Protein AF-A0A1E4SS84-F1 (afdb_monomer_lite)

Foldseek 3Di:
DDDADEPEADAPQPDDDPRQAFDKYKYKWWFFKWWDALPPQFFIKTKIFLLDFDPQQQDPDDWDDDPHFTRHSRGIAIEGHTCVQVVVQLVVLCVLLVNPVVVPDPPSPPHGDMDGPLLQGQIKIFTWRWRQDPSHIHTYTPHIHGDQPVPPDDPNVVVSLLSCLVRHQLVSVVSSPCRCVRRPPVVSNVVNVVVVPPPPPPPPPPPDDDDDDDDDDDDDDDDDDDDDDDDDDDDDDDDDDDDDDDDDDDDDDDDDDDDDDDDDDDDDDDDDDDDDDDDDDDDDDDDDDPQDEDPPDDDDDDDDDDDDDDDDDDPPVPPPPVQAVQLVCLVCVVVADQSYKYKDKWFQQAKVVLQQLQQWDWDQDPVRDTDDIFGAKMKTKTFPDACDPPDHDDDDSRTIFIAIQHRVRQCVQAVVDPVVLCNVLRNVLSVQLVVQGGDIDIWTKGWDWDQDDPVRDTDTGIHTPPHHSCRRGPPCVVSD

InterPro domains:
  IPR012340 Nucleic acid-binding, OB-fold [G3DSA:2.40.50.140] (9-192)
  IPR012340 Nucleic acid-binding, OB-fold [SSF50249] (25-175)

pLDDT: mean 72.67, std 24.17, range [27.69, 97.62]

Secondary structure (DSSP, 8-state):
-PPPPEEEE--GGG--TTSGGGEEEEEEEEEEEEE---STTPPEEEEEE-S---GGG--SPPPEEETTEEE-GGG-EEEEE-HHHHHHHHHHHHHHTTTTTTT----TT-TT-EEE-GGGT-EEEEEEEEEEETTEEEEEEEEEEE--TTT---HHHHHHHHHHHHHS-HHHHHHTTTHHHHHS-HHHHHHHHHHHHS-------------------------------------------------------------PPPP----------------------------EEE------------------------------HHHHHHHHGGGS-TTEEEEEEEEEEEEESSSGGGGEE-PBPTTSPBPPPEE--EEEEEESS---TTS-----TTTEEEEEE-HHHHHHHTTT--HHHHHHHHHHHHHHHHHTTT-EEEEEEEEEEEE-STT--EEEEEEEES--HHHHSTTGGGT-

Radius of gyration: 33.98 Å; chains: 1; bounding box: 76×74×119 Å

Sequence (480 aa):
MPHKPDLGTLPISKLTHKDIDNYQATIFCIALRLDHYDKGNTPDILHVTDFSRNSRLRNFQKPITISEYNIDDDQTLNVSAFRNKLTPVLVEYDQMSRNRFNQIRYDENARGCKKMLLNNLVILKLNVDFRLYNNQLQGRCNTIAIVDKNNDDCERLREFYARMVQHLPREFFDDLGNLPSKLIPAEFLNQLKRQTEMPVVRDTQHYRAEAINNTIDTQNYRTVQSPASSQRAPINDFSQPVDSGESSQEFYSQATALHKPSQVSTSYSSSNSSNNRDTLAAQVKRETNNTVITDLEFPEDYVPDEVHSPTPRQPVQSDLRTNSIFGKLNRDGKNIGENVVIRTPAYVVGSIPVDWTHICTKSYRSDLKLTDPKYQRLELILSDIPPNRHQEVSLTAENSLVITFAEEDLSSFFHNAPIEKIYISLAKLGTAFWKNRGERFNFEIHKKLIEINEDDATASVWTARNFGVSDLIKGLDEMF

Structure (mmCIF, N/CA/C/O backbone):
data_AF-A0A1E4SS84-F1
#
_entry.id   AF-A0A1E4SS84-F1
#
loop_
_atom_site.group_PDB
_atom_site.id
_atom_site.type_symbol
_atom_site.label_atom_id
_atom_site.label_alt_id
_atom_site.label_comp_id
_atom_site.label_asym_id
_atom_site.label_entity_id
_atom_site.label_seq_id
_atom_site.pdbx_PDB_ins_code
_atom_site.Cartn_x
_atom_site.Cartn_y
_atom_site.Cartn_z
_atom_site.occupancy
_atom_site.B_iso_or_equiv
_atom_site.auth_seq_id
_atom_site.auth_comp_id
_atom_site.auth_asym_id
_atom_site.auth_atom_id
_atom_site.pdbx_PDB_model_num
ATOM 1 N N . MET A 1 1 ? -22.478 8.640 6.287 1.00 45.38 1 MET A N 1
ATOM 2 C CA . MET A 1 1 ? -21.924 7.885 7.433 1.00 45.38 1 MET A CA 1
ATOM 3 C C . MET A 1 1 ? -21.389 8.894 8.436 1.00 45.38 1 MET A C 1
ATOM 5 O O . MET A 1 1 ? -20.771 9.848 7.979 1.00 45.38 1 MET A O 1
ATOM 9 N N . PRO A 1 2 ? -21.660 8.759 9.743 1.00 44.44 2 PRO A N 1
ATOM 10 C CA . PRO A 1 2 ? -21.107 9.669 10.745 1.00 44.44 2 PRO A CA 1
ATOM 11 C C . PRO A 1 2 ? -19.574 9.555 10.776 1.00 44.44 2 PRO A C 1
ATOM 13 O O . PRO A 1 2 ? -19.040 8.445 10.750 1.00 44.44 2 PRO A O 1
ATOM 16 N N . HIS A 1 3 ? -18.876 10.694 10.792 1.00 52.47 3 HIS A N 1
ATOM 17 C CA . HIS A 1 3 ? -17.424 10.746 10.973 1.00 52.47 3 HIS A CA 1
ATOM 18 C C . HIS A 1 3 ? -17.067 10.174 12.349 1.00 52.47 3 HIS A C 1
ATOM 20 O O . HIS A 1 3 ? -17.601 10.621 13.364 1.00 52.47 3 HIS A O 1
ATOM 26 N N . LYS A 1 4 ? -16.179 9.178 12.380 1.00 60.38 4 LYS A N 1
ATOM 27 C CA . LYS A 1 4 ? -15.619 8.668 13.633 1.00 60.38 4 LYS A CA 1
ATOM 28 C C . LYS A 1 4 ? -14.593 9.671 14.173 1.00 60.38 4 LYS A C 1
ATOM 30 O O . LYS A 1 4 ? -13.860 10.249 13.369 1.00 60.38 4 LYS A O 1
ATOM 35 N N . PRO A 1 5 ? -14.529 9.888 15.495 1.00 58.84 5 PRO A N 1
ATOM 36 C CA . PRO A 1 5 ? -13.495 10.724 16.086 1.00 58.84 5 PRO A CA 1
ATOM 37 C C . PRO A 1 5 ? -12.119 10.073 15.882 1.00 58.84 5 PRO A C 1
ATOM 39 O O . PRO A 1 5 ? -11.884 8.954 16.336 1.00 58.84 5 PRO A O 1
ATOM 42 N N . ASP A 1 6 ? -11.221 10.780 15.193 1.00 65.94 6 ASP A N 1
ATOM 43 C CA . ASP A 1 6 ? -9.799 10.442 15.134 1.00 65.94 6 ASP A CA 1
ATOM 44 C C . ASP A 1 6 ? -9.120 11.020 16.380 1.00 65.94 6 ASP A C 1
ATOM 46 O O . ASP A 1 6 ? -9.028 12.235 16.550 1.00 65.94 6 ASP A O 1
ATOM 50 N N . LEU A 1 7 ? -8.675 10.151 17.283 1.00 62.75 7 LEU A N 1
ATOM 51 C CA . LEU A 1 7 ? -7.920 10.561 18.474 1.00 62.75 7 LEU A CA 1
ATOM 52 C C . LEU A 1 7 ? -6.404 10.617 18.210 1.00 62.75 7 LEU A C 1
ATOM 54 O O . LEU A 1 7 ? -5.598 10.786 19.134 1.00 62.75 7 LEU A O 1
ATOM 58 N N . GLY A 1 8 ? -6.001 10.485 16.946 1.00 76.19 8 GLY A N 1
ATOM 59 C CA . GLY A 1 8 ? -4.617 10.452 16.520 1.00 76.19 8 GLY A CA 1
ATOM 60 C C . GLY A 1 8 ? -3.940 9.149 16.932 1.00 76.19 8 GLY A C 1
ATOM 61 O O . GLY A 1 8 ? -4.496 8.053 16.857 1.00 76.19 8 GLY A O 1
ATOM 62 N N . THR A 1 9 ? -2.682 9.247 17.338 1.00 74.94 9 THR A N 1
ATOM 63 C CA . THR A 1 9 ? -1.896 8.077 17.743 1.00 74.94 9 THR A CA 1
ATOM 64 C C . THR A 1 9 ? -2.209 7.679 19.198 1.00 74.94 9 THR A C 1
ATOM 66 O O . THR A 1 9 ? -2.293 8.546 20.046 1.00 74.94 9 THR A O 1
ATOM 69 N N . LEU A 1 10 ? -2.348 6.415 19.592 1.00 76.12 10 LEU A N 1
ATOM 70 C CA . LEU A 1 10 ? -2.431 6.072 21.030 1.00 76.12 10 LEU A CA 1
ATOM 71 C C . LEU A 1 10 ? -1.745 4.738 21.337 1.00 76.12 10 LEU A C 1
ATOM 73 O O . LEU A 1 10 ? -1.812 3.831 20.515 1.00 76.12 10 LEU A O 1
ATOM 77 N N . PRO A 1 11 ? -1.114 4.582 22.517 1.00 77.12 11 PRO A N 1
ATOM 78 C CA . PRO A 1 11 ? -0.681 3.270 22.988 1.00 77.12 11 PRO A CA 1
ATOM 79 C C . PRO A 1 11 ? -1.892 2.380 23.294 1.00 77.12 11 PRO A C 1
ATOM 81 O O . PRO A 1 11 ? -2.942 2.867 23.729 1.00 77.12 11 PRO A O 1
ATOM 84 N N . ILE A 1 12 ? -1.729 1.067 23.125 1.00 80.31 12 ILE A N 1
ATOM 85 C CA . ILE A 1 12 ? -2.835 0.101 23.238 1.00 80.31 12 ILE A CA 1
ATOM 86 C C . ILE A 1 12 ? -3.406 0.057 24.669 1.00 80.31 12 ILE A C 1
ATOM 88 O O . ILE A 1 12 ? -4.611 -0.121 24.865 1.00 80.31 12 ILE A O 1
ATOM 92 N N . SER A 1 13 ? -2.576 0.309 25.683 1.00 82.94 13 SER A N 1
ATOM 93 C CA . SER A 1 13 ? -2.982 0.382 27.094 1.00 82.94 13 SER A CA 1
ATOM 94 C C . SER A 1 13 ? -3.991 1.486 27.425 1.00 82.94 13 SER A C 1
ATOM 96 O O . SER A 1 13 ? -4.688 1.383 28.433 1.00 82.94 13 SER A O 1
ATOM 98 N N . LYS A 1 14 ? -4.103 2.537 26.598 1.00 82.50 14 LYS A N 1
ATOM 99 C CA . LYS A 1 14 ? -5.027 3.662 26.841 1.00 82.50 14 LYS A CA 1
ATOM 100 C C . LYS A 1 14 ? -6.441 3.427 26.295 1.00 82.50 14 LYS A C 1
ATOM 102 O O . LYS A 1 14 ? -7.316 4.265 26.500 1.00 82.50 14 LYS A O 1
ATOM 107 N N . LEU A 1 15 ? -6.692 2.297 25.634 1.00 78.62 15 LEU A N 1
ATOM 108 C CA . LEU A 1 15 ? -8.005 1.957 25.082 1.00 78.62 15 LEU A CA 1
ATOM 109 C C . LEU A 1 15 ? -8.938 1.458 26.199 1.00 78.62 15 LEU A C 1
ATOM 111 O O . LEU A 1 15 ? -8.766 0.347 26.706 1.00 78.62 15 LEU A O 1
ATOM 115 N N . THR A 1 16 ? -9.921 2.280 26.590 1.00 73.31 16 THR A N 1
ATOM 116 C CA . THR A 1 16 ? -10.888 1.979 27.667 1.00 73.31 16 THR A CA 1
ATOM 117 C C . THR A 1 16 ? -12.338 1.926 27.172 1.00 73.31 16 THR A C 1
ATOM 119 O O . THR A 1 16 ? -12.680 2.473 26.133 1.00 73.31 16 THR A O 1
ATOM 122 N N . HIS A 1 17 ? -13.206 1.257 27.941 1.00 60.25 17 HIS A N 1
ATOM 123 C CA . HIS A 1 17 ? -14.565 0.822 27.575 1.00 60.25 17 HIS A CA 1
ATOM 124 C C . HIS A 1 17 ? -15.531 1.914 27.085 1.00 60.25 17 HIS A C 1
ATOM 126 O O . HIS A 1 17 ? -16.533 1.580 26.459 1.00 60.25 17 HIS A O 1
ATOM 132 N N . LYS A 1 18 ? -15.299 3.193 27.406 1.00 62.72 18 LYS A N 1
ATOM 133 C CA . LYS A 1 18 ? -16.307 4.229 27.146 1.00 62.72 18 LYS A CA 1
ATOM 134 C C . LYS A 1 18 ? -16.440 4.601 25.664 1.00 62.72 18 LYS A C 1
ATOM 136 O O . LYS A 1 18 ? -17.510 5.065 25.298 1.00 62.72 18 LYS A O 1
ATOM 141 N N . ASP A 1 19 ? -15.452 4.275 24.821 1.00 61.22 19 ASP A N 1
ATOM 142 C CA . ASP A 1 19 ? -15.402 4.792 23.442 1.00 61.22 19 ASP A CA 1
ATOM 143 C C . ASP A 1 19 ? -15.042 3.753 22.353 1.00 61.22 19 ASP A C 1
ATOM 145 O O . ASP A 1 19 ? -14.865 4.122 21.194 1.00 61.22 19 ASP A O 1
ATOM 149 N N . ILE A 1 20 ? -14.915 2.452 22.672 1.00 70.38 20 ILE A N 1
ATOM 150 C CA . ILE A 1 20 ? -14.289 1.476 21.744 1.00 70.38 20 ILE A CA 1
ATOM 151 C C . ILE A 1 20 ? -15.160 1.128 20.526 1.00 70.38 20 ILE A C 1
ATOM 153 O O . ILE A 1 20 ? -14.611 0.836 19.466 1.00 70.38 20 ILE A O 1
ATOM 157 N N . ASP A 1 21 ? -16.490 1.193 20.616 1.00 66.31 21 ASP A N 1
ATOM 158 C CA . ASP A 1 21 ? -17.360 0.662 19.552 1.00 66.31 21 ASP A CA 1
ATOM 159 C C . ASP A 1 21 ? -17.278 1.418 18.213 1.00 66.31 21 ASP A C 1
ATOM 161 O O . ASP A 1 21 ? -17.775 0.924 17.202 1.00 66.31 21 ASP A O 1
ATOM 165 N N . ASN A 1 22 ? -16.591 2.563 18.152 1.00 64.81 22 ASN A N 1
ATOM 166 C CA . ASN A 1 22 ? -16.288 3.275 16.906 1.00 64.81 22 ASN A CA 1
ATOM 167 C C . ASN A 1 22 ? -14.928 3.982 16.940 1.00 64.81 22 ASN A C 1
ATOM 169 O O . ASN A 1 22 ? -14.779 5.088 16.422 1.00 64.81 22 ASN A O 1
ATOM 173 N N . TYR A 1 23 ? -13.935 3.336 17.540 1.00 84.31 23 TYR A N 1
ATOM 174 C CA . TYR A 1 23 ? -12.648 3.960 17.791 1.00 84.31 23 TYR A CA 1
ATOM 175 C C . TYR A 1 23 ? -11.647 3.746 16.651 1.00 84.31 23 TYR A C 1
ATOM 177 O O . TYR A 1 23 ? -11.394 2.605 16.266 1.00 84.31 23 TYR A O 1
ATOM 185 N N . GLN A 1 24 ? -11.055 4.823 16.135 1.00 89.69 24 GLN A N 1
ATOM 186 C CA . GLN A 1 24 ? -9.975 4.765 15.149 1.00 89.69 24 GLN A CA 1
ATOM 187 C C . GLN A 1 24 ? -8.727 5.427 15.732 1.00 89.69 24 GLN A C 1
ATOM 189 O O . GLN A 1 24 ? -8.800 6.533 16.266 1.00 89.69 24 GLN A O 1
ATOM 194 N N . ALA A 1 25 ? -7.582 4.752 15.643 1.00 91.06 25 ALA A N 1
ATOM 195 C CA . ALA A 1 25 ? -6.309 5.344 16.042 1.00 91.06 25 ALA A CA 1
ATOM 196 C C . ALA A 1 25 ? -5.133 4.801 15.242 1.00 91.06 25 ALA A C 1
ATOM 198 O O . ALA A 1 25 ? -5.170 3.700 14.687 1.00 91.06 25 ALA A O 1
ATOM 199 N N . THR A 1 26 ? -4.062 5.587 15.235 1.00 93.25 26 THR A N 1
ATOM 200 C CA . THR A 1 26 ? -2.764 5.148 14.728 1.00 93.25 26 THR A CA 1
ATOM 201 C C . THR A 1 26 ? -1.962 4.491 15.851 1.00 93.25 26 THR A C 1
ATOM 203 O O . THR A 1 26 ? -1.851 5.037 16.949 1.00 93.25 26 THR A O 1
ATOM 206 N N . ILE A 1 27 ? -1.377 3.328 15.588 1.00 94.94 27 ILE A N 1
ATOM 207 C CA . ILE A 1 27 ? -0.485 2.631 16.516 1.00 94.94 27 ILE A CA 1
ATOM 208 C C . ILE A 1 27 ? 0.855 2.339 15.845 1.00 94.94 27 ILE A C 1
ATOM 210 O O . ILE A 1 27 ? 0.918 2.085 14.641 1.00 94.94 27 ILE A O 1
ATOM 214 N N . PHE A 1 28 ? 1.916 2.364 16.647 1.00 96.19 28 PHE A N 1
ATOM 215 C CA . PHE A 1 28 ? 3.244 1.894 16.268 1.00 96.19 28 PHE A CA 1
ATOM 216 C C . PHE A 1 28 ? 3.502 0.577 16.984 1.00 96.19 28 PHE A C 1
ATOM 218 O O . PHE A 1 28 ? 3.294 0.482 18.195 1.00 96.19 28 PHE A O 1
ATOM 225 N N . CYS A 1 29 ? 3.893 -0.447 16.239 1.00 96.69 29 CYS A N 1
ATOM 226 C CA . CYS A 1 29 ? 3.983 -1.799 16.772 1.00 96.69 29 CYS A CA 1
ATOM 227 C C . CYS A 1 29 ? 5.017 -2.645 16.031 1.00 96.69 29 CYS A C 1
ATOM 229 O O . CYS A 1 29 ? 5.377 -2.349 14.892 1.00 96.69 29 CYS A O 1
ATOM 231 N N . ILE A 1 30 ? 5.431 -3.748 16.652 1.00 95.94 30 ILE A N 1
ATOM 232 C CA . ILE A 1 30 ? 6.135 -4.838 15.971 1.00 95.94 30 ILE A CA 1
ATOM 233 C C . ILE A 1 30 ? 5.119 -5.886 15.526 1.00 95.94 30 ILE A C 1
ATOM 235 O O . ILE A 1 30 ? 4.258 -6.281 16.316 1.00 95.94 30 ILE A O 1
ATOM 239 N N . ALA A 1 31 ? 5.248 -6.383 14.295 1.00 95.19 31 ALA A N 1
ATOM 240 C CA . ALA A 1 31 ? 4.530 -7.577 13.867 1.00 95.19 31 ALA A CA 1
ATOM 241 C C . ALA A 1 31 ? 5.217 -8.850 14.375 1.00 95.19 31 ALA A C 1
ATOM 243 O O . ALA A 1 31 ? 6.379 -9.124 14.077 1.00 95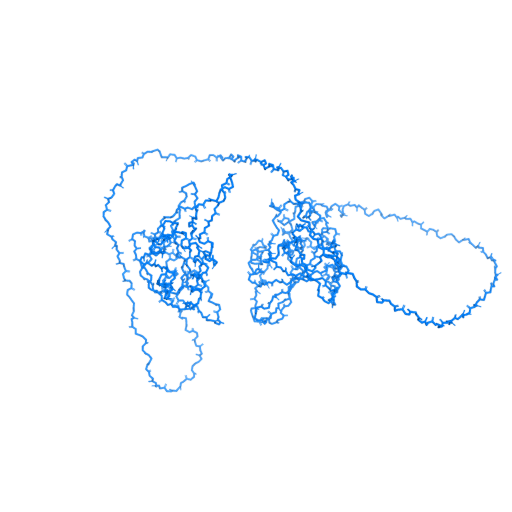.19 31 ALA A O 1
ATOM 244 N N . LEU A 1 32 ? 4.467 -9.653 15.125 1.00 93.56 32 LEU A N 1
ATOM 245 C CA . LEU A 1 32 ? 4.955 -10.863 15.779 1.00 93.56 32 LEU A CA 1
ATOM 246 C C . LEU A 1 32 ? 4.722 -12.097 14.915 1.00 93.56 32 LEU A C 1
ATOM 248 O O . LEU A 1 32 ? 5.637 -12.880 14.647 1.00 93.56 32 LEU A O 1
ATOM 252 N N . ARG A 1 33 ? 3.474 -12.260 14.474 1.00 92.06 33 ARG A N 1
ATOM 253 C CA . ARG A 1 33 ? 2.995 -13.429 13.743 1.00 92.06 33 ARG A CA 1
ATOM 254 C C . ARG A 1 33 ? 1.930 -13.011 12.743 1.00 92.06 33 ARG A C 1
ATOM 256 O O . ARG A 1 33 ? 1.174 -12.077 12.989 1.00 92.06 33 ARG A O 1
ATOM 263 N N . LEU A 1 34 ? 1.851 -13.734 11.641 1.00 91.56 34 LEU A N 1
ATOM 264 C CA . LEU A 1 34 ? 0.811 -13.604 10.638 1.00 91.56 34 LEU A CA 1
ATOM 265 C C . LEU A 1 34 ? 0.129 -14.957 10.459 1.00 91.56 34 LEU A C 1
ATOM 267 O O . LEU A 1 34 ? 0.791 -15.945 10.140 1.00 91.56 34 LEU A O 1
ATOM 271 N N . ASP A 1 35 ? -1.178 -14.993 10.695 1.00 90.81 35 ASP A N 1
ATOM 272 C CA . ASP A 1 35 ? -2.005 -16.177 10.483 1.00 90.81 35 ASP A CA 1
ATOM 273 C C . ASP A 1 35 ? -2.805 -15.996 9.192 1.00 90.81 35 ASP A C 1
ATOM 275 O O . ASP A 1 35 ? -3.679 -15.126 9.109 1.00 90.81 35 ASP A O 1
ATOM 279 N N . HIS A 1 36 ? -2.499 -16.824 8.192 1.00 85.75 36 HIS A N 1
ATOM 280 C CA . HIS A 1 36 ? -3.148 -16.762 6.888 1.00 85.75 36 HIS A CA 1
ATOM 281 C C . HIS A 1 36 ? -4.432 -17.586 6.836 1.00 85.75 36 HIS A C 1
ATOM 283 O O . HIS A 1 36 ? -4.465 -18.746 7.261 1.00 85.75 36 HIS A O 1
ATOM 289 N N . TYR A 1 37 ? -5.470 -17.007 6.229 1.00 83.06 37 TYR A N 1
ATOM 290 C CA . TYR A 1 37 ? -6.734 -17.692 5.969 1.00 83.06 37 TYR A CA 1
ATOM 291 C C . TYR A 1 37 ? -6.912 -17.940 4.464 1.00 83.06 37 TYR A C 1
ATOM 293 O O . TYR A 1 37 ? -6.778 -17.044 3.635 1.00 83.06 37 TYR A O 1
ATOM 301 N N . ASP A 1 38 ? -7.217 -19.191 4.113 1.00 68.94 38 ASP A N 1
ATOM 302 C CA . ASP A 1 38 ? -7.290 -19.689 2.725 1.00 68.94 38 ASP A CA 1
ATOM 303 C C . ASP A 1 38 ? -8.643 -19.374 2.041 1.00 68.94 38 ASP A C 1
ATOM 305 O O . ASP A 1 38 ? -8.826 -19.506 0.835 1.00 68.94 38 ASP A O 1
ATOM 309 N N . LYS A 1 39 ? -9.652 -18.943 2.809 1.00 68.75 39 LYS A N 1
ATOM 310 C CA . LYS A 1 39 ? -11.023 -18.786 2.304 1.00 68.75 39 LYS A CA 1
ATOM 311 C C . LYS A 1 39 ? -11.264 -17.395 1.707 1.00 68.75 39 LYS A C 1
ATOM 313 O O . LYS A 1 39 ? -11.737 -16.503 2.406 1.00 68.75 39 LYS A O 1
ATOM 318 N N . GLY A 1 40 ? -11.028 -17.232 0.405 1.00 66.62 40 GLY A N 1
ATOM 319 C CA . GLY A 1 40 ? -11.487 -16.073 -0.378 1.00 66.62 40 GLY A CA 1
ATOM 320 C C . GLY A 1 40 ? -11.031 -14.715 0.178 1.00 66.62 40 GLY A C 1
ATOM 321 O O . GLY A 1 40 ? -9.884 -14.555 0.573 1.00 66.62 40 GLY A O 1
ATOM 322 N N . ASN A 1 41 ? -11.942 -13.736 0.238 1.00 74.62 41 ASN A N 1
ATOM 323 C CA . ASN A 1 41 ? -11.684 -12.369 0.722 1.00 74.62 41 ASN A CA 1
ATOM 324 C C . ASN A 1 41 ? -11.655 -12.255 2.268 1.00 74.62 41 ASN A C 1
ATOM 326 O O . ASN A 1 41 ? -12.061 -11.237 2.831 1.00 74.62 41 ASN A O 1
ATOM 330 N N . THR A 1 42 ? -11.256 -13.320 2.972 1.00 86.50 42 THR A N 1
ATOM 331 C CA . THR A 1 42 ? -11.116 -13.292 4.435 1.00 86.50 42 THR A CA 1
ATOM 332 C C . THR A 1 42 ? -9.819 -12.558 4.791 1.00 86.50 42 THR A C 1
ATOM 334 O O . THR A 1 42 ? -8.778 -12.882 4.219 1.00 86.50 42 THR A O 1
ATOM 337 N N . PRO A 1 43 ? -9.841 -11.569 5.702 1.00 91.69 43 PRO A N 1
ATOM 338 C CA . PRO A 1 43 ? -8.624 -10.883 6.119 1.00 91.69 43 PRO A CA 1
ATOM 339 C C . PRO A 1 43 ? -7.680 -11.843 6.854 1.00 91.69 43 PRO A C 1
ATOM 341 O O . PRO A 1 43 ? -8.120 -12.687 7.635 1.00 91.69 43 PRO A O 1
ATOM 344 N N . ASP A 1 44 ? -6.379 -11.671 6.635 1.00 92.06 44 ASP A N 1
ATOM 345 C CA . ASP A 1 44 ? -5.354 -12.347 7.424 1.00 92.06 44 ASP A CA 1
ATOM 346 C C . ASP A 1 44 ? -5.294 -11.705 8.826 1.00 92.06 44 ASP A C 1
ATOM 348 O O . ASP A 1 44 ? -5.657 -10.535 9.009 1.00 92.06 44 ASP A O 1
ATOM 352 N N . ILE A 1 45 ? -4.852 -12.460 9.835 1.00 93.88 45 ILE A N 1
ATOM 353 C CA . ILE A 1 45 ? -4.743 -11.950 11.210 1.00 93.88 45 ILE A CA 1
ATOM 354 C C . ILE A 1 45 ? -3.280 -11.667 11.528 1.00 93.88 45 ILE A C 1
ATOM 356 O O . ILE A 1 45 ? -2.457 -12.579 11.637 1.00 93.88 45 ILE A O 1
ATOM 360 N N . LEU A 1 46 ? -2.975 -10.386 11.700 1.00 94.81 46 LEU A N 1
ATOM 361 C CA . LEU A 1 46 ? -1.676 -9.885 12.109 1.00 94.81 46 LEU A CA 1
ATOM 362 C C . LEU A 1 46 ? -1.646 -9.737 13.633 1.00 94.81 46 LEU A C 1
ATOM 364 O O . LEU A 1 46 ? -2.410 -8.961 14.205 1.00 94.81 46 LEU A O 1
ATOM 368 N N . HIS A 1 47 ? -0.755 -10.472 14.289 1.00 94.88 47 HIS A N 1
ATOM 369 C CA . HIS A 1 47 ? -0.509 -10.370 15.727 1.00 94.88 47 HIS A CA 1
ATOM 370 C C . HIS A 1 47 ? 0.576 -9.329 15.948 1.00 94.88 47 HIS A C 1
ATOM 372 O O . HIS A 1 47 ? 1.695 -9.501 15.456 1.00 94.88 47 HIS A O 1
ATOM 378 N N . VAL A 1 48 ? 0.253 -8.253 16.660 1.00 96.31 48 VAL A N 1
ATOM 379 C CA . VAL A 1 48 ? 1.161 -7.119 16.871 1.00 96.31 48 VAL A CA 1
ATOM 380 C C . VAL A 1 48 ? 1.285 -6.756 18.344 1.00 96.31 48 VAL A C 1
ATOM 382 O O . VAL A 1 48 ? 0.385 -7.031 19.136 1.00 96.31 48 VAL A O 1
ATOM 385 N N . THR A 1 49 ? 2.384 -6.099 18.712 1.00 96.12 49 THR A N 1
ATOM 386 C CA . THR A 1 49 ? 2.569 -5.551 20.063 1.00 96.12 49 THR A CA 1
ATOM 387 C C . THR A 1 49 ? 3.246 -4.184 20.039 1.00 96.12 49 THR A C 1
ATOM 389 O O . THR A 1 49 ? 4.129 -3.927 19.219 1.00 96.12 49 THR A O 1
ATOM 392 N N . ASP A 1 50 ? 2.841 -3.312 20.961 1.00 95.38 50 ASP A N 1
ATOM 393 C CA . ASP A 1 50 ? 3.550 -2.081 21.334 1.00 95.38 50 ASP A CA 1
ATOM 394 C C . ASP A 1 50 ? 4.187 -2.186 22.739 1.00 95.38 50 ASP A C 1
ATOM 396 O O . ASP A 1 50 ? 4.573 -1.169 23.333 1.00 95.38 50 ASP A O 1
ATOM 400 N N . PHE A 1 51 ? 4.253 -3.419 23.265 1.00 94.62 51 PHE A N 1
ATOM 401 C CA . PHE A 1 51 ? 4.680 -3.821 24.612 1.00 94.62 51 PHE A CA 1
ATOM 402 C C . PHE A 1 51 ? 3.820 -3.283 25.762 1.00 94.62 51 PHE A C 1
ATOM 404 O O . PHE A 1 51 ? 4.109 -3.546 26.931 1.00 94.62 51 PHE A O 1
ATOM 411 N N . SER A 1 52 ? 2.741 -2.558 25.471 1.00 93.38 52 SER A N 1
ATOM 412 C CA . SER A 1 52 ? 1.811 -2.104 26.498 1.00 93.38 52 SER A CA 1
ATOM 413 C C . SER A 1 52 ? 0.804 -3.204 26.846 1.00 93.38 52 SER A C 1
ATOM 415 O O . SER A 1 52 ? 0.409 -4.002 25.997 1.00 93.38 52 SER A O 1
ATOM 417 N N . ARG A 1 53 ? 0.402 -3.268 28.120 1.00 92.88 53 ARG A N 1
ATOM 418 C CA . ARG A 1 53 ? -0.601 -4.229 28.595 1.00 92.88 53 ARG A CA 1
ATOM 419 C C . ARG A 1 53 ? -2.001 -3.647 28.475 1.00 92.88 53 ARG A C 1
ATOM 421 O O . ARG A 1 53 ? -2.238 -2.501 28.862 1.00 92.88 53 ARG A O 1
ATOM 428 N N . ASN A 1 54 ? -2.945 -4.460 28.021 1.00 92.19 54 ASN A N 1
ATOM 429 C CA . ASN A 1 54 ? -4.366 -4.163 28.067 1.00 92.19 54 ASN A CA 1
ATOM 430 C C . ASN A 1 54 ? -5.143 -5.441 28.417 1.00 92.19 54 ASN A C 1
ATOM 432 O O . ASN A 1 54 ? -5.133 -6.427 27.686 1.00 92.19 54 ASN A O 1
ATOM 436 N N . SER A 1 55 ? -5.871 -5.413 29.536 1.00 90.50 55 SER A N 1
ATOM 437 C CA . SER A 1 55 ? -6.610 -6.573 30.056 1.00 90.50 55 SER A CA 1
ATOM 438 C C . SER A 1 55 ? -7.697 -7.099 29.111 1.00 90.50 55 SER A C 1
ATOM 440 O O . SER A 1 55 ? -8.157 -8.228 29.278 1.00 90.50 55 SER A O 1
ATOM 442 N N . ARG A 1 56 ? -8.100 -6.306 28.110 1.00 88.75 56 ARG A N 1
ATOM 443 C CA . ARG A 1 56 ? -9.065 -6.680 27.068 1.00 88.75 56 ARG A CA 1
ATOM 444 C C . ARG A 1 56 ? -8.429 -7.392 25.878 1.00 88.75 56 ARG A C 1
ATOM 446 O O . ARG A 1 56 ? -9.165 -7.905 25.046 1.00 88.75 56 ARG A O 1
ATOM 453 N N . LEU A 1 57 ? -7.102 -7.448 25.790 1.00 88.44 57 LEU A N 1
ATOM 454 C CA . LEU A 1 57 ? -6.398 -8.208 24.755 1.00 88.44 57 LEU A CA 1
ATOM 455 C C . LEU A 1 57 ? -6.315 -9.701 25.048 1.00 88.44 57 LEU A C 1
ATOM 457 O O . LEU A 1 57 ? -5.941 -10.439 24.147 1.00 88.44 57 LEU A O 1
ATOM 461 N N . ARG A 1 58 ? -6.656 -10.136 26.272 1.00 80.38 58 ARG A N 1
ATOM 462 C CA . ARG A 1 58 ? -6.551 -11.532 26.721 1.00 80.38 58 ARG A CA 1
ATOM 463 C C . ARG A 1 58 ? -7.224 -12.483 25.740 1.00 80.38 58 ARG A C 1
ATOM 465 O O . ARG A 1 58 ? -8.436 -12.716 25.771 1.00 80.38 58 ARG A O 1
ATOM 472 N N . ASN A 1 59 ? -6.398 -13.013 24.856 1.00 69.62 59 ASN A N 1
ATOM 473 C CA . ASN A 1 59 ? -6.738 -13.988 23.850 1.00 69.62 59 ASN A CA 1
ATOM 474 C C . ASN A 1 59 ? -6.288 -15.342 24.392 1.00 69.62 59 ASN A C 1
ATOM 476 O O . ASN A 1 59 ? -5.230 -15.437 24.999 1.00 69.62 59 ASN A O 1
ATOM 480 N N . PHE A 1 60 ? -7.024 -16.420 24.118 1.00 63.03 60 PHE A N 1
ATOM 481 C CA . PHE A 1 60 ? -6.621 -17.788 24.495 1.00 63.03 60 PHE A CA 1
ATOM 482 C C . PHE A 1 60 ? -5.407 -18.311 23.689 1.00 63.03 60 PHE A C 1
ATOM 484 O O . PHE A 1 60 ? -5.306 -19.499 23.383 1.00 63.03 60 PHE A O 1
ATOM 491 N N . GLN A 1 61 ? -4.506 -17.424 23.273 1.00 70.31 61 GLN A N 1
ATOM 492 C CA . GLN A 1 61 ? -3.292 -17.761 22.554 1.00 70.31 61 GLN A CA 1
ATOM 493 C C . GLN A 1 61 ? -2.151 -18.016 23.532 1.00 70.31 61 GLN A C 1
ATOM 495 O O . GLN A 1 61 ? -2.084 -17.439 24.612 1.00 70.31 61 GLN A O 1
ATOM 500 N N . LYS A 1 62 ? -1.235 -18.899 23.133 1.00 78.81 62 LYS A N 1
ATOM 501 C CA . LYS A 1 62 ? 0.004 -19.107 23.879 1.00 78.81 62 LYS A CA 1
ATOM 502 C C . LYS A 1 62 ? 0.859 -17.830 23.809 1.00 78.81 62 LYS A C 1
ATOM 504 O O . LYS A 1 62 ? 0.930 -17.258 22.716 1.00 78.81 62 LYS A O 1
ATOM 509 N N . PRO A 1 63 ? 1.517 -17.432 24.914 1.00 82.88 63 PRO A N 1
ATOM 510 C CA . PRO A 1 63 ? 2.517 -16.371 24.904 1.00 82.88 63 PRO A CA 1
ATOM 511 C C . PRO A 1 63 ? 3.556 -16.587 23.801 1.00 82.88 63 PRO A C 1
ATOM 513 O O . PRO A 1 63 ? 3.890 -17.728 23.465 1.00 82.88 63 PRO A O 1
ATOM 516 N N . ILE A 1 64 ? 4.052 -15.491 23.231 1.00 85.31 64 ILE A N 1
ATOM 517 C CA . ILE A 1 64 ? 5.109 -15.522 22.216 1.00 85.31 64 ILE A CA 1
ATOM 518 C C . ILE A 1 64 ? 6.436 -15.246 22.921 1.00 85.31 64 ILE A C 1
ATOM 520 O O . ILE A 1 64 ? 6.630 -14.165 23.469 1.00 85.31 64 ILE A O 1
ATOM 524 N N . THR A 1 65 ? 7.347 -16.216 22.905 1.00 83.44 65 THR A N 1
ATOM 525 C CA . THR A 1 65 ? 8.668 -16.092 23.538 1.00 83.44 65 THR A CA 1
ATOM 526 C C . THR A 1 65 ? 9.720 -15.623 22.534 1.00 83.44 65 THR A C 1
ATOM 528 O O . THR A 1 65 ? 9.790 -16.137 21.416 1.00 83.44 65 THR A O 1
ATOM 531 N N . ILE A 1 66 ? 10.549 -14.664 22.948 1.00 80.31 66 ILE A N 1
ATOM 532 C CA . ILE A 1 66 ? 11.652 -14.075 22.181 1.00 80.31 66 ILE A CA 1
ATOM 533 C C . ILE A 1 66 ? 12.933 -14.240 22.981 1.00 80.31 66 ILE A C 1
ATOM 535 O O . ILE A 1 66 ? 13.172 -13.485 23.924 1.00 80.31 66 ILE A O 1
ATOM 539 N N . SER A 1 67 ? 13.737 -15.234 22.607 1.00 76.31 67 SER A N 1
ATOM 540 C CA . SER A 1 67 ? 14.868 -15.719 23.404 1.00 76.31 67 SER A CA 1
ATOM 541 C C . SER A 1 67 ? 14.403 -16.127 24.811 1.00 76.31 67 SER A C 1
ATOM 543 O O . SER A 1 67 ? 14.040 -17.282 25.017 1.00 76.31 67 SER A O 1
ATOM 545 N N . GLU A 1 68 ? 14.304 -15.173 25.738 1.00 76.06 68 GLU A N 1
ATOM 546 C CA . GLU A 1 68 ? 13.877 -15.357 27.132 1.00 76.06 68 GLU A CA 1
ATOM 547 C C . GLU A 1 68 ? 12.746 -14.399 27.557 1.00 76.06 68 GLU A C 1
ATOM 549 O O . GLU A 1 68 ? 12.173 -14.548 28.636 1.00 76.06 68 GLU A O 1
ATOM 554 N N . TYR A 1 69 ? 12.387 -13.425 26.714 1.00 82.94 69 TYR A N 1
ATOM 555 C CA . TYR A 1 69 ? 11.293 -12.500 26.992 1.00 82.94 69 TYR A CA 1
ATOM 556 C C . TYR A 1 69 ? 9.960 -13.081 26.514 1.00 82.94 69 TYR A C 1
ATOM 558 O O . TYR A 1 69 ? 9.805 -13.424 25.341 1.00 82.94 69 TYR A O 1
ATOM 566 N N . ASN A 1 70 ? 8.976 -13.161 27.408 1.00 89.88 70 ASN A N 1
ATOM 567 C CA . ASN A 1 70 ? 7.625 -13.598 27.072 1.00 89.88 70 ASN A CA 1
ATOM 568 C C . ASN A 1 70 ? 6.734 -12.386 26.792 1.00 89.88 70 ASN A C 1
ATOM 570 O O . ASN A 1 70 ? 6.515 -11.555 27.670 1.00 89.88 70 ASN A O 1
ATOM 574 N N . ILE A 1 71 ? 6.199 -12.309 25.573 1.00 91.50 71 ILE A N 1
ATOM 575 C CA . ILE A 1 71 ? 5.083 -11.421 25.254 1.00 91.50 71 ILE A CA 1
ATOM 576 C C . ILE A 1 71 ? 3.804 -12.130 25.689 1.00 91.50 71 ILE A C 1
ATOM 578 O O . ILE A 1 71 ? 3.404 -13.137 25.091 1.00 91.50 71 ILE A O 1
ATOM 582 N N . ASP A 1 72 ? 3.182 -11.589 26.731 1.00 91.88 72 ASP A N 1
ATOM 583 C CA . ASP A 1 72 ? 1.937 -12.108 27.283 1.00 91.88 72 ASP A CA 1
ATOM 584 C C . ASP A 1 72 ? 0.751 -11.883 26.325 1.00 91.88 72 ASP A C 1
ATOM 586 O O . ASP A 1 72 ? 0.777 -11.061 25.398 1.00 91.88 72 ASP A O 1
ATOM 590 N N . ASP A 1 73 ? -0.331 -12.627 26.552 1.00 90.38 73 ASP A N 1
ATOM 591 C CA . ASP A 1 73 ? -1.571 -12.508 25.781 1.00 90.38 73 ASP A CA 1
ATOM 592 C C . ASP A 1 73 ? -2.205 -11.114 25.918 1.00 90.38 73 ASP A C 1
ATOM 594 O O . ASP A 1 73 ? -2.746 -10.579 24.952 1.00 90.38 73 ASP A O 1
ATOM 598 N N . ASP A 1 74 ? -2.069 -10.488 27.088 1.00 92.75 74 ASP A N 1
ATOM 599 C CA . ASP A 1 74 ? -2.524 -9.127 27.367 1.00 92.75 74 ASP A CA 1
ATOM 600 C C . ASP A 1 74 ? -1.646 -8.025 26.743 1.00 92.75 74 ASP A C 1
ATOM 602 O O . ASP A 1 74 ? -1.943 -6.845 26.925 1.00 92.75 74 ASP A O 1
ATOM 606 N N . GLN A 1 75 ? -0.603 -8.388 25.990 1.00 93.38 75 GLN A N 1
ATOM 607 C CA . GLN A 1 75 ? 0.250 -7.476 25.215 1.00 93.38 75 GLN A CA 1
ATOM 608 C C . GLN A 1 75 ? 0.120 -7.683 23.699 1.00 93.38 75 GLN A C 1
ATOM 610 O O . GLN A 1 75 ? 0.764 -6.968 22.925 1.00 93.38 75 GLN A O 1
ATOM 615 N N . THR A 1 76 ? -0.685 -8.656 23.258 1.00 94.69 76 THR A N 1
ATOM 616 C CA . THR A 1 76 ? -0.801 -9.034 21.844 1.00 94.69 76 THR A CA 1
ATOM 617 C C . THR A 1 76 ? -2.153 -8.622 21.270 1.00 94.69 76 THR A C 1
ATOM 619 O O . THR A 1 76 ? -3.198 -9.166 21.626 1.00 94.69 76 THR A O 1
ATOM 622 N N . LEU A 1 77 ? -2.133 -7.680 20.327 1.00 94.94 77 LEU A N 1
ATOM 623 C CA . LEU A 1 77 ? -3.313 -7.242 19.588 1.00 94.94 77 LEU A CA 1
ATOM 624 C C . LEU A 1 77 ? -3.466 -8.033 18.288 1.00 94.94 77 LEU A C 1
ATOM 626 O O . LEU A 1 77 ? -2.559 -8.068 17.457 1.00 94.94 77 LEU A O 1
ATOM 630 N N . ASN A 1 78 ? -4.655 -8.604 18.086 1.00 95.06 78 ASN A N 1
ATOM 631 C CA . ASN A 1 78 ? -5.040 -9.211 16.816 1.00 95.06 78 ASN A CA 1
ATOM 632 C C . ASN A 1 78 ? -5.608 -8.128 15.900 1.00 95.06 78 ASN A C 1
ATOM 634 O O . ASN A 1 78 ? -6.648 -7.534 16.201 1.00 95.06 78 ASN A O 1
ATOM 638 N N . VAL A 1 79 ? -4.953 -7.902 14.766 1.00 96.06 79 VAL A N 1
ATOM 639 C CA . VAL A 1 79 ? -5.386 -6.949 13.748 1.00 96.06 79 VAL A CA 1
ATOM 640 C C . VAL A 1 79 ? -5.740 -7.699 12.470 1.00 96.06 79 VAL A C 1
ATOM 642 O O . VAL A 1 79 ? -4.892 -8.319 11.838 1.00 96.06 79 VAL A O 1
ATOM 645 N N . SER A 1 80 ? -7.003 -7.620 12.061 1.00 95.62 80 SER A N 1
ATOM 646 C CA . SER A 1 80 ? -7.460 -8.133 10.769 1.00 95.62 80 SER A CA 1
ATOM 647 C C . SER A 1 80 ? -6.976 -7.217 9.649 1.00 95.62 80 SER A C 1
ATOM 649 O O . SER A 1 80 ? -7.366 -6.047 9.604 1.00 95.62 80 SER A O 1
ATOM 651 N N . ALA A 1 81 ? -6.161 -7.733 8.733 1.00 94.81 81 ALA A N 1
ATOM 652 C CA . ALA A 1 81 ? -5.615 -6.992 7.602 1.00 94.81 81 ALA A CA 1
ATOM 653 C C . ALA A 1 81 ? -5.922 -7.714 6.284 1.00 94.81 81 ALA A C 1
ATOM 655 O O . ALA A 1 81 ? -5.693 -8.912 6.140 1.00 94.81 81 ALA A O 1
ATOM 656 N N . PHE A 1 82 ? -6.447 -6.983 5.299 1.00 91.06 82 PHE A N 1
ATOM 657 C CA . PHE A 1 82 ? -6.660 -7.551 3.969 1.00 91.06 82 PHE A CA 1
ATOM 658 C C . PHE A 1 82 ? -5.325 -7.735 3.249 1.00 91.06 82 PHE A C 1
ATOM 660 O O . PHE A 1 82 ? -4.446 -6.871 3.314 1.00 91.06 82 PHE A O 1
ATOM 667 N N . ARG A 1 83 ? -5.199 -8.849 2.522 1.00 88.69 83 ARG A N 1
ATOM 668 C CA . ARG A 1 83 ? -3.959 -9.250 1.850 1.00 88.69 83 ARG A CA 1
ATOM 669 C C . ARG A 1 83 ? -3.450 -8.199 0.867 1.00 88.69 83 ARG A C 1
ATOM 671 O O . ARG A 1 83 ? -2.267 -7.888 0.872 1.00 88.69 83 ARG A O 1
ATOM 678 N N . ASN A 1 84 ? -4.347 -7.561 0.117 1.00 86.19 84 ASN A N 1
ATOM 679 C CA . ASN A 1 84 ? -3.997 -6.483 -0.812 1.00 86.19 84 ASN A CA 1
ATOM 680 C C . ASN A 1 84 ? -3.332 -5.265 -0.141 1.00 86.19 84 ASN A C 1
ATOM 682 O O . ASN A 1 84 ? -2.598 -4.542 -0.804 1.00 86.19 84 ASN A O 1
ATOM 686 N N . LYS A 1 85 ? -3.564 -5.035 1.159 1.00 89.81 85 LYS A N 1
ATOM 687 C CA . LYS A 1 85 ? -2.888 -3.981 1.933 1.00 89.81 85 LYS A CA 1
ATOM 688 C C . LYS A 1 85 ? -1.585 -4.470 2.558 1.00 89.81 85 LYS A C 1
ATOM 690 O O . LYS A 1 85 ? -0.637 -3.705 2.675 1.00 89.81 85 LYS A O 1
ATOM 695 N N . LEU A 1 86 ? -1.543 -5.735 2.972 1.00 89.88 86 LEU A N 1
ATOM 696 C CA . LEU A 1 86 ? -0.401 -6.319 3.670 1.00 89.88 86 LEU A CA 1
ATOM 697 C C . LEU A 1 86 ? 0.748 -6.684 2.719 1.00 89.88 86 LEU A C 1
ATOM 699 O O . LEU A 1 86 ? 1.907 -6.440 3.041 1.00 89.88 86 LEU A O 1
ATOM 703 N N . THR A 1 87 ? 0.442 -7.251 1.549 1.00 88.31 87 THR A N 1
ATOM 704 C CA . THR A 1 87 ? 1.446 -7.726 0.586 1.00 88.31 87 THR A CA 1
ATOM 705 C C . THR A 1 87 ? 2.427 -6.635 0.146 1.00 88.31 87 THR A C 1
ATOM 707 O O . THR A 1 87 ? 3.625 -6.898 0.241 1.00 88.31 87 THR A O 1
ATOM 710 N N . PRO A 1 88 ? 1.997 -5.418 -0.255 1.00 89.62 88 PRO A N 1
ATOM 711 C CA . PRO A 1 88 ? 2.933 -4.366 -0.658 1.00 89.62 88 PRO A CA 1
ATOM 712 C C . PRO A 1 88 ? 3.940 -4.014 0.442 1.00 89.62 88 PRO A C 1
ATOM 714 O O . PRO A 1 88 ? 5.135 -3.945 0.179 1.00 89.62 88 PRO A O 1
ATOM 717 N N . VAL A 1 89 ? 3.470 -3.898 1.688 1.00 91.31 89 VAL A N 1
ATOM 718 C CA . VAL A 1 89 ? 4.309 -3.554 2.847 1.00 91.31 89 VAL A CA 1
ATOM 719 C C . VAL A 1 89 ? 5.321 -4.655 3.157 1.00 91.31 89 VAL A C 1
ATOM 721 O O . VAL A 1 89 ? 6.475 -4.368 3.457 1.00 91.31 89 VAL A O 1
ATOM 724 N N . LEU A 1 90 ? 4.924 -5.929 3.066 1.00 88.50 90 LEU A N 1
ATOM 725 C CA . LEU A 1 90 ? 5.859 -7.037 3.285 1.00 88.50 90 LEU A CA 1
ATOM 726 C C . LEU A 1 90 ? 6.903 -7.150 2.166 1.00 88.50 90 LEU A C 1
ATOM 728 O O . LEU A 1 90 ? 8.051 -7.478 2.456 1.00 88.50 90 LEU A O 1
ATOM 732 N N . VAL A 1 91 ? 6.529 -6.866 0.913 1.00 86.75 91 VAL A N 1
ATOM 733 C CA . VAL A 1 91 ? 7.462 -6.838 -0.228 1.00 86.75 91 VAL A CA 1
ATOM 734 C C . VAL A 1 91 ? 8.465 -5.693 -0.084 1.00 86.75 91 VAL A C 1
ATOM 736 O O . VAL A 1 91 ? 9.665 -5.905 -0.245 1.00 86.75 91 VAL A O 1
ATOM 739 N N . GLU A 1 92 ? 7.997 -4.496 0.267 1.00 88.12 92 GLU A N 1
ATOM 740 C CA . GLU A 1 92 ? 8.855 -3.341 0.549 1.00 88.12 92 GLU A CA 1
ATOM 741 C C . GLU A 1 92 ? 9.837 -3.647 1.694 1.00 88.12 92 GLU A C 1
ATOM 743 O O . GLU A 1 92 ? 11.041 -3.386 1.599 1.00 88.12 92 GLU A O 1
ATOM 748 N N . TYR A 1 93 ? 9.349 -4.297 2.754 1.00 87.38 93 TYR A N 1
ATOM 749 C CA . TYR A 1 93 ? 10.178 -4.682 3.888 1.00 87.38 93 TYR A CA 1
ATOM 750 C C . TYR A 1 93 ? 11.242 -5.723 3.501 1.00 87.38 93 TYR A C 1
ATOM 752 O O . TYR A 1 93 ? 12.403 -5.610 3.910 1.00 87.38 93 TYR A O 1
ATOM 760 N N . ASP A 1 94 ? 10.881 -6.719 2.685 1.00 85.50 94 ASP A N 1
ATOM 761 C CA . ASP A 1 94 ? 11.808 -7.736 2.176 1.00 85.50 94 ASP A CA 1
ATOM 762 C C . ASP A 1 94 ? 12.980 -7.095 1.417 1.00 85.50 94 ASP A C 1
ATOM 764 O O . ASP A 1 94 ? 14.150 -7.348 1.737 1.00 85.50 94 ASP A O 1
ATOM 768 N N . GLN A 1 95 ? 12.670 -6.153 0.521 1.00 84.38 95 GLN A N 1
ATOM 769 C CA . GLN A 1 95 ? 13.660 -5.385 -0.236 1.00 84.38 95 GLN A CA 1
ATOM 770 C C . GLN A 1 95 ? 14.607 -4.604 0.691 1.00 84.38 95 GLN A C 1
ATOM 772 O O . GLN A 1 95 ? 15.834 -4.696 0.563 1.00 84.38 95 GLN A O 1
ATOM 777 N N . MET A 1 96 ? 14.070 -3.895 1.691 1.00 82.25 96 MET A N 1
ATOM 778 C CA . MET A 1 96 ? 14.868 -3.144 2.672 1.00 82.25 96 MET A CA 1
ATOM 779 C C . MET A 1 96 ? 15.771 -4.055 3.528 1.00 82.25 96 MET A C 1
ATOM 781 O O . MET A 1 96 ? 16.916 -3.698 3.866 1.00 82.25 96 MET A O 1
ATOM 785 N N . SER A 1 97 ? 15.280 -5.254 3.852 1.00 80.69 97 SER A N 1
ATOM 786 C CA . SER A 1 97 ? 15.987 -6.270 4.638 1.00 80.69 97 SER A CA 1
ATOM 787 C C . SER A 1 97 ? 17.049 -7.047 3.841 1.00 80.69 97 SER A C 1
ATOM 789 O O . SER A 1 97 ? 17.720 -7.911 4.408 1.00 80.69 97 SER A O 1
ATOM 791 N N . ARG A 1 98 ? 17.260 -6.708 2.556 1.00 79.50 98 ARG A N 1
ATOM 792 C CA . ARG A 1 98 ? 18.150 -7.412 1.610 1.00 79.50 98 ARG A CA 1
ATOM 793 C C . ARG A 1 98 ? 17.795 -8.892 1.464 1.00 79.50 98 ARG A C 1
ATOM 795 O O . ARG A 1 98 ? 18.680 -9.746 1.518 1.00 79.50 98 ARG A O 1
ATOM 802 N N . ASN A 1 99 ? 16.515 -9.197 1.291 1.00 68.62 99 ASN A N 1
ATOM 803 C CA . ASN A 1 99 ? 16.041 -10.557 1.049 1.00 68.62 99 ASN A CA 1
ATOM 804 C C . ASN A 1 99 ? 16.278 -11.536 2.217 1.00 68.62 99 ASN A C 1
ATOM 806 O O . ASN A 1 99 ? 16.250 -12.756 2.029 1.00 68.62 99 ASN A O 1
ATOM 810 N N . ARG A 1 100 ? 16.493 -11.041 3.450 1.00 66.31 100 ARG A N 1
ATOM 811 C CA . ARG A 1 100 ? 16.447 -11.898 4.658 1.00 66.31 100 ARG A CA 1
ATOM 812 C C . ARG A 1 100 ? 15.070 -12.542 4.827 1.00 66.31 100 ARG A C 1
ATOM 814 O O . ARG A 1 100 ? 14.940 -13.622 5.393 1.00 66.31 100 ARG A O 1
ATOM 821 N N . PHE A 1 101 ? 14.071 -11.899 4.242 1.00 65.69 101 PHE A N 1
ATOM 822 C CA . PHE A 1 101 ? 12.690 -12.314 4.136 1.00 65.69 101 PHE A CA 1
ATOM 823 C C . PHE A 1 101 ? 12.435 -13.301 2.975 1.00 65.69 101 PHE A C 1
ATOM 825 O O . PHE A 1 101 ? 11.278 -13.577 2.694 1.00 65.69 101 PHE A O 1
ATOM 832 N N . ASN A 1 102 ? 13.446 -13.923 2.343 1.00 53.91 102 ASN A N 1
ATOM 833 C CA . ASN A 1 102 ? 13.267 -14.911 1.254 1.00 53.91 102 ASN A CA 1
ATOM 834 C C . ASN A 1 102 ? 12.372 -16.132 1.601 1.00 53.91 102 ASN A C 1
ATOM 836 O O . ASN A 1 102 ? 12.010 -16.907 0.718 1.00 53.91 102 ASN A O 1
ATOM 840 N N . GLN A 1 103 ? 11.972 -16.301 2.867 1.00 51.31 103 GLN A N 1
ATOM 841 C CA . GLN A 1 103 ? 10.962 -17.270 3.331 1.00 51.31 103 GLN A CA 1
ATOM 842 C C . GLN A 1 103 ? 9.537 -16.678 3.428 1.00 51.31 103 GLN A C 1
ATOM 844 O O . GLN A 1 103 ? 8.586 -17.330 3.869 1.00 51.31 103 GLN A O 1
ATOM 849 N N . ILE A 1 104 ? 9.362 -15.423 3.017 1.00 52.66 104 ILE A N 1
ATOM 850 C CA . ILE A 1 104 ? 8.105 -14.671 2.972 1.00 52.66 104 ILE A CA 1
ATOM 851 C C . ILE A 1 104 ? 7.612 -14.533 1.537 1.00 52.66 104 ILE A C 1
ATOM 853 O O . ILE A 1 104 ? 6.950 -13.580 1.158 1.00 52.66 104 ILE A O 1
ATOM 857 N N . ARG A 1 105 ? 7.846 -15.571 0.736 1.00 52.22 105 ARG A N 1
ATOM 858 C CA . ARG A 1 105 ? 6.955 -15.826 -0.387 1.00 52.22 105 ARG A CA 1
ATOM 859 C C . ARG A 1 105 ? 5.647 -16.350 0.189 1.00 52.22 105 ARG A C 1
ATOM 861 O O . ARG A 1 105 ? 5.651 -17.262 1.020 1.00 52.22 105 ARG A O 1
ATOM 868 N N . TYR A 1 106 ? 4.548 -15.702 -0.177 1.00 55.69 106 TYR A N 1
ATOM 869 C CA . TYR A 1 106 ? 3.226 -16.282 -0.016 1.00 55.69 106 TYR A CA 1
ATOM 870 C C . TYR A 1 106 ? 3.227 -17.547 -0.870 1.00 55.69 106 TYR A C 1
ATOM 872 O O . TYR A 1 106 ? 3.174 -17.468 -2.092 1.00 55.69 106 TYR A O 1
ATOM 880 N N . ASP A 1 107 ? 3.394 -18.709 -0.244 1.00 54.19 107 ASP A N 1
ATOM 881 C CA . ASP A 1 107 ? 3.005 -19.939 -0.913 1.00 54.19 107 ASP A CA 1
ATOM 882 C C . ASP A 1 107 ? 1.481 -19.937 -0.898 1.00 54.19 107 ASP A C 1
ATOM 884 O O . ASP A 1 107 ? 0.857 -20.206 0.129 1.00 54.19 107 ASP A O 1
ATOM 888 N N . GLU A 1 108 ? 0.891 -19.543 -2.023 1.00 53.88 108 GLU A N 1
ATOM 889 C CA . GLU A 1 108 ? -0.559 -19.490 -2.217 1.00 53.88 108 GLU A CA 1
ATOM 890 C C . GLU A 1 108 ? -1.222 -20.853 -1.965 1.00 53.88 108 GLU A C 1
ATOM 892 O O . GLU A 1 108 ? -2.424 -20.917 -1.729 1.00 53.88 108 GLU A O 1
ATOM 897 N N . ASN A 1 109 ? -0.438 -21.937 -1.929 1.00 52.94 109 ASN A N 1
ATOM 898 C CA . ASN A 1 109 ? -0.914 -23.287 -1.654 1.00 52.94 109 ASN A CA 1
ATOM 899 C C . ASN A 1 109 ? -0.778 -23.704 -0.176 1.00 52.94 109 ASN A C 1
ATOM 901 O O . ASN A 1 109 ? -1.316 -24.743 0.223 1.00 52.94 109 ASN A O 1
ATOM 905 N N . ALA A 1 110 ? -0.079 -22.928 0.663 1.00 55.16 110 ALA A N 1
ATOM 906 C CA . ALA A 1 110 ? 0.162 -23.266 2.066 1.00 55.16 110 ALA A CA 1
ATOM 907 C C . ALA A 1 110 ? -1.047 -22.902 2.946 1.00 55.16 110 ALA A C 1
ATOM 909 O O . ALA A 1 110 ? -1.114 -21.847 3.585 1.00 55.16 110 ALA A O 1
ATOM 910 N N . ARG A 1 111 ? -2.020 -23.816 3.001 1.00 57.72 111 ARG A N 1
ATOM 911 C CA . ARG A 1 111 ? -3.243 -23.675 3.806 1.00 57.72 111 ARG A CA 1
ATOM 912 C C . ARG A 1 111 ? -2.935 -23.465 5.291 1.00 57.72 111 ARG A C 1
ATOM 914 O O . ARG A 1 111 ? -2.243 -24.273 5.904 1.00 57.72 111 ARG A O 1
ATOM 921 N N . GLY A 1 112 ? -3.513 -22.420 5.892 1.00 61.97 112 GLY A N 1
ATOM 922 C CA . GLY A 1 112 ? -3.430 -22.185 7.341 1.00 61.97 112 GLY A CA 1
ATOM 923 C C . GLY A 1 112 ? -2.011 -21.908 7.848 1.00 61.97 112 GLY A C 1
ATOM 924 O O . GLY A 1 112 ? -1.689 -22.232 8.993 1.00 61.97 112 GLY A O 1
ATOM 925 N N . CYS A 1 113 ? -1.153 -21.349 6.992 1.00 68.94 113 CYS A N 1
ATOM 926 C CA . CYS A 1 113 ? 0.227 -21.055 7.340 1.00 68.94 113 CYS A CA 1
ATOM 927 C C . CYS A 1 113 ? 0.292 -19.988 8.444 1.00 68.94 113 CYS A C 1
ATOM 929 O O . CYS A 1 113 ? -0.225 -18.877 8.297 1.00 68.94 113 CYS A O 1
ATOM 931 N N . LYS A 1 114 ? 0.941 -20.340 9.559 1.00 81.50 114 LYS A N 1
ATOM 932 C CA . LYS A 1 114 ? 1.342 -19.399 10.607 1.00 81.50 114 LYS A CA 1
ATOM 933 C C . LYS A 1 114 ? 2.781 -19.005 10.350 1.00 81.50 114 LYS A C 1
ATOM 935 O O . LYS A 1 114 ? 3.668 -19.857 10.361 1.00 81.50 114 LYS A O 1
ATOM 940 N N . LYS A 1 115 ? 3.019 -17.718 10.152 1.00 81.38 115 LYS A N 1
ATOM 941 C CA . LYS A 1 115 ? 4.347 -17.184 9.880 1.00 81.38 115 LYS A CA 1
ATOM 942 C C . LYS A 1 115 ? 4.817 -16.314 11.031 1.00 81.38 115 LYS A C 1
ATOM 944 O O . LYS A 1 115 ? 4.145 -15.357 11.400 1.00 81.38 115 LYS A O 1
ATOM 949 N N . MET A 1 116 ? 5.997 -16.617 11.561 1.00 84.12 116 MET A N 1
ATOM 950 C CA . MET A 1 116 ? 6.664 -15.765 12.543 1.00 84.12 116 MET A CA 1
ATOM 951 C C . MET A 1 116 ? 7.354 -14.605 11.823 1.00 84.12 116 MET A C 1
ATOM 953 O O . MET A 1 116 ? 8.257 -14.814 11.016 1.00 84.12 116 MET A O 1
ATOM 957 N N . LEU A 1 117 ? 6.906 -13.382 12.103 1.00 84.44 117 LEU A N 1
ATOM 958 C CA . LEU A 1 117 ? 7.471 -12.148 11.545 1.00 84.44 117 LEU A CA 1
ATOM 959 C C . LEU A 1 117 ? 8.527 -11.536 12.463 1.00 84.44 117 LEU A C 1
ATOM 961 O O . LEU A 1 117 ? 9.434 -10.847 11.999 1.00 84.44 117 LEU A O 1
ATOM 965 N N . LEU A 1 118 ? 8.439 -11.853 13.751 1.00 83.19 118 LEU A N 1
ATOM 966 C CA . LEU A 1 118 ? 9.294 -11.310 14.788 1.00 83.19 118 LEU A CA 1
ATOM 967 C C . LEU A 1 118 ? 10.796 -11.453 14.497 1.00 83.19 118 LEU A C 1
ATOM 969 O O . LEU A 1 118 ? 11.543 -10.501 14.706 1.00 83.19 118 LEU A O 1
ATOM 973 N N . ASN A 1 119 ? 11.230 -12.602 13.967 1.00 81.44 119 ASN A N 1
ATOM 974 C CA . ASN A 1 119 ? 12.642 -12.895 13.672 1.00 81.44 119 ASN A CA 1
ATOM 975 C C . ASN A 1 119 ? 13.262 -11.950 12.631 1.00 81.44 119 ASN A C 1
ATOM 977 O O . ASN A 1 119 ? 14.448 -12.050 12.339 1.00 81.44 119 ASN A O 1
ATOM 981 N N . ASN A 1 120 ? 12.466 -11.056 12.047 1.00 84.62 120 ASN A N 1
ATOM 982 C CA . ASN A 1 120 ? 12.912 -10.091 11.062 1.00 84.62 120 ASN A CA 1
ATOM 983 C C . ASN A 1 120 ? 12.630 -8.628 11.465 1.00 84.62 120 ASN A C 1
ATOM 985 O O . ASN A 1 120 ? 12.774 -7.747 10.620 1.00 84.62 120 ASN A O 1
ATOM 989 N N . LEU A 1 121 ? 12.236 -8.360 12.719 1.00 91.19 121 LEU A N 1
ATOM 990 C CA . LEU A 1 121 ? 12.010 -7.017 13.289 1.00 91.19 121 LEU A CA 1
ATOM 991 C C . LEU A 1 121 ? 11.069 -6.112 12.475 1.00 91.19 121 LEU A C 1
ATOM 993 O O . LEU A 1 121 ? 11.385 -4.973 12.164 1.00 91.19 121 LEU A O 1
ATOM 997 N N . VAL A 1 122 ? 9.878 -6.587 12.131 1.00 93.12 122 VAL A N 1
ATOM 998 C CA . VAL A 1 122 ? 8.948 -5.800 11.306 1.00 93.12 122 VAL A CA 1
ATOM 999 C C . VAL A 1 122 ? 8.268 -4.705 12.130 1.00 93.12 122 VAL A C 1
ATOM 1001 O O . VAL A 1 122 ? 7.319 -4.986 12.861 1.00 93.12 122 VAL A O 1
ATOM 1004 N N . ILE A 1 123 ? 8.735 -3.461 12.004 1.00 95.38 123 ILE A N 1
ATOM 1005 C CA . ILE A 1 123 ? 8.157 -2.297 12.691 1.00 95.38 123 ILE A CA 1
ATOM 1006 C C . ILE A 1 123 ? 7.148 -1.596 11.777 1.00 95.38 123 ILE A C 1
ATOM 1008 O O . ILE A 1 123 ? 7.487 -1.164 10.675 1.00 95.38 123 ILE A O 1
ATOM 1012 N N . LEU A 1 124 ? 5.906 -1.477 12.244 1.00 96.44 124 LEU A N 1
ATOM 1013 C CA . LEU A 1 124 ? 4.768 -1.009 11.458 1.00 96.44 124 LEU A CA 1
ATOM 1014 C C . LEU A 1 124 ? 4.063 0.185 12.102 1.00 96.44 124 LEU A C 1
ATOM 1016 O O . LEU A 1 124 ? 3.924 0.267 13.325 1.00 96.44 124 LEU A O 1
ATOM 1020 N N . LYS A 1 125 ? 3.547 1.059 11.238 1.00 96.56 125 LYS A N 1
ATOM 1021 C CA . LYS A 1 125 ? 2.565 2.100 11.539 1.00 96.56 125 LYS A CA 1
ATOM 1022 C C . LYS A 1 125 ? 1.211 1.631 11.020 1.00 96.56 125 LYS A C 1
ATOM 1024 O O . LYS A 1 125 ? 1.029 1.464 9.813 1.00 96.56 125 LYS A O 1
ATOM 1029 N N . LEU A 1 126 ? 0.265 1.398 11.923 1.00 96.81 126 LEU A N 1
ATOM 1030 C CA . LEU A 1 126 ? -1.068 0.904 11.582 1.00 96.81 126 LEU A CA 1
ATOM 1031 C C . LEU A 1 126 ? -2.121 1.944 11.931 1.00 96.81 126 LEU A C 1
ATOM 1033 O O . LEU A 1 126 ? -2.155 2.417 13.061 1.00 96.81 126 LEU A O 1
ATOM 1037 N N . ASN A 1 127 ? -3.030 2.238 11.006 1.00 95.19 127 ASN A N 1
ATOM 1038 C CA . ASN A 1 127 ? -4.292 2.886 11.345 1.00 95.19 127 ASN A CA 1
ATOM 1039 C C . ASN A 1 127 ? -5.352 1.798 11.553 1.00 95.19 127 ASN A C 1
ATOM 1041 O O . ASN A 1 127 ? -5.626 1.013 10.639 1.00 95.19 127 ASN A O 1
ATOM 1045 N N . VAL A 1 128 ? -5.904 1.720 12.761 1.00 94.94 128 VAL A N 1
ATOM 1046 C CA . VAL A 1 128 ? -6.730 0.600 13.213 1.00 94.94 128 VAL A CA 1
ATOM 1047 C C . VAL A 1 128 ? -8.088 1.098 13.688 1.00 94.94 128 VAL A C 1
ATOM 1049 O O . VAL A 1 128 ? -8.175 1.967 14.551 1.00 94.94 128 VAL A O 1
ATOM 1052 N N . ASP A 1 129 ? -9.139 0.484 13.149 1.00 93.31 129 ASP A N 1
ATOM 1053 C CA . ASP A 1 129 ? -10.492 0.515 13.693 1.00 93.31 129 ASP A CA 1
ATOM 1054 C C . ASP A 1 129 ? -10.594 -0.535 14.804 1.00 93.31 129 ASP A C 1
ATOM 1056 O O . ASP A 1 129 ? -10.595 -1.740 14.534 1.00 93.31 129 ASP A O 1
ATOM 1060 N N . PHE A 1 130 ? -10.684 -0.097 16.051 1.00 92.38 130 PHE A N 1
ATOM 1061 C CA . PHE A 1 130 ? -10.833 -0.982 17.198 1.00 92.38 130 PHE A CA 1
ATOM 1062 C C . PHE A 1 130 ? -12.295 -1.361 17.406 1.00 92.38 130 PHE A C 1
ATOM 1064 O O . PHE A 1 130 ? -13.203 -0.568 17.156 1.00 92.38 130 PHE A O 1
ATOM 1071 N N . ARG A 1 131 ? -12.524 -2.599 17.847 1.00 90.75 131 ARG A N 1
ATOM 1072 C CA . ARG A 1 131 ? -13.845 -3.119 18.211 1.00 90.75 131 ARG A CA 1
ATOM 1073 C C . ARG A 1 131 ? -13.723 -4.077 19.385 1.00 90.75 131 ARG A C 1
ATOM 1075 O O . ARG A 1 131 ? -12.731 -4.800 19.497 1.00 90.75 131 ARG A O 1
ATOM 1082 N N . LEU A 1 132 ? -14.754 -4.120 20.223 1.00 89.69 132 LEU A N 1
ATOM 1083 C CA . LEU A 1 132 ? -14.922 -5.192 21.196 1.00 89.69 132 LEU A CA 1
ATOM 1084 C C . LEU A 1 132 ? -15.738 -6.318 20.561 1.00 89.69 132 LEU A C 1
ATOM 1086 O O . LEU A 1 132 ? -16.875 -6.122 20.144 1.00 89.69 132 LEU A O 1
ATOM 1090 N N . TYR A 1 133 ? -15.164 -7.514 20.506 1.00 85.62 133 TYR A N 1
ATOM 1091 C CA . TYR A 1 133 ? -15.869 -8.728 20.112 1.00 85.62 133 TYR A CA 1
ATOM 1092 C C . TYR A 1 133 ? -15.760 -9.744 21.240 1.00 85.62 133 TYR A C 1
ATOM 1094 O O . TYR A 1 133 ? -14.655 -10.079 21.656 1.00 85.62 133 TYR A O 1
ATOM 1102 N N . ASN A 1 134 ? -16.892 -10.206 21.777 1.00 87.00 134 ASN A N 1
ATOM 1103 C CA . ASN A 1 134 ? -16.927 -11.091 22.949 1.00 87.00 134 ASN A CA 1
ATOM 1104 C C . ASN A 1 134 ? -16.041 -10.588 24.099 1.00 87.00 134 ASN A C 1
ATOM 1106 O O . ASN A 1 134 ? -15.279 -11.347 24.694 1.00 87.00 134 ASN A O 1
ATOM 1110 N N . ASN A 1 135 ? -16.132 -9.287 24.396 1.00 86.50 135 ASN A N 1
ATOM 1111 C CA . ASN A 1 135 ? -15.369 -8.626 25.456 1.00 86.50 135 ASN A CA 1
ATOM 1112 C C . ASN A 1 135 ? -13.841 -8.560 25.224 1.00 86.50 135 ASN A C 1
ATOM 1114 O O . ASN A 1 135 ? -13.116 -8.115 26.118 1.00 86.50 135 ASN A O 1
ATOM 1118 N N . GLN A 1 136 ? -13.370 -8.963 24.038 1.00 89.06 136 GLN A N 1
ATOM 1119 C CA . GLN A 1 136 ? -11.977 -8.887 23.607 1.00 89.06 136 GLN A CA 1
ATOM 1120 C C . GLN A 1 136 ? -11.768 -7.732 22.634 1.00 89.06 136 GLN A C 1
ATOM 1122 O O . GLN A 1 136 ? -12.552 -7.527 21.706 1.00 89.06 136 GLN A O 1
ATOM 1127 N N . LEU A 1 137 ? -10.683 -6.995 22.837 1.00 91.19 137 LEU A N 1
ATOM 1128 C CA . LEU A 1 137 ? -10.263 -5.915 21.963 1.00 91.19 137 LEU A CA 1
ATOM 1129 C C . LEU A 1 137 ? -9.591 -6.493 20.715 1.00 91.19 137 LEU A C 1
ATOM 1131 O O . LEU A 1 137 ? -8.576 -7.183 20.798 1.00 91.19 137 LEU A O 1
ATOM 1135 N N . GLN A 1 138 ? -10.160 -6.184 19.555 1.00 92.25 138 GLN A N 1
ATOM 1136 C CA . GLN A 1 138 ? -9.631 -6.563 18.250 1.00 92.25 138 GLN A CA 1
ATOM 1137 C C . GLN A 1 138 ? -9.514 -5.327 17.361 1.00 92.25 138 GLN A C 1
ATOM 1139 O O . GLN A 1 138 ? -10.227 -4.339 17.544 1.00 92.25 138 GLN A O 1
ATOM 1144 N N . GLY A 1 139 ? -8.608 -5.387 16.390 1.00 93.81 139 GLY A N 1
ATOM 1145 C CA . GLY A 1 139 ? -8.401 -4.327 15.412 1.00 93.81 139 GLY A CA 1
ATOM 1146 C C . GLY A 1 139 ? -8.788 -4.756 14.002 1.00 93.81 139 GLY A C 1
ATOM 1147 O O . GLY A 1 139 ? -8.565 -5.898 13.603 1.00 93.81 139 GLY A O 1
ATOM 1148 N N . ARG A 1 140 ? -9.302 -3.824 13.204 1.00 95.00 140 ARG A N 1
ATOM 1149 C CA . ARG A 1 140 ? -9.346 -3.922 11.743 1.00 95.00 140 ARG A CA 1
ATOM 1150 C C . ARG A 1 140 ? -8.400 -2.883 11.159 1.00 95.00 140 ARG A C 1
ATOM 1152 O O . ARG A 1 140 ? -8.545 -1.695 11.416 1.00 95.00 140 ARG A O 1
ATOM 1159 N N . CYS A 1 141 ? -7.442 -3.327 10.358 1.00 96.12 141 CYS A N 1
ATOM 1160 C CA . CYS A 1 141 ? -6.483 -2.444 9.713 1.00 96.12 141 CYS A CA 1
ATOM 1161 C C . CYS A 1 141 ? -7.141 -1.666 8.561 1.00 96.12 141 CYS A C 1
ATOM 1163 O O . CYS A 1 141 ? -7.647 -2.241 7.587 1.00 96.12 141 CYS A O 1
ATOM 1165 N N . ASN A 1 142 ? -7.090 -0.340 8.665 1.00 93.38 142 ASN A N 1
ATOM 1166 C CA . ASN A 1 142 ? -7.465 0.587 7.606 1.00 93.38 142 ASN A CA 1
ATOM 1167 C C . ASN A 1 142 ? -6.270 0.878 6.702 1.00 93.38 142 ASN A C 1
ATOM 1169 O O . ASN A 1 142 ? -6.386 0.739 5.484 1.00 93.38 142 ASN A O 1
ATOM 1173 N N . THR A 1 143 ? -5.124 1.221 7.287 1.00 94.94 143 THR A N 1
ATOM 1174 C CA . THR A 1 143 ? -3.861 1.427 6.572 1.00 94.94 143 THR A CA 1
ATOM 1175 C C . THR A 1 143 ? -2.710 0.789 7.340 1.00 94.94 143 THR A C 1
ATOM 1177 O O . THR A 1 143 ? -2.769 0.623 8.562 1.00 94.94 143 THR A O 1
ATOM 1180 N N . ILE A 1 144 ? -1.682 0.398 6.598 1.00 96.50 144 ILE A N 1
ATOM 1181 C CA . ILE A 1 144 ? -0.472 -0.251 7.091 1.00 96.50 144 ILE A CA 1
ATOM 1182 C C . ILE A 1 144 ? 0.704 0.326 6.312 1.00 96.50 144 ILE A C 1
ATOM 1184 O O . ILE A 1 144 ? 0.619 0.472 5.095 1.00 96.50 144 ILE A O 1
ATOM 1188 N N . ALA A 1 145 ? 1.769 0.679 7.020 1.00 95.38 145 ALA A N 1
ATOM 1189 C CA . ALA A 1 145 ? 3.016 1.165 6.446 1.00 95.38 145 ALA A CA 1
ATOM 1190 C C . ALA A 1 145 ? 4.199 0.704 7.305 1.00 95.38 145 ALA A C 1
ATOM 1192 O O . ALA A 1 145 ? 4.035 0.424 8.499 1.00 95.38 145 ALA A O 1
ATOM 1193 N N . ILE A 1 146 ? 5.386 0.637 6.705 1.00 94.00 146 ILE A N 1
ATOM 1194 C CA . ILE A 1 146 ? 6.643 0.503 7.448 1.00 94.00 146 ILE A CA 1
ATOM 1195 C C . ILE A 1 146 ? 6.903 1.833 8.155 1.00 94.00 146 ILE A C 1
ATOM 1197 O O . ILE A 1 146 ? 6.647 2.892 7.588 1.00 94.00 146 ILE A O 1
ATOM 1201 N N . VAL A 1 147 ? 7.385 1.788 9.396 1.00 94.25 147 VAL A N 1
ATOM 1202 C CA . VAL A 1 147 ? 7.824 3.015 10.072 1.00 94.25 147 VAL A CA 1
ATOM 1203 C C . VAL A 1 147 ? 9.086 3.544 9.402 1.00 94.25 147 VAL A C 1
ATOM 1205 O O . VAL A 1 147 ? 10.097 2.841 9.342 1.00 94.25 147 VAL A O 1
ATOM 1208 N N . ASP A 1 148 ? 9.053 4.801 8.972 1.00 86.19 148 ASP A N 1
ATOM 1209 C CA . ASP A 1 148 ? 10.235 5.494 8.475 1.00 86.19 148 ASP A CA 1
ATOM 1210 C C . ASP A 1 148 ? 10.814 6.375 9.581 1.00 86.19 148 ASP A C 1
ATOM 1212 O O . ASP A 1 148 ? 10.285 7.437 9.905 1.00 86.19 148 ASP A O 1
ATOM 1216 N N . LYS A 1 149 ? 11.947 5.962 10.155 1.00 82.00 149 LYS A N 1
ATOM 1217 C CA . LYS A 1 149 ? 12.607 6.712 11.234 1.00 82.00 149 LYS A CA 1
ATOM 1218 C C . LYS A 1 149 ? 13.020 8.143 10.857 1.00 82.00 149 LYS A C 1
ATOM 1220 O O . LYS A 1 149 ? 13.328 8.908 11.764 1.00 82.00 149 LYS A O 1
ATOM 1225 N N . ASN A 1 150 ? 13.090 8.484 9.566 1.00 80.06 150 ASN A N 1
ATOM 1226 C CA . ASN A 1 150 ? 13.438 9.832 9.114 1.00 80.06 150 ASN A CA 1
ATOM 1227 C C . ASN A 1 150 ? 12.201 10.727 8.953 1.00 80.06 150 ASN A C 1
ATOM 1229 O O . ASN A 1 150 ? 12.322 11.943 9.069 1.00 80.06 150 ASN A O 1
ATOM 1233 N N . ASN A 1 151 ? 11.032 10.133 8.692 1.00 77.50 151 ASN A N 1
ATOM 1234 C CA . ASN A 1 151 ? 9.800 10.858 8.372 1.00 77.50 151 ASN A CA 1
ATOM 1235 C C . ASN A 1 151 ? 8.741 10.792 9.488 1.00 77.50 151 ASN A C 1
ATOM 1237 O O . ASN A 1 151 ? 7.901 11.683 9.585 1.00 77.50 151 ASN A O 1
ATOM 1241 N N . ASP A 1 152 ? 8.777 9.776 10.351 1.00 76.06 152 ASP A N 1
ATOM 1242 C CA . ASP A 1 152 ? 7.779 9.535 11.400 1.00 76.06 152 ASP A CA 1
ATOM 1243 C C . ASP A 1 152 ? 8.229 10.011 12.801 1.00 76.06 152 ASP A C 1
ATOM 1245 O O . ASP A 1 152 ? 7.920 9.368 13.806 1.00 76.06 152 ASP A O 1
ATOM 1249 N N . ASP A 1 153 ? 8.945 11.135 12.919 1.00 75.75 153 ASP A N 1
ATOM 1250 C CA . ASP A 1 153 ? 9.374 11.632 14.237 1.00 75.75 153 ASP A CA 1
ATOM 1251 C C . ASP A 1 153 ? 8.201 12.234 15.026 1.00 75.75 153 ASP A C 1
ATOM 1253 O O . ASP A 1 153 ? 7.776 13.373 14.828 1.00 75.75 153 ASP A O 1
ATOM 1257 N N . CYS A 1 154 ? 7.655 11.438 15.942 1.00 86.19 154 CYS A N 1
ATOM 1258 C CA . CYS A 1 154 ? 6.689 11.896 16.926 1.00 86.19 154 CYS A CA 1
ATOM 1259 C C . CYS A 1 154 ? 6.979 11.279 18.295 1.00 86.19 154 CYS A C 1
ATOM 1261 O O . CYS A 1 154 ? 7.502 10.166 18.406 1.00 86.19 154 CYS A O 1
ATOM 1263 N N . GLU A 1 155 ? 6.580 11.984 19.355 1.00 89.06 155 GLU A N 1
ATOM 1264 C CA . GLU A 1 155 ? 6.791 11.577 20.752 1.00 89.06 155 GLU A CA 1
ATOM 1265 C C . GLU A 1 155 ? 6.356 10.127 21.014 1.00 89.06 155 GLU A C 1
ATOM 1267 O O . GLU A 1 155 ? 7.066 9.351 21.646 1.00 89.06 155 GLU A O 1
ATOM 1272 N N . ARG A 1 156 ? 5.233 9.709 20.428 1.00 88.06 156 ARG A N 1
ATOM 1273 C CA . ARG A 1 156 ? 4.681 8.361 20.610 1.00 88.06 156 ARG A CA 1
ATOM 1274 C C . ARG A 1 156 ? 5.490 7.269 19.917 1.00 88.06 156 ARG A C 1
ATOM 1276 O O . ARG A 1 156 ? 5.545 6.152 20.427 1.00 88.06 156 ARG A O 1
ATOM 1283 N N . LEU A 1 157 ? 6.125 7.566 18.782 1.00 93.50 157 LEU A N 1
ATOM 1284 C CA . LEU A 1 157 ? 7.047 6.619 18.160 1.00 93.50 157 LEU A CA 1
ATOM 1285 C C . LEU A 1 157 ? 8.311 6.467 19.018 1.00 93.50 157 LEU A C 1
ATOM 1287 O O . LEU A 1 157 ? 8.789 5.353 19.221 1.00 93.50 157 LEU A O 1
ATOM 1291 N N . ARG A 1 158 ? 8.813 7.569 19.584 1.00 93.50 158 ARG A N 1
ATOM 1292 C CA . ARG A 1 158 ? 9.954 7.559 20.513 1.00 93.50 158 ARG A CA 1
ATOM 1293 C C . ARG A 1 158 ? 9.651 6.762 21.782 1.00 93.50 158 ARG A C 1
ATOM 1295 O O . ARG A 1 158 ? 10.471 5.946 22.195 1.00 93.50 158 ARG A O 1
ATOM 1302 N N . GLU A 1 159 ? 8.460 6.932 22.359 1.00 93.06 159 GLU A N 1
ATOM 1303 C CA . GLU A 1 159 ? 7.977 6.101 23.471 1.00 93.06 159 GLU A CA 1
ATOM 1304 C C . GLU A 1 159 ? 7.927 4.617 23.094 1.00 93.06 159 GLU A C 1
ATOM 1306 O O . GLU A 1 159 ? 8.343 3.763 23.877 1.00 93.06 159 GLU A O 1
ATOM 1311 N N . PHE A 1 160 ? 7.425 4.297 21.897 1.00 95.25 160 PHE A N 1
ATOM 1312 C CA . PHE A 1 160 ? 7.396 2.927 21.397 1.00 95.25 160 PHE A CA 1
ATOM 1313 C C . PHE A 1 160 ? 8.811 2.342 21.260 1.00 95.25 160 PHE A C 1
ATOM 1315 O O . PHE A 1 160 ? 9.045 1.236 21.745 1.00 95.25 160 PHE A O 1
ATOM 1322 N N . TYR A 1 161 ? 9.771 3.083 20.692 1.00 95.88 161 TYR A N 1
ATOM 1323 C CA . TYR A 1 161 ? 11.165 2.635 20.613 1.00 95.88 161 TYR A CA 1
ATOM 1324 C C . TYR A 1 161 ? 11.780 2.401 21.992 1.00 95.88 161 TYR A C 1
ATOM 1326 O O . TYR A 1 161 ? 12.427 1.374 22.195 1.00 95.88 161 TYR A O 1
ATOM 1334 N N . ALA A 1 162 ? 11.538 3.299 22.951 1.00 94.38 162 ALA A N 1
ATOM 1335 C CA . ALA A 1 162 ? 12.001 3.130 24.325 1.00 94.38 162 ALA A CA 1
ATOM 1336 C C . ALA A 1 162 ? 11.428 1.855 24.964 1.00 94.38 162 ALA A C 1
ATOM 1338 O O . ALA A 1 162 ? 12.183 1.056 25.517 1.00 94.38 162 ALA A O 1
ATOM 1339 N N . ARG A 1 163 ? 10.112 1.614 24.835 1.00 94.19 163 ARG A N 1
ATOM 1340 C CA . ARG A 1 163 ? 9.472 0.392 25.352 1.00 94.19 163 ARG A CA 1
ATOM 1341 C C . ARG A 1 163 ? 10.022 -0.862 24.686 1.00 94.19 163 ARG A C 1
ATOM 1343 O O . ARG A 1 163 ? 10.333 -1.822 25.380 1.00 94.19 163 ARG A O 1
ATOM 1350 N N . MET A 1 164 ? 10.154 -0.858 23.365 1.00 94.56 164 MET A N 1
ATOM 1351 C CA . MET A 1 164 ? 10.681 -1.993 22.613 1.00 94.56 164 MET A CA 1
ATOM 1352 C C . MET A 1 164 ? 12.090 -2.364 23.072 1.00 94.56 164 MET A C 1
ATOM 1354 O O . MET A 1 164 ? 12.360 -3.526 23.353 1.00 94.56 164 MET A O 1
ATOM 1358 N N . VAL A 1 165 ? 12.971 -1.371 23.178 1.00 93.62 165 VAL A N 1
ATOM 1359 C CA . VAL A 1 165 ? 14.354 -1.568 23.615 1.00 93.62 165 VAL A CA 1
ATOM 1360 C C . VAL A 1 165 ? 1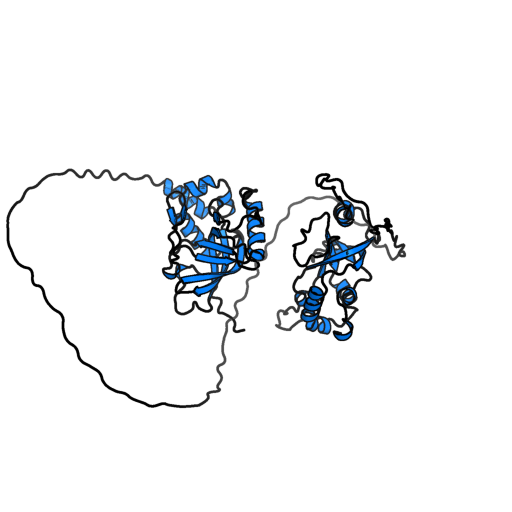4.439 -2.008 25.082 1.00 93.62 165 VAL A C 1
ATOM 1362 O O . VAL A 1 165 ? 15.320 -2.780 25.436 1.00 93.62 165 VAL A O 1
ATOM 1365 N N . GLN A 1 166 ? 13.515 -1.560 25.932 1.00 92.06 166 GLN A N 1
ATOM 1366 C CA . GLN A 1 166 ? 13.451 -1.979 27.332 1.00 92.06 166 GLN A CA 1
ATOM 1367 C C . GLN A 1 166 ? 13.030 -3.447 27.508 1.00 92.06 166 GLN A C 1
ATOM 1369 O O . GLN A 1 166 ? 13.461 -4.084 28.467 1.00 92.06 166 GLN A O 1
ATOM 1374 N N . HIS A 1 167 ? 12.153 -3.963 26.642 1.00 90.88 167 HIS A N 1
ATOM 1375 C CA . HIS A 1 167 ? 11.573 -5.301 26.803 1.00 90.88 167 HIS A CA 1
ATOM 1376 C C . HIS A 1 167 ? 12.299 -6.372 25.986 1.00 90.88 167 HIS A C 1
ATOM 1378 O O . HIS A 1 167 ? 12.350 -7.524 26.410 1.00 90.88 167 HIS A O 1
ATOM 1384 N N . LEU A 1 168 ? 12.848 -6.028 24.819 1.00 91.31 168 LEU A N 1
ATOM 1385 C CA . LEU A 1 168 ? 13.542 -7.001 23.981 1.00 91.31 168 LEU A CA 1
ATOM 1386 C C . LEU A 1 168 ? 15.002 -7.184 24.423 1.00 91.31 168 LEU A C 1
ATOM 1388 O O . LEU A 1 168 ? 15.694 -6.191 24.657 1.00 91.31 168 LEU A O 1
ATOM 1392 N N . PRO A 1 169 ? 15.493 -8.435 24.491 1.00 90.56 169 PRO A N 1
ATOM 1393 C CA . PRO A 1 169 ? 16.872 -8.714 24.870 1.00 90.56 169 PRO A CA 1
ATOM 1394 C C . PRO A 1 169 ? 17.852 -8.175 23.823 1.00 90.56 169 PRO A C 1
ATOM 1396 O O . PRO A 1 169 ? 17.526 -8.049 22.641 1.00 90.56 169 PRO A O 1
ATOM 1399 N N . ARG A 1 170 ? 19.082 -7.870 24.239 1.00 89.69 170 ARG A N 1
ATOM 1400 C CA . ARG A 1 170 ? 20.105 -7.322 23.338 1.00 89.69 170 ARG A CA 1
ATOM 1401 C C . ARG A 1 170 ? 20.470 -8.307 22.232 1.00 89.69 170 ARG A C 1
ATOM 1403 O O . ARG A 1 170 ? 20.617 -7.907 21.080 1.00 89.69 170 ARG A O 1
ATOM 1410 N N . GLU A 1 171 ? 20.556 -9.580 22.588 1.00 90.06 171 GLU A N 1
ATOM 1411 C CA . GLU A 1 171 ? 20.891 -10.698 21.710 1.00 90.06 171 GLU A CA 1
ATOM 1412 C C . GLU A 1 171 ? 19.947 -10.741 20.502 1.00 90.06 171 GLU A C 1
ATOM 1414 O O . GLU A 1 171 ? 20.390 -10.949 19.376 1.00 90.06 171 GLU A O 1
ATOM 1419 N N . PHE A 1 172 ? 18.665 -10.416 20.709 1.00 90.56 172 PHE A N 1
ATOM 1420 C CA . PHE A 1 172 ? 17.688 -10.318 19.626 1.00 90.56 172 PHE A CA 1
ATOM 1421 C C . PHE A 1 172 ? 18.076 -9.260 18.582 1.00 90.56 172 PHE A C 1
ATOM 1423 O O . PHE A 1 172 ? 17.922 -9.492 17.385 1.00 90.56 172 PHE A O 1
ATOM 1430 N N . PHE A 1 173 ? 18.589 -8.100 19.001 1.00 92.12 173 PHE A N 1
ATOM 1431 C CA . PHE A 1 173 ? 19.040 -7.066 18.066 1.00 92.12 173 PHE A CA 1
ATOM 1432 C C . PHE A 1 173 ? 20.362 -7.439 17.393 1.00 92.12 173 PHE A C 1
ATOM 1434 O O . PHE A 1 173 ? 20.534 -7.164 16.203 1.00 92.12 173 PHE A O 1
ATOM 1441 N N . ASP A 1 174 ? 21.270 -8.076 18.129 1.00 89.94 174 ASP A N 1
ATOM 1442 C CA . ASP A 1 174 ? 22.575 -8.489 17.615 1.00 89.94 174 ASP A CA 1
ATOM 1443 C C . ASP A 1 174 ? 22.422 -9.563 16.508 1.00 89.94 174 ASP A C 1
ATOM 1445 O O . ASP A 1 174 ? 23.041 -9.444 15.444 1.00 89.94 174 ASP A O 1
ATOM 1449 N N . ASP A 1 175 ? 21.498 -10.521 16.665 1.00 88.88 175 ASP A N 1
ATOM 1450 C CA . ASP A 1 175 ? 21.180 -11.556 15.660 1.00 88.88 175 ASP A CA 1
ATOM 1451 C C . ASP A 1 175 ? 20.650 -10.971 14.330 1.00 88.88 175 ASP A C 1
ATOM 1453 O O . ASP A 1 175 ? 20.809 -11.533 13.236 1.00 88.88 175 ASP A O 1
ATOM 1457 N N . LEU A 1 176 ? 20.058 -9.776 14.384 1.00 87.69 176 LEU A N 1
ATOM 1458 C CA . LEU A 1 176 ? 19.521 -9.069 13.220 1.00 87.69 176 LEU A CA 1
ATOM 1459 C C . LEU A 1 176 ? 20.591 -8.278 12.445 1.00 87.69 176 LEU A C 1
ATOM 1461 O O . LEU A 1 176 ? 20.304 -7.716 11.379 1.00 87.69 176 LEU A O 1
ATOM 1465 N N . GLY A 1 177 ? 21.840 -8.265 12.918 1.00 89.19 177 GLY A N 1
ATOM 1466 C CA . GLY A 1 177 ? 22.962 -7.580 12.282 1.00 89.19 177 GLY A CA 1
ATOM 1467 C C . GLY A 1 177 ? 22.706 -6.081 12.102 1.00 89.19 177 GLY A C 1
ATOM 1468 O O . GLY A 1 177 ? 22.429 -5.358 13.050 1.00 89.19 177 GLY A O 1
ATOM 1469 N N . ASN A 1 178 ? 22.783 -5.586 10.863 1.00 89.69 178 ASN A N 1
ATOM 1470 C CA . ASN A 1 178 ? 22.637 -4.152 10.567 1.00 89.69 178 ASN A CA 1
ATOM 1471 C C . ASN A 1 178 ? 21.181 -3.700 10.346 1.00 89.69 178 ASN A C 1
ATOM 1473 O O . ASN A 1 178 ? 20.956 -2.558 9.953 1.00 89.69 178 ASN A O 1
ATOM 1477 N N . LEU A 1 179 ? 20.185 -4.575 10.505 1.00 89.44 179 LEU A N 1
ATOM 1478 C CA . LEU A 1 179 ? 18.785 -4.201 10.283 1.00 89.44 179 LEU A CA 1
ATOM 1479 C C . LEU A 1 179 ? 18.248 -3.220 11.346 1.00 89.44 179 LEU A C 1
ATOM 1481 O O . LEU A 1 179 ? 17.674 -2.204 10.946 1.00 89.44 179 LEU A O 1
ATOM 1485 N N . PRO A 1 180 ? 18.482 -3.421 12.661 1.00 92.81 180 PRO A N 1
ATOM 1486 C CA . PRO A 1 180 ? 18.000 -2.498 13.687 1.00 92.81 180 PRO A CA 1
ATOM 1487 C C . PRO A 1 180 ? 18.490 -1.065 13.476 1.00 92.81 180 PRO A C 1
ATOM 1489 O O . PRO A 1 180 ? 17.714 -0.129 13.618 1.00 92.81 180 PRO A O 1
ATOM 1492 N N . SER A 1 181 ? 19.745 -0.866 13.055 1.00 91.44 181 SER A N 1
ATOM 1493 C CA . SER A 1 181 ? 20.305 0.475 12.828 1.00 91.44 181 SER A CA 1
ATOM 1494 C C . SER A 1 181 ? 19.677 1.214 11.643 1.00 91.44 181 SER A C 1
ATOM 1496 O O . SER A 1 181 ? 19.735 2.445 11.586 1.00 91.44 181 SER A O 1
ATOM 1498 N N . LYS A 1 182 ? 19.032 0.504 10.710 1.00 89.56 182 LYS A N 1
ATOM 1499 C CA . LYS A 1 182 ? 18.242 1.117 9.632 1.00 89.56 182 LYS A CA 1
ATOM 1500 C C . LYS A 1 182 ? 16.867 1.577 10.104 1.00 89.56 182 LYS A C 1
ATOM 1502 O O . LYS A 1 182 ? 16.395 2.589 9.607 1.00 89.56 182 LYS A O 1
ATOM 1507 N N . LEU A 1 183 ? 16.271 0.867 11.056 1.00 91.25 183 LEU A N 1
ATOM 1508 C CA . LEU A 1 183 ? 14.883 1.060 11.484 1.00 91.25 183 LEU A CA 1
ATOM 1509 C C . LEU A 1 183 ? 14.739 1.904 12.746 1.00 91.25 183 LEU A C 1
ATOM 1511 O O . LEU A 1 183 ? 13.757 2.610 12.906 1.00 91.25 183 LEU A O 1
ATOM 1515 N N . ILE A 1 184 ? 15.716 1.838 13.644 1.00 93.62 184 ILE A N 1
ATOM 1516 C CA . ILE A 1 184 ? 15.639 2.425 14.978 1.00 93.62 184 ILE A CA 1
ATOM 1517 C C . ILE A 1 184 ? 16.672 3.555 15.066 1.00 93.62 184 ILE A C 1
ATOM 1519 O O . ILE A 1 184 ? 17.828 3.364 14.662 1.00 93.62 184 ILE A O 1
ATOM 1523 N N . PRO A 1 185 ? 16.301 4.739 15.585 1.00 94.19 185 PRO A N 1
ATOM 1524 C CA . PRO A 1 185 ? 17.258 5.808 15.834 1.00 94.19 185 PRO A CA 1
ATOM 1525 C C . PRO A 1 185 ? 18.395 5.349 16.759 1.00 94.19 185 PRO A C 1
ATOM 1527 O O . PRO A 1 185 ? 18.182 4.642 17.747 1.00 94.19 185 PRO A O 1
ATOM 1530 N N . ALA A 1 186 ? 19.624 5.769 16.445 1.00 92.38 186 ALA A N 1
ATOM 1531 C CA . ALA A 1 186 ? 20.833 5.297 17.128 1.00 92.38 186 ALA A CA 1
ATOM 1532 C C . ALA A 1 186 ? 20.823 5.580 18.640 1.00 92.38 186 ALA A C 1
ATOM 1534 O O . ALA A 1 186 ? 21.395 4.820 19.417 1.00 92.38 186 ALA A O 1
ATOM 1535 N N . GLU A 1 187 ? 20.148 6.648 19.064 1.00 93.50 187 GLU A N 1
ATOM 1536 C CA . GLU A 1 187 ? 19.951 7.006 20.470 1.00 93.50 187 GLU A CA 1
ATOM 1537 C C . GLU A 1 187 ? 19.312 5.886 21.305 1.00 93.50 187 GLU A C 1
ATOM 1539 O O . GLU A 1 187 ? 19.762 5.662 22.426 1.00 93.50 187 GLU A O 1
ATOM 1544 N N . PHE A 1 188 ? 18.349 5.133 20.761 1.00 94.25 188 PHE A N 1
ATOM 1545 C CA . PHE A 1 188 ? 17.712 4.018 21.470 1.00 94.25 188 PHE A CA 1
ATOM 1546 C C . PHE A 1 188 ? 18.602 2.774 21.460 1.00 94.25 188 PHE A C 1
ATOM 1548 O O . PHE A 1 188 ? 18.782 2.126 22.486 1.00 94.25 188 PHE A O 1
ATOM 1555 N N . LEU A 1 189 ? 19.254 2.478 20.331 1.00 92.75 189 LEU A N 1
ATOM 1556 C CA . LEU A 1 189 ? 20.182 1.343 20.237 1.00 92.75 189 LEU A CA 1
ATOM 1557 C C . LEU A 1 189 ? 21.417 1.511 21.135 1.00 92.75 189 LEU A C 1
ATOM 1559 O O . LEU A 1 189 ? 21.970 0.537 21.636 1.00 92.75 189 LEU A O 1
ATOM 1563 N N . ASN A 1 190 ? 21.853 2.746 21.379 1.00 90.62 190 ASN A N 1
ATOM 1564 C CA . ASN A 1 190 ? 22.962 3.022 22.289 1.00 90.62 190 ASN A CA 1
ATOM 1565 C C . ASN A 1 190 ? 22.580 2.837 23.768 1.00 90.62 190 ASN A C 1
ATOM 1567 O O . ASN A 1 190 ? 23.463 2.571 24.583 1.00 90.62 190 ASN A O 1
ATOM 1571 N N . GLN A 1 191 ? 21.293 2.936 24.127 1.00 89.00 191 GLN A N 1
ATOM 1572 C CA . GLN A 1 191 ? 20.832 2.648 25.492 1.00 89.00 191 GLN A CA 1
ATOM 1573 C C . GLN A 1 191 ? 21.030 1.167 25.846 1.00 89.00 191 GLN A C 1
ATOM 1575 O O . GLN A 1 191 ? 21.480 0.880 26.954 1.00 89.00 191 GLN A O 1
ATOM 1580 N N . LEU A 1 192 ? 20.825 0.249 24.889 1.00 86.12 192 LEU A N 1
ATOM 1581 C CA . LEU A 1 192 ? 21.119 -1.186 25.057 1.00 86.12 192 LEU A CA 1
ATOM 1582 C C . LEU A 1 192 ? 22.578 -1.439 25.423 1.00 86.12 192 LEU A C 1
ATOM 1584 O O . LEU A 1 192 ? 22.869 -2.228 26.316 1.00 86.12 192 LEU A O 1
ATOM 1588 N N . LYS A 1 193 ? 23.504 -0.737 24.759 1.00 80.75 193 LYS A N 1
ATOM 1589 C CA . LYS A 1 193 ? 24.943 -0.882 25.022 1.00 80.75 193 LYS A CA 1
ATOM 1590 C C . LYS A 1 193 ? 25.296 -0.450 26.444 1.00 80.75 193 LYS A C 1
ATOM 1592 O O . LYS A 1 193 ? 26.027 -1.151 27.134 1.00 80.75 193 LYS A O 1
ATOM 1597 N N . ARG A 1 194 ? 24.715 0.664 26.903 1.00 78.81 194 ARG A N 1
ATOM 1598 C CA . ARG A 1 194 ? 24.952 1.206 28.251 1.00 78.81 194 ARG A CA 1
ATOM 1599 C C . ARG A 1 194 ? 24.380 0.327 29.361 1.00 78.81 194 ARG A C 1
ATOM 1601 O O . ARG A 1 194 ? 24.976 0.264 30.430 1.00 78.81 194 ARG A O 1
ATOM 1608 N N . GLN A 1 195 ? 23.267 -0.368 29.121 1.00 69.62 195 GLN A N 1
ATOM 1609 C CA . GLN A 1 195 ? 22.700 -1.304 30.099 1.00 69.62 195 GLN A CA 1
ATOM 1610 C C . GLN A 1 195 ? 23.633 -2.490 30.387 1.00 69.62 195 GLN A C 1
ATOM 1612 O O . GLN A 1 195 ? 23.636 -2.998 31.502 1.00 69.62 195 GLN A O 1
ATOM 1617 N N . THR A 1 196 ? 24.464 -2.898 29.421 1.00 60.22 196 THR A N 1
ATOM 1618 C CA . THR A 1 196 ? 25.454 -3.973 29.611 1.00 60.22 196 THR A CA 1
ATOM 1619 C C . THR A 1 196 ? 26.743 -3.493 30.296 1.00 60.22 196 THR A C 1
ATOM 1621 O O . THR A 1 196 ? 27.488 -4.302 30.840 1.00 60.22 196 THR A O 1
ATOM 1624 N N . GLU A 1 197 ? 27.023 -2.188 30.268 1.00 57.22 197 GLU A N 1
ATOM 1625 C CA . GLU A 1 197 ? 28.269 -1.598 30.780 1.00 57.22 197 GLU A CA 1
ATOM 1626 C C . GLU A 1 197 ? 28.188 -1.145 32.243 1.00 57.22 197 GLU A C 1
ATOM 1628 O O . GLU A 1 197 ? 29.208 -0.754 32.812 1.00 57.22 197 GLU A O 1
ATOM 1633 N N . MET A 1 198 ? 27.020 -1.225 32.891 1.00 46.91 198 MET A N 1
ATOM 1634 C CA . MET A 1 198 ? 26.988 -1.108 34.346 1.00 46.91 198 MET A CA 1
ATOM 1635 C C . MET A 1 198 ? 27.586 -2.382 34.951 1.00 46.91 198 MET A C 1
ATOM 1637 O O . MET A 1 198 ? 27.006 -3.458 34.783 1.00 46.91 198 MET A O 1
ATOM 1641 N N . PRO A 1 199 ? 28.732 -2.299 35.657 1.00 43.53 199 PRO A N 1
ATOM 1642 C CA . PRO A 1 199 ? 29.255 -3.450 36.360 1.00 43.53 199 PRO A CA 1
ATOM 1643 C C . PRO A 1 199 ? 28.178 -3.894 37.340 1.00 43.53 199 PRO A C 1
ATOM 1645 O O . PRO A 1 199 ? 27.669 -3.088 38.122 1.00 43.53 199 PRO A O 1
ATOM 1648 N N . VAL A 1 200 ? 27.833 -5.179 37.293 1.00 47.75 200 VAL A N 1
ATOM 1649 C CA . VAL A 1 200 ? 27.143 -5.837 38.395 1.00 47.75 200 VAL A CA 1
ATOM 1650 C C . VAL A 1 200 ? 28.051 -5.639 39.603 1.00 47.75 200 VAL A C 1
ATOM 1652 O O . VAL A 1 200 ? 29.012 -6.386 39.798 1.00 47.75 200 VAL A O 1
ATOM 1655 N N . VAL A 1 201 ? 27.792 -4.590 40.386 1.00 43.16 201 VAL A N 1
ATOM 1656 C CA . VAL A 1 201 ? 28.281 -4.484 41.751 1.00 43.16 201 VAL A CA 1
ATOM 1657 C C . VAL A 1 201 ? 27.626 -5.665 42.440 1.00 43.16 201 VAL A C 1
ATOM 1659 O O . VAL A 1 201 ? 26.466 -5.627 42.840 1.00 43.16 201 VAL A O 1
ATOM 1662 N N . ARG A 1 202 ? 28.347 -6.787 42.452 1.00 42.41 202 ARG A N 1
ATOM 1663 C CA . ARG A 1 202 ? 28.059 -7.894 43.341 1.00 42.41 202 ARG A CA 1
ATOM 1664 C C . ARG A 1 202 ? 28.270 -7.322 44.729 1.00 42.41 202 ARG A C 1
ATOM 1666 O O . ARG A 1 202 ? 29.391 -7.343 45.238 1.00 42.41 202 ARG A O 1
ATOM 1673 N N . ASP A 1 203 ? 27.204 -6.780 45.307 1.00 38.56 203 ASP A N 1
ATOM 1674 C CA . ASP A 1 203 ? 27.122 -6.567 46.738 1.00 38.56 203 ASP A CA 1
ATOM 1675 C C . ASP A 1 203 ? 27.317 -7.934 47.377 1.00 38.56 203 ASP A C 1
ATOM 1677 O O . ASP A 1 203 ? 26.417 -8.762 47.511 1.00 38.56 203 ASP A O 1
ATOM 1681 N N . THR A 1 204 ? 28.573 -8.191 47.713 1.00 42.16 204 THR A N 1
ATOM 1682 C CA . THR A 1 204 ? 28.999 -9.330 48.500 1.00 42.16 204 THR A CA 1
ATOM 1683 C C . THR A 1 204 ? 28.683 -8.954 49.940 1.00 42.16 204 THR A C 1
ATOM 1685 O O . THR A 1 204 ? 29.576 -8.717 50.749 1.00 42.16 204 THR A O 1
ATOM 1688 N N . GLN A 1 205 ? 27.395 -8.816 50.264 1.00 38.88 205 GLN A N 1
ATOM 1689 C CA . GLN A 1 205 ? 26.978 -8.770 51.654 1.00 38.88 205 GLN A CA 1
ATOM 1690 C C . GLN A 1 205 ? 27.033 -10.194 52.193 1.00 38.88 205 GLN A C 1
ATOM 1692 O O . GLN A 1 205 ? 26.134 -11.014 52.015 1.00 38.88 205 GLN A O 1
ATOM 1697 N N . HIS A 1 206 ? 28.162 -10.473 52.840 1.00 36.62 206 HIS A N 1
ATOM 1698 C CA . HIS A 1 206 ? 28.306 -11.500 53.853 1.00 36.62 206 HIS A CA 1
ATOM 1699 C C . HIS A 1 206 ? 27.124 -11.447 54.835 1.00 36.62 206 HIS A C 1
ATOM 1701 O O . HIS A 1 206 ? 27.150 -10.695 55.807 1.00 36.62 206 HIS A O 1
ATOM 1707 N N . TYR A 1 207 ? 26.121 -12.303 54.644 1.00 34.78 207 TYR A N 1
ATOM 1708 C CA . TYR A 1 207 ? 25.282 -12.746 55.754 1.00 34.78 207 TYR A CA 1
ATOM 1709 C C . TYR A 1 207 ? 26.067 -13.789 56.545 1.00 34.78 207 TYR A C 1
ATOM 1711 O O . TYR A 1 207 ? 26.047 -14.989 56.272 1.00 34.78 207 TYR A O 1
ATOM 1719 N N . ARG A 1 208 ? 26.824 -13.285 57.517 1.00 33.81 208 ARG A N 1
ATOM 1720 C CA . ARG A 1 208 ? 27.379 -14.062 58.618 1.00 33.81 208 ARG A CA 1
ATOM 1721 C C . ARG A 1 208 ? 26.216 -14.412 59.545 1.00 33.81 208 ARG A C 1
ATOM 1723 O O . ARG A 1 208 ? 25.652 -13.540 60.197 1.00 33.81 208 ARG A O 1
ATOM 1730 N N . ALA A 1 209 ? 25.838 -15.685 59.552 1.00 36.59 209 ALA A N 1
ATOM 1731 C CA . ALA A 1 209 ? 24.935 -16.241 60.544 1.00 36.59 209 ALA A CA 1
ATOM 1732 C C . ALA A 1 209 ? 25.628 -16.209 61.913 1.00 36.59 209 ALA A C 1
ATOM 1734 O O . ALA A 1 209 ? 26.570 -16.964 62.147 1.00 36.59 209 ALA A O 1
ATOM 1735 N N . GLU A 1 210 ? 25.163 -15.347 62.813 1.00 35.19 210 GLU A N 1
ATOM 1736 C CA . GLU A 1 210 ? 25.385 -15.517 64.245 1.00 35.19 210 GLU A CA 1
ATOM 1737 C C . GLU A 1 210 ? 24.043 -15.816 64.904 1.00 35.19 210 GLU A C 1
ATOM 1739 O O . GLU A 1 210 ? 23.102 -15.023 64.895 1.00 35.19 210 GLU A O 1
ATOM 1744 N N . ALA A 1 211 ? 23.968 -17.045 65.407 1.00 37.19 211 ALA A N 1
ATOM 1745 C CA . ALA A 1 211 ? 22.899 -17.552 66.231 1.00 37.19 211 ALA A CA 1
ATOM 1746 C C . ALA A 1 211 ? 22.855 -16.778 67.550 1.00 37.19 211 ALA A C 1
ATOM 1748 O O . ALA A 1 211 ? 23.846 -16.736 68.278 1.00 37.19 211 ALA A O 1
ATOM 1749 N N . ILE A 1 212 ? 21.685 -16.250 67.896 1.00 39.41 212 ILE A N 1
ATOM 1750 C CA . ILE A 1 212 ? 21.342 -15.957 69.284 1.00 39.41 212 ILE A CA 1
ATOM 1751 C C . ILE A 1 212 ? 19.998 -16.621 69.563 1.00 39.41 212 ILE A C 1
ATOM 1753 O O . ILE A 1 212 ? 18.949 -16.213 69.069 1.00 39.41 212 ILE A O 1
ATOM 1757 N N . ASN A 1 213 ? 20.089 -17.696 70.343 1.00 36.19 213 ASN A N 1
ATOM 1758 C CA . ASN A 1 213 ? 18.997 -18.288 71.095 1.00 36.19 213 ASN A CA 1
ATOM 1759 C C . ASN A 1 213 ? 18.271 -17.202 71.894 1.00 36.19 213 ASN A C 1
ATOM 1761 O O . ASN A 1 213 ? 18.934 -16.434 72.583 1.00 36.19 213 ASN A O 1
ATOM 1765 N N . ASN A 1 214 ? 16.939 -17.217 71.894 1.00 35.88 214 ASN A N 1
ATOM 1766 C CA . ASN A 1 214 ? 16.191 -17.160 73.146 1.00 35.88 214 ASN A CA 1
ATOM 1767 C C . ASN A 1 214 ? 14.780 -17.733 72.972 1.00 35.88 214 ASN A C 1
ATOM 1769 O O . ASN A 1 214 ? 13.963 -17.278 72.177 1.00 35.88 214 ASN A O 1
ATOM 1773 N N . THR A 1 215 ? 14.590 -18.793 73.741 1.00 33.44 215 THR A N 1
ATOM 1774 C CA . THR A 1 215 ? 13.401 -19.569 74.075 1.00 33.44 215 THR A CA 1
ATOM 1775 C C . THR A 1 215 ? 12.410 -18.742 74.917 1.00 33.44 215 THR A C 1
ATOM 1777 O O . THR A 1 215 ? 12.820 -17.725 75.471 1.00 33.44 215 THR A O 1
ATOM 1780 N N . ILE A 1 216 ? 11.193 -19.291 75.125 1.00 38.12 216 ILE A N 1
ATOM 1781 C CA . ILE A 1 216 ? 10.140 -18.937 76.123 1.00 38.12 216 ILE A CA 1
ATOM 1782 C C . ILE A 1 216 ? 9.060 -17.984 75.552 1.00 38.12 216 ILE A C 1
ATOM 1784 O O . ILE A 1 216 ? 9.397 -16.945 75.008 1.00 38.12 216 ILE A O 1
ATOM 1788 N N . ASP A 1 217 ? 7.741 -18.206 75.621 1.00 30.53 217 ASP A N 1
ATOM 1789 C CA . ASP A 1 217 ? 6.900 -19.300 76.119 1.00 30.53 217 ASP A CA 1
ATOM 1790 C C . ASP A 1 217 ? 5.506 -19.225 75.453 1.00 30.53 217 ASP A C 1
ATOM 1792 O O . ASP A 1 217 ? 4.972 -18.156 75.169 1.00 30.53 217 ASP A O 1
ATOM 1796 N N . THR A 1 218 ? 4.937 -20.406 75.244 1.00 33.22 218 THR A N 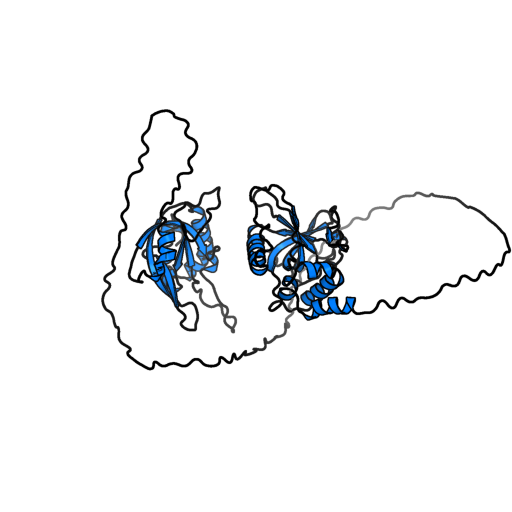1
ATOM 1797 C CA . THR A 1 218 ? 3.535 -20.842 75.345 1.00 33.22 218 THR A CA 1
ATOM 1798 C C . THR A 1 218 ? 2.427 -19.816 75.703 1.00 33.22 218 THR A C 1
ATOM 1800 O O . THR A 1 218 ? 2.433 -19.259 76.792 1.00 33.22 218 THR A O 1
ATOM 1803 N N . GLN A 1 219 ? 1.365 -19.712 74.876 1.00 33.88 219 GLN A N 1
ATOM 1804 C CA . GLN A 1 219 ? -0.015 -20.176 75.182 1.00 33.88 219 GLN A CA 1
ATOM 1805 C C . GLN A 1 219 ? -1.139 -19.519 74.330 1.00 33.88 219 GLN A C 1
ATOM 1807 O O . GLN A 1 219 ? -1.382 -18.322 74.392 1.00 33.88 219 GLN A O 1
ATOM 1812 N N . ASN A 1 220 ? -1.935 -20.403 73.708 1.00 32.69 220 ASN A N 1
ATOM 1813 C CA . ASN A 1 220 ? -3.403 -20.494 73.805 1.00 32.69 220 ASN A CA 1
ATOM 1814 C C . ASN A 1 220 ? -4.410 -19.736 72.889 1.00 32.69 220 ASN A C 1
ATOM 1816 O O . ASN A 1 220 ? -4.486 -18.518 72.829 1.00 32.69 220 ASN A O 1
ATOM 1820 N N . TYR A 1 221 ? -5.345 -20.582 72.412 1.00 34.91 221 TYR A N 1
ATOM 1821 C CA . TYR A 1 221 ? -6.794 -20.432 72.164 1.00 34.91 221 TYR A CA 1
ATOM 1822 C C . TYR A 1 221 ? -7.369 -20.107 70.761 1.00 34.91 221 TYR A C 1
ATOM 1824 O O . TYR A 1 221 ? -7.431 -18.973 70.313 1.00 34.91 221 TYR A O 1
ATOM 1832 N N . ARG A 1 222 ? -7.989 -21.175 70.217 1.00 34.03 222 ARG A N 1
ATOM 1833 C CA . ARG A 1 222 ? -9.397 -21.325 69.766 1.00 34.03 222 ARG A CA 1
ATOM 1834 C C . ARG A 1 222 ? -9.896 -20.631 68.490 1.00 34.03 222 ARG A C 1
ATOM 1836 O O . ARG A 1 222 ? -10.306 -19.480 68.475 1.00 34.03 222 ARG A O 1
ATOM 1843 N N . THR A 1 223 ? -10.086 -21.494 67.494 1.00 37.81 223 THR A N 1
ATOM 1844 C CA . THR A 1 223 ? -11.332 -21.778 66.757 1.00 37.81 223 THR A CA 1
ATOM 1845 C C . THR A 1 223 ? -12.613 -21.103 67.270 1.00 37.81 223 THR A C 1
ATOM 1847 O O . THR A 1 223 ? -13.067 -21.412 68.372 1.00 37.81 223 THR A O 1
ATOM 1850 N N . VAL A 1 224 ? -13.282 -20.341 66.396 1.00 37.16 224 VAL A N 1
ATOM 1851 C CA . VAL A 1 224 ? -14.747 -20.171 66.387 1.00 37.16 224 VAL A CA 1
ATOM 1852 C C . VAL A 1 224 ? -15.239 -20.170 64.935 1.00 37.16 224 VAL A C 1
ATOM 1854 O O . VAL A 1 224 ? -14.797 -19.375 64.111 1.00 37.16 224 VAL A O 1
ATOM 1857 N N . GLN A 1 225 ? -16.136 -21.110 64.638 1.00 33.72 225 GLN A N 1
ATOM 1858 C CA . GLN A 1 225 ? -16.968 -21.181 63.436 1.00 33.72 225 GLN A CA 1
ATOM 1859 C C . GLN A 1 225 ? -18.266 -20.372 63.615 1.00 33.72 225 GLN A C 1
ATOM 1861 O O . GLN A 1 225 ? -18.730 -20.218 64.745 1.00 33.72 225 GLN A O 1
ATOM 1866 N N . SER A 1 226 ? -18.918 -20.097 62.471 1.00 35.28 226 SER A N 1
ATOM 1867 C CA . SER A 1 226 ? -20.382 -19.953 62.254 1.00 35.28 226 SER A CA 1
ATOM 1868 C C . SER A 1 226 ? -20.950 -18.519 62.216 1.00 35.28 226 SER A C 1
ATOM 1870 O O . SER A 1 226 ? -20.379 -17.629 62.837 1.00 35.28 226 SER A O 1
ATOM 1872 N N . PRO A 1 227 ? -22.163 -18.296 61.653 1.00 50.75 227 PRO A N 1
ATOM 1873 C CA . PRO A 1 227 ? -22.767 -18.893 60.449 1.00 50.75 227 PRO A CA 1
ATOM 1874 C C . PRO A 1 227 ? -23.554 -17.881 59.571 1.00 50.75 227 PRO A C 1
ATOM 1876 O O . PRO A 1 227 ? -23.720 -16.706 59.885 1.00 50.75 227 PRO A O 1
ATOM 1879 N N . ALA A 1 228 ? -24.095 -18.404 58.468 1.00 34.66 228 ALA A N 1
ATOM 1880 C CA . ALA A 1 228 ? -25.144 -17.819 57.638 1.00 34.66 228 ALA A CA 1
ATOM 1881 C C . ALA A 1 228 ? -26.494 -17.640 58.365 1.00 34.66 228 ALA A C 1
ATOM 1883 O O . ALA A 1 228 ? -26.863 -18.476 59.188 1.00 34.66 228 ALA A O 1
ATOM 1884 N N . SER A 1 229 ? -27.262 -16.613 57.968 1.00 38.94 229 SER A N 1
ATOM 1885 C CA . SER A 1 229 ? -28.663 -16.671 57.479 1.00 38.94 229 SER A CA 1
ATOM 1886 C C . SER A 1 229 ? -29.427 -15.355 57.721 1.00 38.94 229 SER A C 1
ATOM 1888 O O . SER A 1 229 ? -29.451 -14.847 58.837 1.00 38.94 229 SER A O 1
ATOM 1890 N N . SER A 1 230 ? -30.105 -14.827 56.690 1.00 36.34 230 SER A N 1
ATOM 1891 C CA . SER A 1 230 ? -31.534 -14.451 56.758 1.00 36.34 230 SER A CA 1
ATOM 1892 C C . SER A 1 230 ? -32.070 -13.874 55.442 1.00 36.34 230 SER A C 1
ATOM 1894 O O . SER A 1 230 ? -31.459 -13.025 54.801 1.00 36.34 230 SER A O 1
ATOM 1896 N N . GLN A 1 231 ? -33.250 -14.375 55.077 1.00 37.00 231 GLN A N 1
ATOM 1897 C CA . GLN A 1 231 ? -34.135 -13.964 53.988 1.00 37.00 231 GLN A CA 1
ATOM 1898 C C . GLN A 1 231 ? -35.085 -12.831 54.425 1.00 37.00 231 GLN A C 1
ATOM 1900 O O . GLN A 1 231 ? -35.535 -12.842 55.569 1.00 37.00 231 GLN A O 1
ATOM 1905 N N . ARG A 1 232 ? -35.489 -11.966 53.478 1.00 32.62 232 ARG A N 1
ATOM 1906 C CA . ARG A 1 232 ? -36.864 -11.465 53.167 1.00 32.62 232 ARG A CA 1
ATOM 1907 C C . ARG A 1 232 ? -36.728 -10.197 52.298 1.00 32.62 232 ARG A C 1
ATOM 1909 O O . ARG A 1 232 ? -36.040 -9.278 52.705 1.00 32.62 232 ARG A O 1
ATOM 1916 N N . ALA A 1 233 ? -37.144 -10.194 51.028 1.00 37.69 233 ALA A N 1
ATOM 1917 C CA . ALA A 1 233 ? -38.511 -10.077 50.476 1.00 37.69 233 ALA A CA 1
ATOM 1918 C C . ALA A 1 233 ? -38.926 -8.598 50.209 1.00 37.69 233 ALA A C 1
ATOM 1920 O O . ALA A 1 233 ? -38.379 -7.703 50.845 1.00 37.69 233 ALA A O 1
ATOM 1921 N N . PRO A 1 234 ? -39.809 -8.341 49.219 1.00 51.09 234 PRO A N 1
ATOM 1922 C CA . PRO A 1 234 ? -39.688 -7.233 48.261 1.00 51.09 234 PRO A CA 1
ATOM 1923 C C . PRO A 1 234 ? -40.660 -6.066 48.512 1.00 51.09 234 PRO A C 1
ATOM 1925 O O . PRO A 1 234 ? -41.643 -6.220 49.234 1.00 51.09 234 PRO A O 1
ATOM 1928 N N . ILE A 1 235 ? -40.426 -4.923 47.852 1.00 37.38 235 ILE A N 1
ATOM 1929 C CA . ILE A 1 235 ? -41.378 -3.802 47.779 1.00 37.38 235 ILE A CA 1
ATOM 1930 C C . ILE A 1 235 ? -41.506 -3.311 46.325 1.00 37.38 235 ILE A C 1
ATOM 1932 O O . ILE A 1 235 ? -40.516 -2.934 45.705 1.00 37.38 235 ILE A O 1
ATOM 1936 N N . ASN A 1 236 ? -42.752 -3.391 45.844 1.00 34.47 236 ASN A N 1
ATOM 1937 C CA . ASN A 1 236 ? -43.508 -2.594 44.862 1.00 34.47 236 ASN A CA 1
ATOM 1938 C C . ASN A 1 236 ? -42.798 -1.409 44.175 1.00 34.47 236 ASN A C 1
ATOM 1940 O O . ASN A 1 236 ? -42.141 -0.603 44.823 1.00 34.47 236 ASN A O 1
ATOM 1944 N N . ASP A 1 237 ? -42.853 -1.304 42.846 1.00 32.97 237 ASP A N 1
ATOM 1945 C CA . ASP A 1 237 ? -44.003 -0.873 42.016 1.00 32.97 237 ASP A CA 1
ATOM 1946 C C . ASP A 1 237 ? -44.253 0.642 42.128 1.00 32.97 237 ASP A C 1
ATOM 1948 O O . ASP A 1 237 ? -44.873 1.120 43.076 1.00 32.97 237 ASP A O 1
ATOM 1952 N N . PHE A 1 238 ? -43.734 1.394 41.151 1.00 37.47 238 PHE A N 1
ATOM 1953 C CA . PHE A 1 238 ? -44.190 2.741 40.822 1.00 37.47 238 PHE A CA 1
ATOM 1954 C C . PHE A 1 238 ? -44.093 2.949 39.310 1.00 37.47 238 PHE A C 1
ATOM 1956 O O . PHE A 1 238 ? -43.019 3.047 38.719 1.00 37.47 238 PHE A O 1
ATOM 1963 N N . SER A 1 239 ? -45.273 3.006 38.708 1.00 40.00 239 SER A N 1
ATOM 1964 C CA . SER A 1 239 ? -45.533 3.552 37.385 1.00 40.00 239 SER A CA 1
ATOM 1965 C C . SER A 1 239 ? -45.466 5.082 37.447 1.00 40.00 239 SER A C 1
ATOM 1967 O O . SER A 1 239 ? -46.062 5.658 38.351 1.00 40.00 239 SER A O 1
ATOM 1969 N N . GLN A 1 240 ? -44.819 5.742 36.483 1.00 37.72 240 GLN A N 1
ATOM 1970 C CA . GLN A 1 240 ? -45.480 6.640 35.517 1.00 37.72 240 GLN A CA 1
ATOM 1971 C C . GLN A 1 240 ? -44.483 7.420 34.632 1.00 37.72 240 GLN A C 1
ATOM 1973 O O . GLN A 1 240 ? -43.326 7.601 35.012 1.00 37.72 240 GLN A O 1
ATOM 1978 N N . PRO A 1 241 ? -44.931 7.842 33.431 1.00 52.09 241 PRO A N 1
ATOM 1979 C CA . PRO A 1 241 ? -44.119 8.485 32.406 1.00 52.09 241 PRO A CA 1
ATOM 1980 C C . PRO A 1 241 ? -44.118 10.011 32.564 1.00 52.09 241 PRO A C 1
ATOM 1982 O O . PRO A 1 241 ? -45.080 10.584 33.073 1.00 52.09 241 PRO A O 1
ATOM 1985 N N . VAL A 1 242 ? -43.085 10.677 32.048 1.00 38.50 242 VAL A N 1
ATOM 1986 C CA . VAL A 1 242 ? -43.160 12.108 31.733 1.00 38.50 242 VAL A CA 1
ATOM 1987 C C . VAL A 1 242 ? -42.652 12.319 30.316 1.00 38.50 242 VAL A C 1
ATOM 1989 O O . VAL A 1 242 ? -41.492 12.064 29.995 1.00 38.50 242 VAL A O 1
ATOM 1992 N N . ASP A 1 243 ? -43.607 12.727 29.494 1.00 37.00 243 ASP A N 1
ATOM 1993 C CA . ASP A 1 243 ? -43.494 13.278 28.158 1.00 37.00 243 ASP A CA 1
ATOM 1994 C C . ASP A 1 243 ? -43.346 14.804 28.283 1.00 37.00 243 ASP A C 1
ATOM 1996 O O . ASP A 1 243 ? -44.107 15.441 29.013 1.00 37.00 243 ASP A O 1
ATOM 2000 N N . SER A 1 244 ? -42.343 15.359 27.609 1.00 36.22 244 SER A N 1
ATOM 2001 C CA . SER A 1 244 ? -42.156 16.780 27.271 1.00 36.22 244 SER A CA 1
ATOM 2002 C C . SER A 1 244 ? -40.836 16.838 26.487 1.00 36.22 244 SER A C 1
ATOM 2004 O O . SER A 1 244 ? -39.798 16.454 27.020 1.00 36.22 244 SER A O 1
ATOM 2006 N N . GLY A 1 245 ? -40.778 17.174 25.200 1.00 30.73 245 GLY A N 1
ATOM 2007 C CA . GLY A 1 245 ? -41.492 18.267 24.551 1.00 30.73 245 GLY A CA 1
ATOM 2008 C C . GLY A 1 245 ? -40.672 19.548 24.716 1.00 30.73 245 GLY A C 1
ATOM 2009 O O . GLY A 1 245 ? -40.355 19.904 25.841 1.00 30.73 245 GLY A O 1
ATOM 2010 N N . GLU A 1 246 ? -40.384 20.209 23.589 1.00 32.50 246 GLU A N 1
ATOM 2011 C CA . GLU A 1 246 ? -39.774 21.550 23.440 1.00 32.50 246 GLU A CA 1
ATOM 2012 C C . GLU A 1 246 ? -38.234 21.578 23.398 1.00 32.50 246 GLU A C 1
ATOM 2014 O O . GLU A 1 246 ? -37.525 21.276 24.348 1.00 32.50 246 GLU A O 1
ATOM 2019 N N . SER A 1 247 ? -37.639 21.704 22.208 1.00 36.44 247 SER A N 1
ATOM 2020 C CA . SER A 1 247 ? -37.467 22.935 21.416 1.00 36.44 247 SER A CA 1
ATOM 2021 C C . SER A 1 247 ? -36.567 23.960 22.099 1.00 36.44 247 SER A C 1
ATOM 2023 O O . SER A 1 247 ? -36.967 24.643 23.035 1.00 36.44 247 SER A O 1
ATOM 2025 N N . SER A 1 248 ? -35.364 24.126 21.559 1.00 33.38 248 SER A N 1
ATOM 2026 C CA . SER A 1 248 ? -34.586 25.356 21.679 1.00 33.38 248 SER A CA 1
ATOM 2027 C C . SER A 1 248 ? -33.682 25.461 20.453 1.00 33.38 248 SER A C 1
ATOM 2029 O O . SER A 1 248 ? -32.618 24.851 20.373 1.00 33.38 248 SER A O 1
ATOM 2031 N N . GLN A 1 249 ? -34.161 26.212 19.460 1.00 33.75 249 GLN A N 1
ATOM 2032 C CA . GLN A 1 249 ? -33.284 27.088 18.695 1.00 33.75 249 GLN A CA 1
ATOM 2033 C C . GLN A 1 249 ? -32.696 28.086 19.692 1.00 33.75 249 GLN A C 1
ATOM 2035 O O . GLN A 1 249 ? -33.465 28.733 20.388 1.00 33.75 249 GLN A O 1
ATOM 2040 N N . GLU A 1 250 ? -31.374 28.218 19.741 1.00 31.03 250 GLU A N 1
ATOM 2041 C CA . GLU A 1 250 ? -30.714 29.518 19.602 1.00 31.03 250 GLU A CA 1
ATOM 2042 C C . GLU A 1 250 ? -29.186 29.380 19.567 1.00 31.03 250 GLU A C 1
ATOM 2044 O O . GLU A 1 250 ? -28.560 28.651 20.332 1.00 31.03 250 GLU A O 1
ATOM 2049 N N . PHE A 1 251 ? -28.636 30.083 18.578 1.00 35.31 251 PHE A N 1
ATOM 2050 C CA . PHE A 1 251 ? -27.335 30.735 18.505 1.00 35.31 251 PHE A CA 1
ATOM 2051 C C . PHE A 1 251 ? -26.350 30.547 19.667 1.00 35.31 251 PHE A C 1
ATOM 2053 O O . PHE A 1 251 ? -26.564 31.070 20.752 1.00 35.31 251 PHE A O 1
ATOM 2060 N N . TYR A 1 252 ? -25.154 30.047 19.336 1.00 27.72 252 TYR A N 1
ATOM 2061 C CA . TYR A 1 252 ? -23.910 30.648 19.822 1.00 27.72 252 TYR A CA 1
ATOM 2062 C C . TYR A 1 252 ? -22.832 30.627 18.735 1.00 27.72 252 TYR A C 1
ATOM 2064 O O . TYR A 1 252 ? -22.357 29.586 18.285 1.00 27.72 252 TYR A O 1
ATOM 2072 N N . SER A 1 253 ? -22.448 31.832 18.331 1.00 34.75 253 SER A N 1
ATOM 2073 C CA . SER A 1 253 ? -21.168 32.152 17.716 1.00 34.75 253 SER A CA 1
ATOM 2074 C C . SER A 1 253 ? -20.046 31.921 18.732 1.00 34.75 253 SER A C 1
ATOM 2076 O O . SER A 1 253 ? -20.171 32.406 19.852 1.00 34.75 253 SER A O 1
ATOM 2078 N N . GLN A 1 254 ? -18.938 31.285 18.338 1.00 31.50 254 GLN A N 1
ATOM 2079 C CA . GLN A 1 254 ? -17.575 31.847 18.411 1.00 31.50 254 GLN A CA 1
ATOM 2080 C C . GLN A 1 254 ? -16.463 30.792 18.295 1.00 31.50 254 GLN A C 1
ATOM 2082 O O . GLN A 1 254 ? -16.515 29.718 18.878 1.00 31.50 254 GLN A O 1
ATOM 2087 N N . ALA A 1 255 ? -15.410 31.248 17.610 1.00 34.03 255 ALA A N 1
ATOM 2088 C CA . ALA A 1 255 ? -13.995 30.966 17.830 1.00 34.03 255 ALA A CA 1
ATOM 2089 C C . ALA A 1 255 ? -13.489 29.533 17.605 1.00 34.03 255 ALA A C 1
ATOM 2091 O O . ALA A 1 255 ? -13.533 28.676 18.480 1.00 34.03 255 ALA A O 1
ATOM 2092 N N . THR A 1 256 ? -12.791 29.343 16.484 1.00 32.81 256 THR A N 1
ATOM 2093 C CA . THR A 1 256 ? -11.596 28.491 16.483 1.00 32.81 256 THR A CA 1
ATOM 2094 C C . THR A 1 256 ? -10.422 29.244 15.882 1.00 32.81 256 THR A C 1
ATOM 2096 O O . THR A 1 256 ? -10.519 29.916 14.856 1.00 32.81 256 THR A O 1
ATOM 2099 N N . ALA A 1 257 ? -9.337 29.201 16.646 1.00 29.25 257 ALA A N 1
ATOM 2100 C CA . ALA A 1 257 ? -8.137 29.981 16.481 1.00 29.25 257 ALA A CA 1
ATOM 2101 C C . ALA A 1 257 ? -7.320 29.538 15.265 1.00 29.25 257 ALA A C 1
ATOM 2103 O O . ALA A 1 257 ? -7.198 28.361 14.933 1.00 29.25 257 ALA A O 1
ATOM 2104 N N . LEU A 1 258 ? -6.735 30.552 14.642 1.00 31.12 258 LEU A N 1
ATOM 2105 C CA . LEU A 1 258 ? -5.842 30.510 13.504 1.00 31.12 258 LEU A CA 1
ATOM 2106 C C . LEU A 1 258 ? -4.475 29.945 13.940 1.00 31.12 258 LEU A C 1
ATOM 2108 O O . LEU A 1 258 ? -3.714 30.637 14.615 1.00 31.12 258 LEU A O 1
ATOM 2112 N N . HIS A 1 259 ? -4.131 28.722 13.534 1.00 31.88 259 HIS A N 1
ATOM 2113 C CA . HIS A 1 259 ? -2.745 28.245 13.581 1.00 31.88 259 HIS A CA 1
ATOM 2114 C C . HIS A 1 259 ? -2.107 28.375 12.192 1.00 31.88 259 HIS A C 1
ATOM 2116 O O . HIS A 1 259 ? -2.450 27.662 11.253 1.00 31.88 259 HIS A O 1
ATOM 2122 N N . LYS A 1 260 ? -1.176 29.331 12.077 1.00 31.28 260 LYS A N 1
ATOM 2123 C CA . LYS A 1 260 ? -0.230 29.480 10.960 1.00 31.28 260 LYS A CA 1
ATOM 2124 C C . LYS A 1 260 ? 0.645 28.224 10.829 1.00 31.28 260 LYS A C 1
ATOM 2126 O O . LYS A 1 260 ? 1.229 27.824 11.836 1.00 31.28 260 LYS A O 1
ATOM 2131 N N . PRO A 1 261 ? 0.882 27.700 9.618 1.00 32.59 261 PRO A N 1
ATOM 2132 C CA . PRO A 1 261 ? 2.075 26.917 9.343 1.00 32.59 261 PRO A CA 1
ATOM 2133 C C . PRO A 1 261 ? 3.244 27.846 8.987 1.00 32.59 261 PRO A C 1
ATOM 2135 O O . PRO A 1 261 ? 3.163 28.662 8.067 1.00 32.59 261 PRO A O 1
ATOM 2138 N N . SER A 1 262 ? 4.335 27.715 9.740 1.00 28.67 262 SER A N 1
ATOM 2139 C CA . SER A 1 262 ? 5.645 28.279 9.418 1.00 28.67 262 SER A CA 1
ATOM 2140 C C . SER A 1 262 ? 6.214 27.583 8.182 1.00 28.67 262 SER A C 1
ATOM 2142 O O . SER A 1 262 ? 6.402 26.369 8.186 1.00 28.67 262 SER A O 1
ATOM 2144 N N . GLN A 1 263 ? 6.506 28.352 7.134 1.00 30.78 263 GLN A N 1
ATOM 2145 C CA . GLN A 1 263 ? 7.314 27.891 6.009 1.00 30.78 263 GLN A CA 1
ATOM 2146 C C . GLN A 1 263 ? 8.779 27.809 6.446 1.00 30.78 263 GLN A C 1
ATOM 2148 O O . GLN A 1 263 ? 9.358 28.809 6.871 1.00 30.78 263 GLN A O 1
ATOM 2153 N N . VAL A 1 264 ? 9.371 26.619 6.344 1.00 28.39 264 VAL A N 1
ATOM 2154 C CA . VAL A 1 264 ? 10.819 26.418 6.442 1.00 28.39 264 VAL A CA 1
ATOM 2155 C C . VAL A 1 264 ? 11.335 26.166 5.034 1.00 28.39 264 VAL A C 1
ATOM 2157 O O . VAL A 1 264 ? 11.148 25.094 4.465 1.00 28.39 264 VAL A O 1
ATOM 2160 N N . SER A 1 265 ? 11.970 27.190 4.476 1.00 29.20 265 SER A N 1
ATOM 2161 C CA . SER A 1 265 ? 12.771 27.111 3.263 1.00 29.20 265 SER A CA 1
ATOM 2162 C C . SER A 1 265 ? 13.989 26.225 3.529 1.00 29.20 265 SER A C 1
ATOM 2164 O O . SER A 1 265 ? 14.799 26.539 4.399 1.00 29.20 265 SER A O 1
ATOM 2166 N N . THR A 1 266 ? 14.136 25.129 2.787 1.00 28.59 266 THR A N 1
ATOM 2167 C CA . THR A 1 266 ? 15.380 24.350 2.742 1.00 28.59 266 THR A CA 1
ATOM 2168 C C . THR A 1 266 ? 16.100 24.656 1.438 1.00 28.59 266 THR A C 1
ATOM 2170 O O . THR A 1 266 ? 15.717 24.226 0.355 1.00 28.59 266 THR A O 1
ATOM 2173 N N . SER A 1 267 ? 17.146 25.465 1.558 1.00 27.69 267 SER A N 1
ATOM 2174 C CA . SER A 1 267 ? 18.156 25.703 0.539 1.00 27.69 267 SER A CA 1
ATOM 2175 C C . SER A 1 267 ? 19.084 24.491 0.453 1.00 27.69 267 SER A C 1
ATOM 2177 O O . SER A 1 267 ? 19.791 24.177 1.411 1.00 27.69 267 SER A O 1
ATOM 2179 N N . TYR A 1 268 ? 19.116 23.829 -0.704 1.00 29.06 268 TYR A N 1
ATOM 2180 C CA . TYR A 1 268 ? 20.147 22.846 -1.024 1.00 29.06 268 TYR A CA 1
ATOM 2181 C C . TYR A 1 268 ? 21.221 23.488 -1.897 1.00 29.06 268 TYR A C 1
ATOM 2183 O O . TYR A 1 268 ? 20.982 23.901 -3.028 1.00 29.06 268 TYR A O 1
ATOM 2191 N N . SER A 1 269 ? 22.421 23.563 -1.332 1.00 30.00 269 SER A N 1
ATOM 2192 C CA . SER A 1 269 ? 23.655 23.894 -2.032 1.00 30.00 269 SER A CA 1
ATOM 2193 C C . SER A 1 269 ? 24.125 22.671 -2.817 1.00 30.00 269 SER A C 1
ATOM 2195 O O . SER A 1 269 ? 24.558 21.688 -2.217 1.00 30.00 269 SER A O 1
ATOM 2197 N N . SER A 1 270 ? 24.082 22.729 -4.147 1.00 31.42 270 SER A N 1
ATOM 2198 C CA . SER A 1 270 ? 24.726 21.743 -5.020 1.00 31.42 270 SER A CA 1
ATOM 2199 C C . SER A 1 270 ? 25.963 22.343 -5.681 1.00 31.42 270 SER A C 1
ATOM 2201 O O . SER A 1 270 ? 25.890 23.260 -6.498 1.00 31.42 270 SER A O 1
ATOM 2203 N N . SER A 1 271 ? 27.114 21.803 -5.298 1.00 29.03 271 SER A N 1
ATOM 2204 C CA . SER A 1 271 ? 28.430 22.065 -5.862 1.00 29.03 271 SER A CA 1
ATOM 2205 C C . SER A 1 271 ? 28.602 21.429 -7.248 1.00 29.03 271 SER A C 1
ATOM 2207 O O . SER A 1 271 ? 28.465 20.219 -7.391 1.00 29.03 271 SER A O 1
ATOM 2209 N N . ASN A 1 272 ? 28.966 22.273 -8.218 1.00 29.38 272 ASN A N 1
ATOM 2210 C CA . ASN A 1 272 ? 29.785 22.054 -9.417 1.00 29.38 272 ASN A CA 1
ATOM 2211 C C . ASN A 1 272 ? 29.761 20.691 -10.137 1.00 29.38 272 ASN A C 1
ATOM 2213 O O . ASN A 1 272 ? 30.371 19.721 -9.696 1.00 29.38 272 ASN A O 1
ATOM 2217 N N . SER A 1 273 ? 29.307 20.722 -11.393 1.00 28.58 273 SER A N 1
ATOM 2218 C CA . SER A 1 273 ? 30.069 20.185 -12.531 1.00 28.58 273 SER A CA 1
ATOM 2219 C C . SER A 1 273 ? 29.722 20.973 -13.793 1.00 28.58 273 SER A C 1
ATOM 2221 O O . SER A 1 273 ? 28.654 20.836 -14.378 1.00 28.58 273 SER A O 1
ATOM 2223 N N . SER A 1 274 ? 30.643 21.855 -14.164 1.00 31.70 274 SER A N 1
ATOM 2224 C CA . SER A 1 274 ? 30.683 22.599 -15.417 1.00 31.70 274 SER A CA 1
ATOM 2225 C C . SER A 1 274 ? 30.893 21.668 -16.612 1.00 31.70 274 SER A C 1
ATOM 2227 O O . SER A 1 274 ? 31.769 20.807 -16.548 1.00 31.70 274 SER A O 1
ATOM 2229 N N . ASN A 1 275 ? 30.178 21.906 -17.717 1.00 28.03 275 ASN A N 1
ATOM 2230 C CA . ASN A 1 275 ? 30.792 22.166 -19.027 1.00 28.03 275 ASN A CA 1
ATOM 2231 C C . ASN A 1 275 ? 29.745 22.558 -20.088 1.00 28.03 275 ASN A C 1
ATOM 2233 O O . ASN A 1 275 ? 28.905 21.757 -20.474 1.00 28.03 275 ASN A O 1
ATOM 2237 N N . ASN A 1 276 ? 29.881 23.799 -20.568 1.00 30.73 276 ASN A N 1
ATOM 2238 C CA . ASN A 1 276 ? 29.655 24.291 -21.930 1.00 30.73 276 ASN A CA 1
ATOM 2239 C C . ASN A 1 276 ? 28.546 23.651 -22.785 1.00 30.73 276 ASN A C 1
ATOM 2241 O O . ASN A 1 276 ? 28.770 22.616 -23.413 1.00 30.73 276 ASN A O 1
ATOM 2245 N N . ARG A 1 277 ? 27.474 24.421 -23.021 1.00 28.77 277 ARG A N 1
ATOM 2246 C CA . ARG A 1 277 ? 27.061 24.814 -24.383 1.00 28.77 277 ARG A CA 1
ATOM 2247 C C . ARG A 1 277 ? 25.989 25.903 -24.337 1.00 28.77 277 ARG A C 1
ATOM 2249 O O . ARG A 1 277 ? 24.815 25.622 -24.133 1.00 28.77 277 ARG A O 1
ATOM 2256 N N . ASP A 1 278 ? 26.426 27.133 -24.581 1.00 31.56 278 ASP A N 1
ATOM 2257 C CA . ASP A 1 278 ? 25.551 28.224 -24.989 1.00 31.56 278 ASP A CA 1
ATOM 2258 C C . ASP A 1 278 ? 25.156 28.092 -26.464 1.00 31.56 278 ASP A C 1
ATOM 2260 O O . ASP A 1 278 ? 25.979 27.809 -27.337 1.00 31.56 278 ASP A O 1
ATOM 2264 N N . THR A 1 279 ? 23.876 28.385 -26.693 1.00 32.16 279 THR A N 1
ATOM 2265 C CA . THR A 1 279 ? 23.268 28.949 -27.906 1.00 32.16 279 THR A CA 1
ATOM 2266 C C . THR A 1 279 ? 23.490 28.236 -29.245 1.00 32.16 279 THR A C 1
ATOM 2268 O O . THR A 1 279 ? 24.507 28.435 -29.903 1.00 32.16 279 THR A O 1
ATOM 2271 N N . LEU A 1 280 ? 22.438 27.579 -29.755 1.00 28.41 280 LEU A N 1
ATOM 2272 C CA . LEU A 1 280 ? 21.980 27.824 -31.129 1.00 28.41 280 LEU A CA 1
ATOM 2273 C C . LEU A 1 280 ? 20.510 27.407 -31.343 1.00 28.41 280 LEU A C 1
ATOM 2275 O O . LEU A 1 280 ? 20.138 26.259 -31.136 1.00 28.41 280 LEU A O 1
ATOM 2279 N N . ALA A 1 281 ? 19.744 28.365 -31.867 1.00 28.06 281 ALA A N 1
ATOM 2280 C CA . ALA A 1 281 ? 18.604 28.203 -32.771 1.00 28.06 281 ALA A CA 1
ATOM 2281 C C . ALA A 1 281 ? 17.262 27.676 -32.225 1.00 28.06 281 ALA A C 1
ATOM 2283 O O . ALA A 1 281 ? 16.885 26.515 -32.359 1.00 28.06 281 ALA A O 1
ATOM 2284 N N . ALA A 1 282 ? 16.436 28.645 -31.829 1.00 35.22 282 ALA A N 1
ATOM 2285 C CA . ALA A 1 282 ? 15.038 28.675 -32.233 1.00 35.22 282 ALA A CA 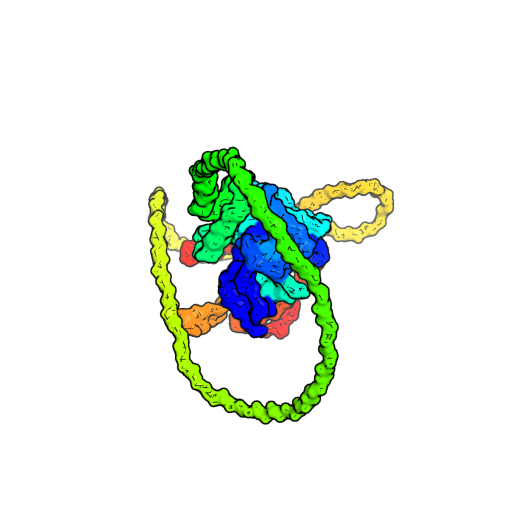1
ATOM 2286 C C . ALA A 1 282 ? 14.923 28.582 -33.769 1.00 35.22 282 ALA A C 1
ATOM 2288 O O . ALA A 1 282 ? 15.328 29.516 -34.453 1.00 35.22 282 ALA A O 1
ATOM 2289 N N . GLN A 1 283 ? 14.392 27.471 -34.290 1.00 31.70 283 GLN A N 1
ATOM 2290 C CA . GLN A 1 283 ? 13.644 27.328 -35.556 1.00 31.70 283 GLN A CA 1
ATOM 2291 C C . GLN A 1 283 ? 13.599 25.845 -35.958 1.00 31.70 283 GLN A C 1
ATOM 2293 O O . GLN A 1 283 ? 14.458 25.383 -36.694 1.00 31.70 283 GLN A O 1
ATOM 2298 N N . VAL A 1 284 ? 12.542 25.126 -35.575 1.00 32.44 284 VAL A N 1
ATOM 2299 C CA . VAL A 1 284 ? 11.913 24.159 -36.491 1.00 32.44 284 VAL A CA 1
ATOM 2300 C C . VAL A 1 284 ? 10.406 24.331 -36.365 1.00 32.44 284 VAL A C 1
ATOM 2302 O O . VAL A 1 284 ? 9.721 23.759 -35.522 1.00 32.44 284 VAL A O 1
ATOM 2305 N N . LYS A 1 285 ? 9.906 25.227 -37.210 1.00 30.73 285 LYS A N 1
ATOM 2306 C CA . LYS A 1 285 ? 8.503 25.336 -37.584 1.00 30.73 285 LYS A CA 1
ATOM 2307 C C . LYS A 1 285 ? 8.213 24.166 -38.528 1.00 30.73 285 LYS A C 1
ATOM 2309 O O . LYS A 1 285 ? 8.910 24.039 -39.523 1.00 30.73 285 LYS A O 1
ATOM 2314 N N . ARG A 1 286 ? 7.166 23.396 -38.212 1.00 42.62 286 ARG A N 1
ATOM 2315 C CA . ARG A 1 286 ? 6.298 22.631 -39.128 1.00 42.62 286 ARG A CA 1
ATOM 2316 C C . ARG A 1 286 ? 6.969 22.071 -40.390 1.00 42.62 286 ARG A C 1
ATOM 2318 O O . ARG A 1 286 ? 6.994 22.747 -41.413 1.00 42.62 286 ARG A O 1
ATOM 2325 N N . GLU A 1 287 ? 7.289 20.783 -40.355 1.00 28.97 287 GLU A N 1
ATOM 2326 C CA . GLU A 1 287 ? 7.244 19.946 -41.552 1.00 28.97 287 GLU A CA 1
ATOM 2327 C C . GLU A 1 287 ? 6.330 18.744 -41.311 1.00 28.97 287 GLU A C 1
ATOM 2329 O O . GLU A 1 287 ? 6.193 18.221 -40.209 1.00 28.97 287 GLU A O 1
ATOM 2334 N N . THR A 1 288 ? 5.598 18.431 -42.366 1.00 31.11 288 THR A N 1
ATOM 2335 C CA . THR A 1 288 ? 4.418 17.581 -42.465 1.00 31.11 288 THR A CA 1
ATOM 2336 C C . THR A 1 288 ? 4.661 16.123 -42.080 1.00 31.11 288 THR A C 1
ATOM 2338 O O . THR A 1 288 ? 5.627 15.498 -42.507 1.00 31.11 288 THR A O 1
ATOM 2341 N N . ASN A 1 289 ? 3.700 15.592 -41.320 1.00 33.56 289 ASN A N 1
ATOM 2342 C CA . ASN A 1 289 ? 3.560 14.206 -40.887 1.00 33.56 289 ASN A CA 1
ATOM 2343 C C . ASN A 1 289 ? 3.667 13.206 -42.049 1.00 33.56 289 ASN A C 1
ATOM 2345 O O . ASN A 1 289 ? 2.700 13.000 -42.778 1.00 33.56 289 ASN A O 1
ATOM 2349 N N . ASN A 1 290 ? 4.791 12.499 -42.136 1.00 33.09 290 ASN A N 1
ATOM 2350 C CA . ASN A 1 290 ? 4.819 11.153 -42.699 1.00 33.09 290 ASN A CA 1
ATOM 2351 C C . ASN A 1 290 ? 4.747 10.168 -41.531 1.00 33.09 290 ASN A C 1
ATOM 2353 O O . ASN A 1 290 ? 5.761 9.780 -40.954 1.00 33.09 290 ASN A O 1
ATOM 2357 N N . THR A 1 291 ? 3.526 9.802 -41.144 1.00 41.44 291 THR A N 1
ATOM 2358 C CA . THR A 1 291 ? 3.297 8.713 -40.193 1.00 41.44 291 THR A CA 1
ATOM 2359 C C . THR A 1 291 ? 3.633 7.396 -40.884 1.00 41.44 291 THR A C 1
ATOM 2361 O O . THR A 1 291 ? 2.923 6.972 -41.793 1.00 41.44 291 THR A O 1
ATOM 2364 N N . VAL A 1 292 ? 4.712 6.740 -40.459 1.00 45.94 292 VAL A N 1
ATOM 2365 C CA . VAL A 1 292 ? 5.010 5.368 -40.881 1.00 45.94 292 VAL A CA 1
ATOM 2366 C C . VAL A 1 292 ? 4.118 4.441 -40.059 1.00 45.94 292 VAL A C 1
ATOM 2368 O O . VAL A 1 292 ? 4.353 4.223 -38.870 1.00 45.94 292 VAL A O 1
ATOM 2371 N N . ILE A 1 293 ? 3.052 3.943 -40.685 1.00 44.31 293 ILE A N 1
ATOM 2372 C CA . ILE A 1 293 ? 2.213 2.880 -40.128 1.00 44.31 293 ILE A CA 1
ATOM 2373 C C . ILE A 1 293 ? 2.935 1.571 -40.423 1.00 44.31 293 ILE A C 1
ATOM 2375 O O . ILE A 1 293 ? 3.161 1.238 -41.584 1.00 44.31 293 ILE A O 1
ATOM 2379 N N . THR A 1 294 ? 3.338 0.859 -39.374 1.00 44.91 294 THR A N 1
ATOM 2380 C CA . THR A 1 294 ? 3.964 -0.457 -39.532 1.00 44.91 294 THR A CA 1
ATOM 2381 C C . THR A 1 294 ? 2.940 -1.498 -39.109 1.00 44.91 294 THR A C 1
ATOM 2383 O O . THR A 1 294 ? 2.774 -1.758 -37.917 1.00 44.91 294 THR A O 1
ATOM 2386 N N . ASP A 1 295 ? 2.218 -2.056 -40.079 1.00 40.97 295 ASP A N 1
ATOM 2387 C CA . ASP A 1 295 ? 1.350 -3.208 -39.848 1.00 40.97 295 ASP A CA 1
ATOM 2388 C C . ASP A 1 295 ? 2.249 -4.447 -39.713 1.00 40.97 295 ASP A C 1
ATOM 2390 O O . ASP A 1 295 ? 2.818 -4.952 -40.679 1.00 40.97 295 ASP A O 1
ATOM 2394 N N . LEU A 1 296 ? 2.464 -4.892 -38.475 1.00 43.50 296 LEU A N 1
ATOM 2395 C CA . LEU A 1 296 ? 3.093 -6.180 -38.191 1.00 43.50 296 LEU A CA 1
ATOM 2396 C C . LEU A 1 296 ? 2.033 -7.274 -38.392 1.00 43.50 296 LEU A C 1
ATOM 2398 O O . LEU A 1 296 ? 1.404 -7.712 -37.431 1.00 43.50 296 LEU A O 1
ATOM 2402 N N . GLU A 1 297 ? 1.800 -7.669 -39.644 1.00 32.19 297 GLU A N 1
ATOM 2403 C CA . GLU A 1 297 ? 0.929 -8.801 -39.980 1.00 32.19 297 GLU A CA 1
ATOM 2404 C C . GLU A 1 297 ? 1.546 -10.129 -39.507 1.00 32.19 297 GLU A C 1
ATOM 2406 O O . GLU A 1 297 ? 2.730 -10.400 -39.724 1.00 32.19 297 GLU A O 1
ATOM 2411 N N . PHE A 1 298 ? 0.731 -10.971 -38.865 1.00 44.75 298 PHE A N 1
ATOM 2412 C CA . PHE A 1 298 ? 1.078 -12.330 -38.442 1.00 44.75 298 PHE A CA 1
ATOM 2413 C C . PHE A 1 298 ? -0.105 -13.279 -38.684 1.00 44.75 298 PHE A C 1
ATOM 2415 O O . PHE A 1 298 ? -1.244 -12.814 -38.740 1.00 44.75 298 PHE A O 1
ATOM 2422 N N . PRO A 1 299 ? 0.161 -14.588 -38.861 1.00 35.41 299 PRO A N 1
ATOM 2423 C CA . PRO A 1 299 ? -0.730 -15.469 -39.599 1.00 35.41 299 PRO A CA 1
ATOM 2424 C C . PRO A 1 299 ? -2.021 -15.756 -38.833 1.00 35.41 299 PRO A C 1
ATOM 2426 O O . PRO A 1 299 ? -2.000 -16.280 -37.717 1.00 35.41 299 PRO A O 1
ATOM 2429 N N . GLU A 1 300 ? -3.141 -15.435 -39.478 1.00 41.31 300 GLU A N 1
ATOM 2430 C CA . GLU A 1 300 ? -4.414 -16.105 -39.251 1.00 41.31 300 GLU A CA 1
ATOM 2431 C C . GLU A 1 300 ? -4.227 -17.585 -39.603 1.00 41.31 300 GLU A C 1
ATOM 2433 O O . GLU A 1 300 ? -3.750 -17.894 -40.689 1.00 41.31 300 GLU A O 1
ATOM 2438 N N . ASP A 1 301 ? -4.473 -18.471 -38.636 1.00 35.94 301 ASP A N 1
ATOM 2439 C CA . ASP A 1 301 ? -5.171 -19.753 -38.813 1.00 35.94 301 ASP A CA 1
ATOM 2440 C C . ASP A 1 301 ? -4.909 -20.664 -37.605 1.00 35.94 301 ASP A C 1
ATOM 2442 O O . ASP A 1 301 ? -3.900 -21.363 -37.499 1.00 35.94 301 ASP A O 1
ATOM 2446 N N . TYR A 1 302 ? -5.873 -20.696 -36.686 1.00 35.47 302 TYR A N 1
ATOM 2447 C CA . TYR A 1 302 ? -6.102 -21.878 -35.860 1.00 35.47 302 TYR A CA 1
ATOM 2448 C C . TYR A 1 302 ? -7.595 -22.195 -35.888 1.00 35.47 302 TYR A C 1
ATOM 2450 O O . TYR A 1 302 ? -8.365 -21.780 -35.022 1.00 35.47 302 TYR A O 1
ATOM 2458 N N . VAL A 1 303 ? -7.998 -22.901 -36.942 1.00 36.28 303 VAL A N 1
ATOM 2459 C CA . VAL A 1 303 ? -9.284 -23.594 -37.015 1.00 36.28 303 VAL A CA 1
ATOM 2460 C C . VAL A 1 303 ? -9.093 -24.964 -36.356 1.00 36.28 303 VAL A C 1
ATOM 2462 O O . VAL A 1 303 ? -8.198 -25.704 -36.772 1.00 36.28 303 VAL A O 1
ATOM 2465 N N . PRO A 1 304 ? -9.875 -25.331 -35.327 1.00 40.22 304 PRO A N 1
ATOM 2466 C CA . PRO A 1 304 ? -9.830 -26.671 -34.772 1.00 40.22 304 PRO A CA 1
ATOM 2467 C C . PRO A 1 304 ? -10.764 -27.565 -35.587 1.00 40.22 304 PRO A C 1
ATOM 2469 O O . PRO A 1 304 ? -11.979 -27.418 -35.484 1.00 40.22 304 PRO A O 1
ATOM 2472 N N . ASP A 1 305 ? -10.202 -28.489 -36.366 1.00 34.94 305 ASP A N 1
ATOM 2473 C CA . ASP A 1 305 ? -10.973 -29.585 -36.956 1.00 34.94 305 ASP A CA 1
ATOM 2474 C C . ASP A 1 305 ? -10.593 -30.937 -36.342 1.00 34.94 305 ASP A C 1
ATOM 2476 O O . ASP A 1 305 ? -9.452 -31.203 -35.954 1.00 34.94 305 ASP A O 1
ATOM 2480 N N . GLU A 1 306 ? -11.634 -31.744 -36.182 1.00 42.47 306 GLU A N 1
ATOM 2481 C CA . GLU A 1 306 ? -11.732 -32.917 -35.330 1.00 42.47 306 GLU A CA 1
ATOM 2482 C C . GLU A 1 306 ? -11.022 -34.190 -35.842 1.00 42.47 306 GLU A C 1
ATOM 2484 O O . GLU A 1 306 ? -10.742 -34.389 -37.019 1.00 42.47 306 GLU A O 1
ATOM 2489 N N . VAL A 1 307 ? -10.910 -35.125 -34.887 1.00 45.00 307 VAL A N 1
ATOM 2490 C CA . VAL A 1 307 ? -10.745 -36.584 -34.998 1.00 45.00 307 VAL A CA 1
ATOM 2491 C C . VAL A 1 307 ? -9.373 -37.096 -35.451 1.00 45.00 307 VAL A C 1
ATOM 2493 O O . VAL A 1 307 ? -9.089 -37.156 -36.636 1.00 45.00 307 VAL A O 1
ATOM 2496 N N . HIS A 1 308 ? -8.599 -37.649 -34.504 1.00 36.72 308 HIS A N 1
ATOM 2497 C CA . HIS A 1 308 ? -8.130 -39.052 -34.491 1.00 36.72 308 HIS A CA 1
ATOM 2498 C C . HIS A 1 308 ? -7.499 -39.396 -33.119 1.00 36.72 308 HIS A C 1
ATOM 2500 O O . HIS A 1 308 ? -6.749 -38.617 -32.537 1.00 36.72 308 HIS A O 1
ATOM 2506 N N . SER A 1 309 ? -7.881 -40.554 -32.571 1.00 35.62 309 SER A N 1
ATOM 2507 C CA . SER A 1 309 ? -7.577 -41.052 -31.215 1.00 35.62 309 SER A CA 1
ATOM 2508 C C . SER A 1 309 ? -6.158 -41.673 -31.078 1.00 35.62 309 SER A C 1
ATOM 2510 O O . SER A 1 309 ? -5.354 -41.584 -31.999 1.00 35.62 309 SER A O 1
ATOM 2512 N N . PRO A 1 310 ? -5.781 -42.282 -29.931 1.00 44.62 310 PRO A N 1
ATOM 2513 C CA . PRO A 1 310 ? -4.985 -41.642 -28.892 1.00 44.62 310 PRO A CA 1
ATOM 2514 C C . PRO A 1 310 ? -3.594 -42.280 -28.739 1.00 44.62 310 PRO A C 1
ATOM 2516 O O . PRO A 1 310 ? -3.430 -43.496 -28.776 1.00 44.62 310 PRO A O 1
ATOM 2519 N N . THR A 1 311 ? -2.576 -41.471 -28.451 1.00 36.56 311 THR A N 1
ATOM 2520 C CA . THR A 1 311 ? -1.328 -41.976 -27.854 1.00 36.56 311 THR A CA 1
ATOM 2521 C C . THR A 1 311 ? -1.030 -41.158 -26.599 1.00 36.56 311 THR A C 1
ATOM 2523 O O . THR A 1 311 ? -0.924 -39.936 -26.700 1.00 36.56 311 THR A O 1
ATOM 2526 N N . PRO A 1 312 ? -0.903 -41.775 -25.410 1.00 42.31 312 PRO A N 1
ATOM 2527 C CA . PRO A 1 312 ? -0.605 -41.049 -24.185 1.00 42.31 312 PRO A CA 1
ATOM 2528 C C . PRO A 1 312 ? 0.887 -40.700 -24.175 1.00 42.31 312 PRO A C 1
ATOM 2530 O O . PRO A 1 312 ? 1.722 -41.466 -23.697 1.00 42.31 312 PRO A O 1
ATOM 2533 N N . ARG A 1 313 ? 1.238 -39.541 -24.738 1.00 36.22 313 ARG A N 1
ATOM 2534 C CA . ARG A 1 313 ? 2.517 -38.888 -24.456 1.00 36.22 313 ARG A CA 1
ATOM 2535 C C . ARG A 1 313 ? 2.300 -37.881 -23.335 1.00 36.22 313 ARG A C 1
ATOM 2537 O O . ARG A 1 313 ? 1.349 -37.108 -23.351 1.00 36.22 313 ARG A O 1
ATOM 2544 N N . GLN A 1 314 ? 3.181 -37.980 -22.347 1.00 36.06 314 GLN A N 1
ATOM 2545 C CA . GLN A 1 314 ? 3.318 -37.100 -21.192 1.00 36.06 314 GLN A CA 1
ATOM 2546 C C . GLN A 1 314 ? 3.174 -35.620 -21.586 1.00 36.06 314 GLN A C 1
ATOM 2548 O O . GLN A 1 314 ? 3.559 -35.266 -22.704 1.00 36.06 314 GLN A O 1
ATOM 2553 N N . PRO A 1 315 ? 2.678 -34.746 -20.689 1.00 33.09 315 PRO A N 1
ATOM 2554 C CA . PRO A 1 315 ? 2.603 -33.325 -20.968 1.00 33.09 315 PRO A CA 1
ATOM 2555 C C . PRO A 1 315 ? 4.029 -32.776 -21.021 1.00 33.09 315 PRO A C 1
ATOM 2557 O O . PRO A 1 315 ? 4.623 -32.409 -20.010 1.00 33.09 315 PRO A O 1
ATOM 2560 N N . VAL A 1 316 ? 4.594 -32.742 -22.224 1.00 33.59 316 VAL A N 1
ATOM 2561 C CA . VAL A 1 316 ? 5.636 -31.786 -22.559 1.00 33.59 316 VAL A CA 1
ATOM 2562 C C . VAL A 1 316 ? 4.961 -30.435 -22.373 1.00 33.59 316 VAL A C 1
ATOM 2564 O O . VAL A 1 316 ? 4.037 -30.104 -23.114 1.00 33.59 316 VAL A O 1
ATOM 2567 N N . GLN A 1 317 ? 5.361 -29.701 -21.334 1.00 35.47 317 GLN A N 1
ATOM 2568 C CA . GLN A 1 317 ? 5.128 -28.266 -21.261 1.00 35.47 317 GLN A CA 1
ATOM 2569 C C . GLN A 1 317 ? 5.758 -27.679 -22.521 1.00 35.47 317 GLN A C 1
ATOM 2571 O O . GLN A 1 317 ? 6.961 -27.448 -22.587 1.00 35.47 317 GLN A O 1
ATOM 2576 N N . SER A 1 318 ? 4.956 -27.548 -23.572 1.00 33.94 318 SER A N 1
ATOM 2577 C CA . SER A 1 318 ? 5.311 -26.752 -24.724 1.00 33.94 318 SER A CA 1
ATOM 2578 C C . SER A 1 318 ? 5.495 -25.340 -24.195 1.00 33.94 318 SER A C 1
ATOM 2580 O O . SER A 1 318 ? 4.523 -24.712 -23.772 1.00 33.94 318 SER A O 1
ATOM 2582 N N . ASP A 1 319 ? 6.746 -24.887 -24.183 1.00 34.53 319 ASP A N 1
ATOM 2583 C CA . ASP A 1 319 ? 7.135 -23.487 -24.111 1.00 34.53 319 ASP A CA 1
ATOM 2584 C C . ASP A 1 319 ? 6.386 -22.721 -25.212 1.00 34.53 319 ASP A C 1
ATOM 2586 O O . ASP A 1 319 ? 6.908 -22.451 -26.294 1.00 34.53 319 ASP A O 1
ATOM 2590 N N . LEU A 1 320 ? 5.136 -22.351 -24.943 1.00 38.28 320 LEU A N 1
ATOM 2591 C CA . LEU A 1 320 ? 4.458 -21.263 -25.622 1.00 38.28 320 LEU A CA 1
ATOM 2592 C C . LEU A 1 320 ? 5.123 -19.982 -25.121 1.00 38.28 320 LEU A C 1
ATOM 2594 O O . LEU A 1 320 ? 4.555 -19.210 -24.356 1.00 38.28 320 LEU A O 1
ATOM 2598 N N . ARG A 1 321 ? 6.364 -19.747 -25.564 1.00 41.41 321 ARG A N 1
ATOM 2599 C CA . ARG A 1 321 ? 6.892 -18.392 -25.694 1.00 41.41 321 ARG A CA 1
ATOM 2600 C C . ARG A 1 321 ? 6.091 -17.730 -26.809 1.00 41.41 321 ARG A C 1
ATOM 2602 O O . ARG A 1 321 ? 6.565 -17.579 -27.931 1.00 41.41 321 ARG A O 1
ATOM 2609 N N . THR A 1 322 ? 4.843 -17.382 -26.515 1.00 46.53 322 THR A N 1
ATOM 2610 C CA . THR A 1 322 ? 4.137 -16.356 -27.265 1.00 46.53 322 THR A CA 1
ATOM 2611 C C . THR A 1 322 ? 5.019 -15.123 -27.163 1.00 46.53 322 THR A C 1
ATOM 2613 O O . THR A 1 322 ? 5.194 -14.566 -26.081 1.00 46.53 322 THR A O 1
ATOM 2616 N N . ASN A 1 323 ? 5.677 -14.766 -28.267 1.00 58.16 323 ASN A N 1
ATOM 2617 C CA . ASN A 1 323 ? 6.450 -13.537 -28.388 1.00 58.16 323 ASN A CA 1
ATOM 2618 C C . ASN A 1 323 ? 5.474 -12.363 -28.266 1.00 58.16 323 ASN A C 1
ATOM 2620 O O . ASN A 1 323 ? 5.030 -11.804 -29.266 1.00 58.16 323 ASN A O 1
ATOM 2624 N N . SER A 1 324 ? 5.093 -12.037 -27.034 1.00 76.56 324 SER A N 1
ATOM 2625 C CA . SER A 1 324 ? 4.244 -10.901 -26.730 1.00 76.56 324 SER A CA 1
ATOM 2626 C C . SER A 1 324 ? 4.925 -9.644 -27.250 1.00 76.56 324 SER A C 1
ATOM 2628 O O . SER A 1 324 ? 6.092 -9.357 -26.950 1.00 76.56 324 SER A O 1
ATOM 2630 N N . ILE A 1 325 ? 4.179 -8.878 -28.041 1.00 88.31 325 ILE A N 1
ATOM 2631 C CA . ILE A 1 325 ? 4.641 -7.596 -28.559 1.00 88.31 325 ILE A CA 1
ATOM 2632 C C . ILE A 1 325 ? 4.993 -6.644 -27.411 1.00 88.31 325 ILE A C 1
ATOM 2634 O O . ILE A 1 325 ? 5.930 -5.864 -27.541 1.00 88.31 325 ILE A O 1
ATOM 2638 N N . PHE A 1 326 ? 4.333 -6.758 -26.255 1.00 92.75 326 PHE A N 1
ATOM 2639 C CA . PHE A 1 326 ? 4.576 -5.887 -25.108 1.00 92.75 326 PHE A CA 1
ATOM 2640 C C . PHE A 1 326 ? 5.971 -6.062 -24.515 1.00 92.75 326 PHE A C 1
ATOM 2642 O O . PHE A 1 326 ? 6.641 -5.062 -24.272 1.00 92.75 326 PHE A O 1
ATOM 2649 N N . GLY A 1 327 ? 6.472 -7.296 -24.399 1.00 88.81 327 GLY A N 1
ATOM 2650 C CA . GLY A 1 327 ? 7.854 -7.547 -23.983 1.00 88.81 327 GLY A CA 1
ATOM 2651 C C . GLY A 1 327 ? 8.868 -6.864 -24.897 1.00 88.81 327 GLY A C 1
ATOM 2652 O O . GLY A 1 327 ? 9.814 -6.225 -24.431 1.00 88.81 327 GLY A O 1
ATOM 2653 N N . LYS A 1 328 ? 8.634 -6.916 -26.214 1.00 90.44 328 LYS A N 1
ATOM 2654 C CA . LYS A 1 328 ? 9.468 -6.207 -27.192 1.00 90.44 328 LYS A CA 1
ATOM 2655 C C . LYS A 1 328 ? 9.353 -4.688 -27.040 1.00 90.44 328 LYS A C 1
ATOM 2657 O O . LYS A 1 328 ? 10.372 -4.010 -27.001 1.00 90.44 328 LYS A O 1
ATOM 2662 N N . LEU A 1 329 ? 8.141 -4.151 -26.911 1.00 92.81 329 LEU A N 1
ATOM 2663 C CA . LEU A 1 329 ? 7.908 -2.711 -26.759 1.00 92.81 329 LEU A CA 1
ATOM 2664 C C . LEU A 1 329 ? 8.495 -2.147 -25.460 1.00 92.81 329 LEU A C 1
ATOM 2666 O O . LEU A 1 329 ? 8.997 -1.026 -25.460 1.00 92.81 329 LEU A O 1
ATOM 2670 N N . ASN A 1 330 ? 8.492 -2.918 -24.374 1.00 91.25 330 ASN A N 1
ATOM 2671 C CA . ASN A 1 330 ? 9.093 -2.516 -23.104 1.00 91.25 330 ASN A CA 1
ATOM 2672 C C . ASN A 1 330 ? 10.628 -2.524 -23.155 1.00 91.25 330 ASN A C 1
ATOM 2674 O O . ASN A 1 330 ? 11.259 -1.613 -22.619 1.00 91.25 330 ASN A O 1
ATOM 2678 N N . ARG A 1 331 ? 11.243 -3.512 -23.822 1.00 90.25 331 ARG A N 1
ATOM 2679 C CA . ARG A 1 331 ? 12.709 -3.587 -23.977 1.00 90.25 331 ARG A CA 1
ATOM 2680 C C . ARG A 1 331 ? 13.247 -2.586 -24.995 1.00 90.25 331 ARG A C 1
ATOM 2682 O O . ARG A 1 331 ? 14.161 -1.821 -24.695 1.00 90.25 331 ARG A O 1
ATOM 2689 N N . ASP A 1 332 ? 12.657 -2.585 -26.184 1.00 88.75 332 ASP A N 1
ATOM 2690 C CA . ASP A 1 332 ? 13.179 -1.873 -27.352 1.00 88.75 332 ASP A CA 1
ATOM 2691 C C . ASP A 1 332 ? 12.523 -0.505 -27.537 1.00 88.75 332 ASP A C 1
ATOM 2693 O O . ASP A 1 332 ? 12.949 0.272 -28.391 1.00 88.75 332 ASP A O 1
ATOM 2697 N N . GLY A 1 333 ? 11.511 -0.169 -26.729 1.00 84.62 333 GLY A N 1
ATOM 2698 C CA . GLY A 1 333 ? 10.732 1.056 -26.874 1.00 84.62 333 GLY A CA 1
ATOM 2699 C C . GLY A 1 333 ? 11.587 2.313 -26.910 1.00 84.62 333 GLY A C 1
ATOM 2700 O O . GLY A 1 333 ? 11.258 3.247 -27.631 1.00 84.62 333 GLY A O 1
ATOM 2701 N N . LYS A 1 334 ? 12.720 2.352 -26.199 1.00 85.75 334 LYS A N 1
ATOM 2702 C CA . LYS A 1 334 ? 13.660 3.490 -26.236 1.00 85.75 334 LYS A CA 1
ATOM 2703 C C . LYS A 1 334 ? 14.171 3.819 -27.645 1.00 85.75 334 LYS A C 1
ATOM 2705 O O . LYS A 1 334 ? 14.470 4.976 -27.901 1.00 85.75 334 LYS A O 1
ATOM 2710 N N . ASN A 1 335 ? 14.225 2.831 -28.536 1.00 87.62 335 ASN A N 1
ATOM 2711 C CA . ASN A 1 335 ? 14.688 2.985 -29.914 1.00 87.62 335 ASN A CA 1
ATOM 2712 C C . ASN A 1 335 ? 13.547 3.288 -30.900 1.00 87.62 335 ASN A C 1
ATOM 2714 O O . ASN A 1 335 ? 13.803 3.536 -32.076 1.00 87.62 335 ASN A O 1
ATOM 2718 N N . ILE A 1 336 ? 12.291 3.243 -30.448 1.00 88.88 336 ILE A N 1
ATOM 2719 C CA . ILE A 1 336 ? 11.117 3.540 -31.270 1.00 88.88 336 ILE A CA 1
ATOM 2720 C C . ILE A 1 336 ? 10.850 5.046 -31.193 1.00 88.88 336 ILE A C 1
ATOM 2722 O O . ILE A 1 336 ? 10.681 5.594 -30.104 1.00 88.88 336 ILE A O 1
ATOM 2726 N N . GLY A 1 337 ? 10.833 5.712 -32.350 1.00 87.88 337 GLY A N 1
ATOM 2727 C CA . GLY A 1 337 ? 10.554 7.146 -32.443 1.00 87.88 337 GLY A CA 1
ATOM 2728 C C . GLY A 1 337 ? 9.087 7.492 -32.161 1.00 87.88 337 GLY A C 1
ATOM 2729 O O . GLY A 1 337 ? 8.199 6.665 -32.353 1.00 87.88 337 GLY A O 1
ATOM 2730 N N . GLU A 1 338 ? 8.829 8.737 -31.757 1.00 86.38 338 GLU A N 1
ATOM 2731 C CA . GLU A 1 338 ? 7.491 9.248 -31.393 1.00 86.38 338 GLU A CA 1
ATOM 2732 C C . GLU A 1 338 ? 6.464 9.170 -32.535 1.00 86.38 338 GLU A C 1
ATOM 2734 O O . GLU A 1 338 ? 5.287 8.908 -32.309 1.00 86.38 338 GLU A O 1
ATOM 2739 N N . ASN A 1 339 ? 6.920 9.296 -33.784 1.00 84.62 339 ASN A N 1
ATOM 2740 C CA . ASN A 1 339 ? 6.054 9.285 -34.970 1.00 84.62 339 ASN A CA 1
ATOM 2741 C C . ASN A 1 339 ? 5.671 7.879 -35.466 1.00 84.62 339 ASN A C 1
ATOM 2743 O O . ASN A 1 339 ? 4.970 7.756 -36.474 1.00 84.62 339 ASN A O 1
ATOM 2747 N N . VAL A 1 340 ? 6.156 6.820 -34.810 1.00 93.06 340 VAL A N 1
ATOM 2748 C CA . VAL A 1 340 ? 5.865 5.436 -35.200 1.00 93.06 340 VAL A CA 1
ATOM 2749 C C . VAL A 1 340 ? 4.602 4.973 -34.493 1.00 93.06 340 VAL A C 1
ATOM 2751 O O . VAL A 1 340 ? 4.545 4.933 -33.264 1.00 93.06 340 VAL A O 1
ATOM 2754 N N . VAL A 1 341 ? 3.604 4.580 -35.284 1.00 94.62 341 VAL A N 1
ATOM 2755 C CA . VAL A 1 341 ? 2.356 4.018 -34.764 1.00 94.62 341 VAL A CA 1
ATOM 2756 C C . VAL A 1 341 ? 2.354 2.514 -34.934 1.00 94.62 341 VAL A C 1
ATOM 2758 O O . VAL A 1 341 ? 2.647 1.991 -36.010 1.00 94.62 341 VAL A O 1
ATOM 2761 N N . ILE A 1 342 ? 2.005 1.834 -33.850 1.00 95.00 342 ILE A N 1
ATOM 2762 C CA . ILE A 1 342 ? 1.986 0.385 -33.742 1.00 95.00 342 ILE A CA 1
ATOM 2763 C C . ILE A 1 342 ? 0.557 -0.036 -33.443 1.00 95.00 342 ILE A C 1
ATOM 2765 O O . ILE A 1 342 ? -0.060 0.451 -32.495 1.00 95.00 342 ILE A O 1
ATOM 2769 N N . ARG A 1 343 ? 0.032 -0.950 -34.255 1.00 95.31 343 ARG A N 1
ATOM 2770 C CA . ARG A 1 343 ? -1.278 -1.553 -34.025 1.00 95.31 343 ARG A CA 1
ATOM 2771 C C . ARG A 1 343 ? -1.121 -2.814 -33.198 1.00 95.31 343 ARG A C 1
ATOM 2773 O O . ARG A 1 343 ? -0.283 -3.654 -33.515 1.00 95.31 343 ARG A O 1
ATOM 2780 N N . THR A 1 344 ? -1.898 -2.946 -32.128 1.00 93.69 344 THR A N 1
ATOM 2781 C CA . THR A 1 344 ? -1.839 -4.139 -31.280 1.00 93.69 344 THR A CA 1
ATOM 2782 C C . THR A 1 344 ? -3.191 -4.485 -30.650 1.00 93.69 344 THR A C 1
ATOM 2784 O O . THR A 1 344 ? -3.829 -3.614 -30.051 1.00 93.69 344 THR A O 1
ATOM 2787 N N . PRO A 1 345 ? -3.646 -5.747 -30.758 1.00 94.38 345 PRO A N 1
ATOM 2788 C CA . PRO A 1 345 ? -4.849 -6.214 -30.086 1.00 94.38 345 PRO A CA 1
ATOM 2789 C C . PRO A 1 345 ? -4.565 -6.556 -28.614 1.00 94.38 345 PRO A C 1
ATOM 2791 O O . PRO A 1 345 ? -3.814 -7.493 -28.320 1.00 94.38 345 PRO A O 1
ATOM 2794 N N . ALA A 1 346 ? -5.225 -5.876 -27.677 1.00 94.81 346 ALA A N 1
ATOM 2795 C CA . ALA A 1 346 ? -4.978 -6.014 -26.240 1.00 94.81 346 ALA A CA 1
ATOM 2796 C C . ALA A 1 346 ? -6.261 -6.014 -25.401 1.00 94.81 346 ALA A C 1
ATOM 2798 O O . ALA A 1 346 ? -7.283 -5.454 -25.789 1.00 94.81 346 ALA A O 1
ATOM 2799 N N . TYR A 1 347 ? -6.191 -6.607 -24.215 1.00 93.62 347 TYR A N 1
ATOM 2800 C CA . TYR A 1 347 ? -7.201 -6.463 -23.173 1.00 93.62 347 TYR A CA 1
ATOM 2801 C C . TYR A 1 347 ? -6.821 -5.315 -22.247 1.00 93.62 347 TYR A C 1
ATOM 2803 O O . TYR A 1 347 ? -5.664 -5.216 -21.835 1.00 93.62 347 TYR A O 1
ATOM 2811 N N . VAL A 1 348 ? -7.796 -4.500 -21.840 1.00 93.44 348 VAL A N 1
ATOM 2812 C CA . VAL A 1 348 ? -7.586 -3.573 -20.722 1.00 93.44 348 VAL A CA 1
ATOM 2813 C C . VAL A 1 348 ? -7.810 -4.325 -19.420 1.00 93.44 348 VAL A C 1
ATOM 2815 O O . VAL A 1 348 ? -8.927 -4.711 -19.068 1.00 93.44 348 VAL A O 1
ATOM 2818 N N . VAL A 1 349 ? -6.718 -4.567 -18.706 1.00 92.06 349 VAL A N 1
ATOM 2819 C CA . VAL A 1 349 ? -6.719 -5.342 -17.465 1.00 92.06 349 VAL A CA 1
ATOM 2820 C C . VAL A 1 349 ? -6.714 -4.455 -16.227 1.00 92.06 349 VAL A C 1
ATOM 2822 O O . VAL A 1 349 ? -6.988 -4.959 -15.145 1.00 92.06 349 VAL A O 1
ATOM 2825 N N . GLY A 1 350 ? -6.477 -3.153 -16.348 1.00 92.50 350 GLY A N 1
ATOM 2826 C CA . GLY A 1 350 ? -6.576 -2.238 -15.216 1.00 92.50 350 GLY A CA 1
ATOM 2827 C C . GLY A 1 350 ? -6.445 -0.777 -15.612 1.00 92.50 350 GLY A C 1
ATOM 2828 O O . GLY A 1 350 ? -6.181 -0.466 -16.773 1.00 92.50 350 GLY A O 1
ATOM 2829 N N . SER A 1 351 ? -6.622 0.102 -14.629 1.00 95.31 351 SER A N 1
ATOM 2830 C CA . SER A 1 351 ? -6.417 1.540 -14.772 1.00 95.31 351 SER A CA 1
ATOM 2831 C C . SER A 1 351 ? -5.746 2.134 -13.536 1.00 95.31 351 SER A C 1
ATOM 2833 O O . SER A 1 351 ? -5.904 1.616 -12.427 1.00 95.31 351 SER A O 1
ATOM 2835 N N . ILE A 1 352 ? -5.036 3.243 -13.725 1.00 95.62 352 ILE A N 1
ATOM 2836 C CA . ILE A 1 352 ? -4.515 4.095 -12.657 1.00 95.62 352 ILE A CA 1
ATOM 2837 C C . ILE A 1 352 ? -5.003 5.526 -12.942 1.00 95.62 352 ILE A C 1
ATOM 2839 O O . ILE A 1 352 ? -4.658 6.071 -13.985 1.00 95.62 352 ILE A O 1
ATOM 2843 N N . PRO A 1 353 ? -5.819 6.135 -12.065 1.00 95.25 353 PRO A N 1
ATOM 2844 C CA . PRO A 1 353 ? -6.323 5.575 -10.814 1.00 95.25 353 PRO A CA 1
ATOM 2845 C C . PRO A 1 353 ? -7.309 4.408 -11.030 1.00 95.25 353 PRO A C 1
ATOM 2847 O O . PRO A 1 353 ? -7.976 4.290 -12.060 1.00 95.25 353 PRO A O 1
ATOM 2850 N N . VAL A 1 354 ? -7.401 3.526 -10.029 1.00 92.94 354 VAL A N 1
ATOM 2851 C CA . VAL A 1 354 ? -8.378 2.416 -10.013 1.00 92.94 354 VAL A CA 1
ATOM 2852 C C . VAL A 1 354 ? -9.795 2.953 -9.789 1.00 92.94 354 VAL A C 1
ATOM 2854 O O . VAL A 1 354 ? -10.748 2.496 -10.421 1.00 92.94 354 VAL A O 1
ATOM 2857 N N . ASP A 1 355 ? -9.926 3.945 -8.904 1.00 93.38 355 ASP A N 1
ATOM 2858 C CA . ASP A 1 355 ? -11.151 4.718 -8.723 1.00 93.38 355 ASP A CA 1
ATOM 2859 C C . ASP A 1 355 ? -11.159 5.897 -9.699 1.00 93.38 355 ASP A C 1
ATOM 2861 O O . ASP A 1 355 ? -10.401 6.859 -9.556 1.00 93.38 355 ASP A O 1
ATOM 2865 N N . TRP A 1 356 ? -12.027 5.814 -10.704 1.00 94.19 356 TRP A N 1
ATOM 2866 C CA . TRP A 1 356 ? -12.116 6.816 -11.760 1.00 94.19 356 TRP A CA 1
ATOM 2867 C C . TRP A 1 356 ? -12.596 8.174 -11.257 1.00 94.19 356 TRP A C 1
ATOM 2869 O O . TRP A 1 356 ? -12.350 9.167 -11.930 1.00 94.19 356 TRP A O 1
ATOM 2879 N N . THR A 1 357 ? -13.214 8.268 -10.075 1.00 93.19 357 THR A N 1
ATOM 2880 C CA . THR A 1 357 ? -13.575 9.572 -9.492 1.00 93.19 357 THR A CA 1
ATOM 2881 C C . THR A 1 357 ? -12.358 10.463 -9.241 1.00 93.19 357 THR A C 1
ATOM 2883 O O . THR A 1 357 ? -12.503 11.679 -9.183 1.00 93.19 357 THR A O 1
ATOM 2886 N N . HIS A 1 358 ? -11.156 9.884 -9.170 1.00 93.50 358 HIS A N 1
ATOM 2887 C CA . HIS A 1 358 ? -9.905 10.625 -9.028 1.00 93.50 358 HIS A CA 1
ATOM 2888 C C . HIS A 1 358 ? -9.342 11.154 -10.358 1.00 93.50 358 HIS A C 1
ATOM 2890 O O . HIS A 1 358 ? -8.416 11.957 -10.335 1.00 93.50 358 HIS A O 1
ATOM 2896 N N . ILE A 1 359 ? -9.901 10.764 -11.513 1.00 94.62 359 ILE A N 1
ATOM 2897 C CA . ILE A 1 359 ? -9.489 11.295 -12.829 1.00 94.62 359 ILE A CA 1
ATOM 2898 C C . ILE A 1 359 ? -9.840 12.780 -12.951 1.00 94.62 359 ILE A C 1
ATOM 2900 O O . ILE A 1 359 ? -9.172 13.508 -13.672 1.00 94.62 359 ILE A O 1
ATOM 2904 N N . CYS A 1 360 ? -10.862 13.264 -12.244 1.00 93.94 360 CYS A N 1
ATOM 2905 C CA . CYS A 1 360 ? -11.149 14.691 -12.162 1.00 93.94 360 CYS A CA 1
ATOM 2906 C C . CYS A 1 360 ? -11.124 15.141 -10.706 1.00 93.94 360 CYS A C 1
ATOM 2908 O O . CYS A 1 360 ? -11.840 14.604 -9.865 1.00 93.94 360 CYS A O 1
ATOM 2910 N N . THR A 1 361 ? -10.353 16.183 -10.409 1.00 88.62 361 THR A N 1
ATOM 2911 C CA . THR A 1 361 ? -10.245 16.725 -9.049 1.00 88.62 361 THR A CA 1
ATOM 2912 C C . THR A 1 361 ? -10.548 18.212 -9.015 1.00 88.62 361 THR A C 1
ATOM 2914 O O . THR A 1 361 ? -10.377 18.922 -10.004 1.00 88.62 361 THR A O 1
ATOM 2917 N N . LYS A 1 362 ? -11.016 18.686 -7.858 1.00 88.62 362 LYS A N 1
ATOM 2918 C CA . LYS A 1 362 ? -11.124 20.110 -7.541 1.00 88.62 362 LYS A CA 1
ATOM 2919 C C . LYS A 1 362 ? -10.130 20.432 -6.442 1.00 88.62 362 LYS A C 1
ATOM 2921 O O . LYS A 1 362 ? -10.103 19.749 -5.420 1.00 88.62 362 LYS A O 1
ATOM 2926 N N . SER A 1 363 ? -9.344 21.481 -6.634 1.00 80.19 363 SER A N 1
ATOM 2927 C CA . SER A 1 363 ? -8.492 22.027 -5.582 1.00 80.19 363 SER A CA 1
ATOM 2928 C C . SER A 1 363 ? -9.166 23.220 -4.909 1.00 80.19 363 SER A C 1
ATOM 2930 O O . SER A 1 363 ? -9.953 23.952 -5.520 1.00 80.19 363 SER A O 1
ATOM 2932 N N . TYR A 1 364 ? -8.867 23.418 -3.630 1.00 76.75 364 TYR A N 1
ATOM 2933 C CA . TYR A 1 364 ? -9.274 24.610 -2.896 1.00 76.75 364 TYR A CA 1
ATOM 2934 C C . TYR A 1 364 ? -8.161 25.643 -3.007 1.00 76.75 364 TYR A C 1
ATOM 2936 O O . TYR A 1 364 ? -7.004 25.348 -2.700 1.00 76.75 364 TYR A O 1
ATOM 2944 N N . ARG A 1 365 ? -8.496 26.855 -3.452 1.00 75.94 365 ARG A N 1
ATOM 2945 C CA . ARG A 1 365 ? -7.562 27.982 -3.366 1.00 75.94 365 ARG A CA 1
ATOM 2946 C C . ARG A 1 365 ? -7.448 28.454 -1.918 1.00 75.94 365 ARG A C 1
ATOM 2948 O O . ARG A 1 365 ? -8.306 28.175 -1.083 1.00 75.94 365 ARG A O 1
ATOM 2955 N N . SER A 1 366 ? -6.388 29.204 -1.631 1.00 75.06 366 SER A N 1
ATOM 2956 C CA . SER A 1 366 ? -6.130 29.809 -0.318 1.00 75.06 366 SER A CA 1
ATOM 2957 C C . SER A 1 366 ? -7.249 30.740 0.169 1.00 75.06 366 SER A C 1
ATOM 2959 O O . SER A 1 366 ? -7.349 30.984 1.367 1.00 75.06 366 SER A O 1
ATOM 2961 N N . ASP A 1 367 ? -8.117 31.217 -0.729 1.00 78.62 367 ASP A N 1
ATOM 2962 C CA . ASP A 1 367 ? -9.320 31.995 -0.414 1.00 78.62 367 ASP A CA 1
ATOM 2963 C C . ASP A 1 367 ? -10.578 31.131 -0.188 1.00 78.62 367 ASP A C 1
ATOM 2965 O O . ASP A 1 367 ? -11.689 31.658 -0.175 1.00 78.62 367 ASP A O 1
ATOM 2969 N N . LEU A 1 368 ? -10.414 29.812 -0.015 1.00 67.81 368 LEU A N 1
ATOM 2970 C CA . LEU A 1 368 ? -11.479 28.813 0.156 1.00 67.81 368 LEU A CA 1
ATOM 2971 C C . LEU A 1 368 ? -12.461 28.728 -1.022 1.00 67.81 368 LEU A C 1
ATOM 2973 O O . LEU A 1 368 ? -13.500 28.071 -0.913 1.00 67.81 368 LEU A O 1
ATOM 2977 N N . LYS A 1 369 ? -12.142 29.333 -2.172 1.00 76.50 369 LYS A N 1
ATOM 2978 C CA . LYS A 1 369 ? -12.937 29.146 -3.383 1.00 76.50 369 LYS A CA 1
ATOM 2979 C C . LYS A 1 369 ? -12.588 27.816 -4.033 1.00 76.50 369 LYS A C 1
ATOM 2981 O O . LYS A 1 369 ? -11.417 27.476 -4.231 1.00 76.50 369 LYS A O 1
ATOM 2986 N N . LEU A 1 370 ? -13.637 27.071 -4.369 1.00 76.12 370 LEU A N 1
ATOM 2987 C CA . LEU A 1 370 ? -13.546 25.874 -5.193 1.00 76.12 370 LEU A CA 1
ATOM 2988 C C . LEU A 1 370 ? -13.057 26.271 -6.583 1.00 76.12 370 LEU A C 1
ATOM 2990 O O . LEU A 1 370 ? -13.614 27.174 -7.206 1.00 76.12 370 LEU A O 1
ATOM 2994 N N . THR A 1 371 ? -12.018 25.592 -7.055 1.00 82.56 371 THR A N 1
ATOM 2995 C CA . THR A 1 371 ? -11.619 25.674 -8.459 1.00 82.56 371 THR A CA 1
ATOM 2996 C C . THR A 1 371 ? -12.561 24.861 -9.338 1.00 82.56 371 THR A C 1
ATOM 2998 O O . THR A 1 371 ? -13.284 23.969 -8.868 1.00 82.56 371 THR A O 1
ATOM 3001 N N . ASP A 1 372 ? -12.547 25.180 -10.627 1.00 87.06 372 ASP A N 1
ATOM 3002 C CA . ASP A 1 372 ? -13.151 24.324 -11.636 1.00 87.06 372 ASP A CA 1
ATOM 3003 C C . ASP A 1 372 ? -12.462 22.952 -11.633 1.00 87.06 372 ASP A C 1
ATOM 3005 O O . ASP A 1 372 ? -11.280 22.858 -11.272 1.00 87.06 372 ASP A O 1
ATOM 3009 N N . PRO A 1 373 ? -13.191 21.872 -11.974 1.00 90.44 373 PRO A N 1
ATOM 3010 C CA . PRO A 1 373 ? -12.583 20.558 -12.087 1.00 90.44 373 PRO A CA 1
ATOM 3011 C C . PRO A 1 373 ? -11.396 20.598 -13.048 1.00 90.44 373 PRO A C 1
ATOM 3013 O O . PRO A 1 373 ? -11.421 21.306 -14.053 1.00 90.44 373 PRO A O 1
ATOM 3016 N N . LYS A 1 374 ? -10.379 19.796 -12.753 1.00 92.50 374 LYS A N 1
ATOM 3017 C CA . LYS A 1 374 ? -9.248 19.548 -13.646 1.00 92.50 374 LYS A CA 1
ATOM 3018 C C . LYS A 1 374 ? -9.038 18.062 -13.819 1.00 92.50 374 LYS A C 1
ATOM 3020 O O . LYS A 1 374 ? -9.298 17.295 -12.885 1.00 92.50 374 LYS A O 1
ATOM 3025 N N . TYR A 1 375 ? -8.572 17.669 -14.999 1.00 94.81 375 TYR A N 1
ATOM 3026 C CA . TYR A 1 375 ? -8.180 16.291 -15.226 1.00 94.81 375 TYR A CA 1
ATOM 3027 C C . TYR A 1 375 ? -6.902 15.971 -14.451 1.00 94.81 375 TYR A C 1
ATOM 3029 O O . TYR A 1 375 ? -6.051 16.818 -14.201 1.00 94.81 375 TYR A O 1
ATOM 3037 N N . GLN A 1 376 ? -6.790 14.714 -14.068 1.00 92.06 376 GLN A N 1
ATOM 3038 C CA . GLN A 1 376 ? -5.565 14.066 -13.663 1.00 92.06 376 GLN A CA 1
ATOM 3039 C C . GLN A 1 376 ? -5.282 12.962 -14.665 1.00 92.06 376 GLN A C 1
ATOM 3041 O O . GLN A 1 376 ? -6.205 12.357 -15.209 1.00 92.06 376 GLN A O 1
ATOM 3046 N N . ARG A 1 377 ? -3.995 12.699 -14.878 1.00 93.25 377 ARG A N 1
ATOM 3047 C CA . ARG A 1 377 ? -3.499 11.644 -15.759 1.00 93.25 377 ARG A CA 1
ATOM 3048 C C . ARG A 1 377 ? -4.237 10.322 -15.524 1.00 93.25 377 ARG A C 1
ATOM 3050 O O . ARG A 1 377 ? -4.434 9.906 -14.383 1.00 93.25 377 ARG A O 1
ATOM 3057 N N . LEU A 1 378 ? -4.578 9.653 -16.620 1.00 96.00 378 LEU A N 1
ATOM 3058 C CA . LEU A 1 378 ? -5.132 8.304 -16.622 1.00 96.00 378 LEU A CA 1
ATOM 3059 C C . LEU A 1 378 ? -4.134 7.363 -17.279 1.00 96.00 378 LEU A C 1
ATOM 3061 O O . LEU A 1 378 ? -3.637 7.634 -18.368 1.00 96.00 378 LEU A O 1
ATOM 3065 N N . GLU A 1 379 ? -3.889 6.225 -16.658 1.00 97.62 379 GLU A N 1
ATOM 3066 C CA . GLU A 1 379 ? -3.125 5.140 -17.251 1.00 97.62 379 GLU A CA 1
ATOM 3067 C C . GLU A 1 379 ? -4.026 3.925 -17.418 1.00 97.62 379 GLU A C 1
ATOM 3069 O O . GLU A 1 379 ? -4.808 3.594 -16.524 1.00 97.62 379 GLU A O 1
ATOM 3074 N N . LEU A 1 380 ? -3.914 3.250 -18.558 1.00 96.56 380 LEU A N 1
ATOM 3075 C CA . LEU A 1 380 ? -4.550 1.963 -18.802 1.00 96.56 380 LEU A CA 1
ATOM 3076 C C . LEU A 1 380 ? -3.472 0.892 -18.914 1.00 96.56 380 LEU A C 1
ATOM 3078 O O . LEU A 1 380 ? -2.457 1.069 -19.589 1.00 96.56 380 LEU A O 1
ATOM 3082 N N . ILE A 1 381 ? -3.715 -0.237 -18.261 1.00 95.94 381 ILE A N 1
ATOM 3083 C CA . ILE A 1 381 ? -2.816 -1.383 -18.285 1.00 95.94 381 ILE A CA 1
ATOM 3084 C C . ILE A 1 381 ? -3.350 -2.359 -19.326 1.00 95.94 381 ILE A C 1
ATOM 3086 O O . ILE A 1 381 ? -4.447 -2.905 -19.174 1.00 95.94 381 ILE A O 1
ATOM 3090 N N . LEU A 1 382 ? -2.577 -2.554 -20.387 1.00 95.75 382 LEU A N 1
ATOM 3091 C CA . LEU A 1 382 ? -2.865 -3.464 -2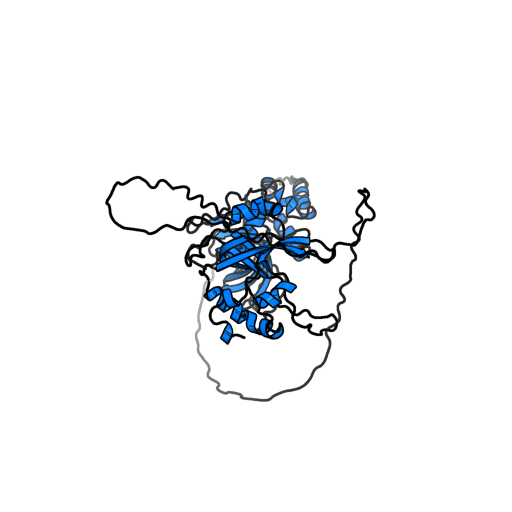1.484 1.00 95.75 382 LEU A CA 1
ATOM 3092 C C . LEU A 1 382 ? -2.201 -4.817 -21.228 1.00 95.75 382 LEU A C 1
ATOM 3094 O O . LEU A 1 382 ? -1.083 -4.868 -20.718 1.00 95.75 382 LEU A O 1
ATOM 3098 N N . SER A 1 383 ? -2.861 -5.906 -21.610 1.00 93.50 383 SER A N 1
ATOM 3099 C CA . SER A 1 383 ? -2.275 -7.249 -21.608 1.00 93.50 383 SER A CA 1
ATOM 3100 C C . SER A 1 383 ? -2.724 -8.055 -22.821 1.00 93.50 383 SER A C 1
ATOM 3102 O O . SER A 1 383 ? -3.794 -7.824 -23.384 1.00 93.50 383 SER A O 1
ATOM 3104 N N . ASP A 1 384 ? -1.891 -8.998 -23.245 1.00 88.81 384 ASP A N 1
ATOM 3105 C CA . ASP A 1 384 ? -2.208 -9.990 -24.273 1.00 88.81 384 ASP A CA 1
ATOM 3106 C C . ASP A 1 384 ? -3.010 -11.164 -23.693 1.00 88.81 384 ASP A C 1
ATOM 3108 O O . ASP A 1 384 ? -3.679 -11.888 -24.434 1.00 88.81 384 ASP A O 1
ATOM 3112 N N . ILE A 1 385 ? -3.004 -11.307 -22.366 1.00 87.75 385 ILE A N 1
ATOM 3113 C CA . ILE A 1 385 ? -3.745 -12.323 -21.630 1.00 87.75 385 ILE A CA 1
ATOM 3114 C C . ILE A 1 385 ? -5.112 -11.753 -21.215 1.00 87.75 385 ILE A C 1
ATOM 3116 O O . ILE A 1 385 ? -5.177 -10.676 -20.610 1.00 87.75 385 ILE A O 1
ATOM 3120 N N . PRO A 1 386 ? -6.224 -12.460 -21.496 1.00 86.38 386 PRO A N 1
ATOM 3121 C CA . PRO A 1 386 ? -7.544 -12.020 -21.070 1.00 86.38 386 PRO A CA 1
ATOM 3122 C C . PRO A 1 386 ? -7.635 -11.959 -19.539 1.00 86.38 386 PRO A C 1
ATOM 3124 O O . PRO A 1 386 ? -7.151 -12.869 -18.860 1.00 86.38 386 PRO A O 1
ATOM 3127 N N . PRO A 1 387 ? -8.306 -10.943 -18.966 1.00 81.00 387 PRO A N 1
ATOM 3128 C CA . PRO A 1 387 ? -8.582 -10.902 -17.538 1.00 81.00 387 PRO A CA 1
ATOM 3129 C C . PRO A 1 387 ? -9.540 -12.046 -17.186 1.00 81.00 387 PRO A C 1
ATOM 3131 O O . PRO A 1 387 ? -10.744 -11.975 -17.433 1.00 81.00 387 PRO A O 1
ATOM 3134 N N . ASN A 1 388 ? -9.000 -13.132 -16.637 1.00 72.81 388 ASN A N 1
ATOM 3135 C CA . ASN A 1 388 ? -9.784 -14.313 -16.311 1.00 72.81 388 ASN A CA 1
ATOM 3136 C C . ASN A 1 388 ? -10.591 -14.056 -15.025 1.00 72.81 388 ASN A C 1
ATOM 3138 O O . ASN A 1 388 ? -10.040 -13.618 -14.017 1.00 72.81 388 ASN A O 1
ATOM 3142 N N . ARG A 1 389 ? -11.904 -14.331 -15.021 1.00 59.12 389 ARG A N 1
ATOM 3143 C CA . ARG A 1 389 ? -12.787 -14.001 -13.874 1.00 59.12 389 ARG A CA 1
ATOM 3144 C C . ARG A 1 389 ? -12.451 -14.759 -12.583 1.00 59.12 389 ARG A C 1
ATOM 3146 O O . ARG A 1 389 ? -12.934 -14.382 -11.518 1.00 59.12 389 ARG A O 1
ATOM 3153 N N . HIS A 1 390 ? -11.649 -15.817 -12.678 1.00 52.84 390 HIS A N 1
ATOM 3154 C CA . HIS A 1 390 ? -11.353 -16.735 -11.576 1.00 52.84 390 HIS A CA 1
ATOM 3155 C C . HIS A 1 390 ? -9.860 -16.877 -11.259 1.00 52.84 390 HIS A C 1
ATOM 3157 O O . HIS A 1 390 ? -9.517 -17.618 -10.343 1.00 52.84 390 HIS A O 1
ATOM 3163 N N . GLN A 1 391 ? -8.977 -16.190 -11.989 1.00 59.69 391 GLN A N 1
ATOM 3164 C CA . GLN A 1 391 ? -7.533 -16.298 -11.798 1.00 59.69 391 GLN A CA 1
ATOM 3165 C C . GLN A 1 391 ? -6.886 -14.933 -12.010 1.00 59.69 391 GLN A C 1
ATOM 3167 O O . GLN A 1 391 ? -7.137 -14.276 -13.021 1.00 59.69 391 GLN A O 1
ATOM 3172 N N . GLU A 1 392 ? -6.070 -14.500 -11.050 1.00 63.31 392 GLU A N 1
ATOM 3173 C CA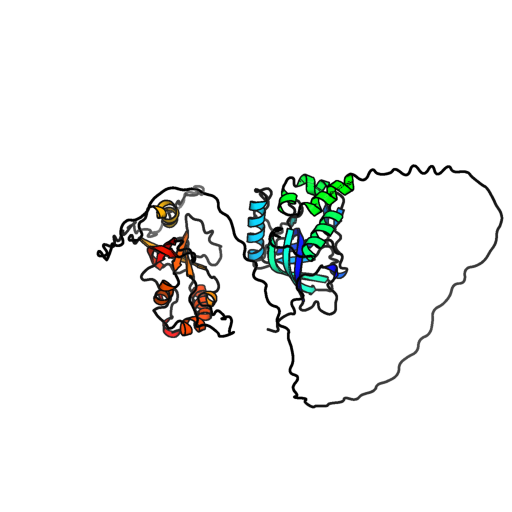 . GLU A 1 392 ? -5.292 -13.275 -11.199 1.00 63.31 392 GLU A CA 1
ATOM 3174 C C . GLU A 1 392 ? -4.300 -13.450 -12.355 1.00 63.31 392 GLU A C 1
ATOM 3176 O O . GLU A 1 392 ? -3.498 -14.385 -12.381 1.00 63.31 392 GLU A O 1
ATOM 3181 N N . VAL A 1 393 ? -4.384 -12.566 -13.351 1.00 68.81 393 VAL A N 1
ATOM 3182 C CA . VAL A 1 393 ? -3.401 -12.513 -14.434 1.00 68.81 393 VAL A CA 1
ATOM 3183 C C . VAL A 1 393 ? -2.131 -11.906 -13.852 1.00 68.81 393 VAL A C 1
ATOM 3185 O O . VAL A 1 393 ? -2.125 -10.735 -13.472 1.00 68.81 393 VAL A O 1
ATOM 3188 N N . SER A 1 394 ? -1.059 -12.695 -13.767 1.00 83.00 394 SER A N 1
ATOM 3189 C CA . SER A 1 394 ? 0.248 -12.184 -13.356 1.00 83.00 394 SER A CA 1
ATOM 3190 C C . SER A 1 394 ? 0.804 -11.284 -14.460 1.00 83.00 394 SER A C 1
ATOM 3192 O O . SER A 1 394 ? 1.219 -11.756 -15.523 1.00 83.00 394 SER A O 1
ATOM 3194 N N . LEU A 1 395 ? 0.756 -9.974 -14.225 1.00 89.12 395 LEU A N 1
ATOM 3195 C CA . LEU A 1 395 ? 1.293 -8.980 -15.145 1.00 89.12 395 LEU A CA 1
ATOM 3196 C C . LEU A 1 395 ? 2.805 -8.876 -14.958 1.00 89.12 395 LEU A C 1
ATOM 3198 O O . LEU A 1 395 ? 3.318 -8.732 -13.851 1.00 89.12 395 LEU A O 1
ATOM 3202 N N . THR A 1 396 ? 3.518 -8.944 -16.068 1.00 90.94 396 THR A N 1
ATOM 3203 C CA . THR A 1 396 ? 4.969 -8.847 -16.169 1.00 90.94 396 THR A CA 1
ATOM 3204 C C . THR A 1 396 ? 5.314 -7.876 -17.290 1.00 90.94 396 THR A C 1
ATOM 3206 O O . THR A 1 396 ? 4.497 -7.605 -18.173 1.00 90.94 396 THR A O 1
ATOM 3209 N N . ALA A 1 397 ? 6.554 -7.389 -17.315 1.00 89.38 397 ALA A N 1
ATOM 3210 C CA . ALA A 1 397 ? 7.036 -6.576 -18.431 1.00 89.38 397 ALA A CA 1
ATOM 3211 C C . ALA A 1 397 ? 6.992 -7.324 -19.780 1.00 89.38 397 ALA A C 1
ATOM 3213 O O . ALA A 1 397 ? 7.068 -6.694 -20.828 1.00 89.38 397 ALA A O 1
ATOM 3214 N N . GLU A 1 398 ? 6.862 -8.652 -19.778 1.00 90.62 398 GLU A N 1
ATOM 3215 C CA . GLU A 1 398 ? 6.782 -9.445 -21.002 1.00 90.62 398 GLU A CA 1
ATOM 3216 C C . GLU A 1 398 ? 5.368 -9.481 -21.592 1.00 90.62 398 GLU A C 1
ATOM 3218 O O . GLU A 1 398 ? 5.222 -9.535 -22.806 1.00 90.62 398 GLU A O 1
ATOM 3223 N N . ASN A 1 399 ? 4.319 -9.402 -20.772 1.00 91.38 399 ASN A N 1
ATOM 3224 C CA . ASN A 1 399 ? 2.924 -9.637 -21.183 1.00 91.38 399 ASN A CA 1
ATOM 3225 C C . ASN A 1 399 ? 1.995 -8.431 -20.943 1.00 91.38 399 ASN A C 1
ATOM 3227 O O . ASN A 1 399 ? 0.771 -8.537 -21.055 1.00 91.38 399 ASN A O 1
ATOM 3231 N N . SER A 1 400 ? 2.557 -7.278 -20.572 1.00 95.00 400 SER A N 1
ATOM 3232 C CA . SER A 1 400 ? 1.770 -6.081 -20.287 1.00 95.00 400 SER A CA 1
ATOM 3233 C C . SER A 1 400 ? 2.460 -4.797 -20.718 1.00 95.00 400 SER A C 1
ATOM 3235 O O . SER A 1 400 ? 3.687 -4.710 -20.757 1.00 95.00 400 SER A O 1
ATOM 3237 N N . LEU A 1 401 ? 1.656 -3.794 -21.054 1.00 96.56 401 LEU A N 1
ATOM 3238 C CA . LEU A 1 401 ? 2.102 -2.462 -21.442 1.00 96.56 401 LEU A CA 1
ATOM 3239 C C . LEU A 1 401 ? 1.208 -1.428 -20.770 1.00 96.56 401 LEU A C 1
ATOM 3241 O O . LEU A 1 401 ? -0.011 -1.570 -20.777 1.00 96.56 401 LEU A O 1
ATOM 3245 N N . VAL A 1 402 ? 1.802 -0.377 -20.218 1.00 97.38 402 VAL A N 1
ATOM 3246 C CA . VAL A 1 402 ? 1.043 0.760 -19.693 1.00 97.38 402 VAL A CA 1
ATOM 3247 C C . VAL A 1 402 ? 0.963 1.824 -20.776 1.00 97.38 402 VAL A C 1
ATOM 3249 O O . VAL A 1 402 ? 1.993 2.227 -21.316 1.00 97.38 402 VAL A O 1
ATOM 3252 N N . ILE A 1 403 ? -0.255 2.263 -21.088 1.00 97.25 403 ILE A N 1
ATOM 3253 C CA . ILE A 1 403 ? -0.493 3.458 -21.897 1.00 97.25 403 ILE A CA 1
ATOM 3254 C C . ILE A 1 403 ? -0.995 4.589 -21.006 1.00 97.25 403 ILE A C 1
ATOM 3256 O O . ILE A 1 403 ? -1.758 4.359 -20.069 1.00 97.25 403 ILE A O 1
ATOM 3260 N N . THR A 1 404 ? -0.582 5.810 -21.313 1.00 97.06 404 THR A N 1
ATOM 3261 C CA . THR A 1 404 ? -0.832 7.003 -20.508 1.00 97.06 404 THR A CA 1
ATOM 3262 C C . THR A 1 404 ? -1.571 8.050 -21.335 1.00 97.06 404 THR A C 1
ATOM 3264 O O . THR A 1 404 ? -1.157 8.382 -22.444 1.00 97.06 404 THR A O 1
ATOM 3267 N N . PHE A 1 405 ? -2.640 8.602 -20.771 1.00 96.25 405 PHE A N 1
ATOM 3268 C CA . PHE A 1 405 ? -3.356 9.774 -21.265 1.00 96.25 405 PHE A CA 1
ATOM 3269 C C . PHE A 1 405 ? -3.034 10.953 -20.345 1.00 96.25 405 PHE A C 1
ATOM 3271 O O . PHE A 1 405 ? -3.359 10.924 -19.152 1.00 96.25 405 PHE A O 1
ATOM 3278 N N . ALA A 1 406 ? -2.349 11.963 -20.885 1.00 93.94 406 ALA A N 1
ATOM 3279 C CA . ALA A 1 406 ? -2.040 13.188 -20.155 1.00 93.94 406 ALA A CA 1
ATOM 3280 C C . ALA A 1 406 ? -3.289 14.078 -20.006 1.00 93.94 406 ALA A C 1
ATOM 3282 O O . ALA A 1 406 ? -4.349 13.771 -20.558 1.00 93.94 406 ALA A O 1
ATOM 3283 N N . GLU A 1 407 ? -3.178 15.169 -19.240 1.00 92.81 407 GLU A N 1
ATOM 3284 C CA . GLU A 1 407 ? -4.307 16.069 -18.945 1.00 92.81 407 GLU A CA 1
ATOM 3285 C C . GLU A 1 407 ? -4.978 16.565 -20.236 1.00 92.81 407 GLU A C 1
ATOM 3287 O O . GLU A 1 407 ? -6.202 16.543 -20.370 1.00 92.81 407 GLU A O 1
ATOM 3292 N N . GLU A 1 408 ? -4.161 16.936 -21.219 1.00 92.38 408 GLU A N 1
ATOM 3293 C CA . GLU A 1 408 ? -4.588 17.454 -22.511 1.00 92.38 408 GLU A CA 1
ATOM 3294 C C . GLU A 1 408 ? -5.224 16.395 -23.428 1.00 92.38 408 GLU A C 1
ATOM 3296 O O . GLU A 1 408 ? -6.053 16.733 -24.275 1.00 92.38 408 GLU A O 1
ATOM 3301 N N . ASP A 1 409 ? -4.899 15.112 -23.240 1.00 94.12 409 ASP A N 1
ATOM 3302 C CA . ASP A 1 409 ? -5.435 14.014 -24.056 1.00 94.12 409 ASP A CA 1
ATOM 3303 C C . ASP A 1 409 ? -6.813 13.555 -23.554 1.00 94.12 409 ASP A C 1
ATOM 3305 O O . ASP A 1 409 ? -7.624 13.012 -24.313 1.00 94.12 409 ASP A O 1
ATOM 3309 N N . LEU A 1 410 ? -7.106 13.794 -22.272 1.00 95.19 410 LEU A N 1
ATOM 3310 C CA . LEU A 1 410 ? -8.314 13.290 -21.622 1.00 95.19 410 LEU A CA 1
ATOM 3311 C C . LEU A 1 410 ? -9.594 13.921 -22.157 1.00 95.19 410 LEU A C 1
ATOM 3313 O O . LEU A 1 410 ? -10.613 13.237 -22.240 1.00 95.19 410 LEU A O 1
ATOM 3317 N N . SER A 1 411 ? -9.541 15.177 -22.608 1.00 93.50 411 SER A N 1
ATOM 3318 C CA . SER A 1 411 ? -10.675 15.783 -23.313 1.00 93.50 411 SER A CA 1
ATOM 3319 C C . SER A 1 411 ? -11.071 14.937 -24.523 1.00 93.50 411 SER A C 1
ATOM 3321 O O . SER A 1 411 ? -12.235 14.574 -24.660 1.00 93.50 411 SER A O 1
ATOM 3323 N N . SER A 1 412 ? -10.106 14.550 -25.364 1.00 93.94 412 SER A N 1
ATOM 3324 C CA . SER A 1 412 ? -10.384 13.720 -26.540 1.00 93.94 412 SER A CA 1
ATOM 3325 C C . SER A 1 412 ? -10.842 12.315 -26.152 1.00 93.94 412 SER A C 1
ATOM 3327 O O . SER A 1 412 ? -11.766 11.790 -26.770 1.00 93.94 412 SER A O 1
ATOM 3329 N N . PHE A 1 413 ? -10.234 11.717 -25.123 1.00 95.31 413 PHE A N 1
ATOM 3330 C CA . PHE A 1 413 ? -10.623 10.398 -24.616 1.00 95.31 413 PHE A CA 1
ATOM 3331 C C . PHE A 1 413 ? -12.098 10.357 -24.180 1.00 95.31 413 PHE A C 1
ATOM 3333 O O . PHE A 1 413 ? -12.798 9.378 -24.437 1.00 95.31 413 PHE A O 1
ATOM 3340 N N . PHE A 1 414 ? -12.601 11.441 -23.582 1.00 94.62 414 PHE A N 1
ATOM 3341 C CA . PHE A 1 414 ? -14.008 11.606 -23.210 1.00 94.62 414 PHE A CA 1
ATOM 3342 C C . PHE A 1 414 ? -14.856 12.319 -24.288 1.00 94.62 414 PHE A C 1
ATOM 3344 O O . PHE A 1 414 ? -15.849 12.969 -23.963 1.00 94.62 414 PHE A O 1
ATOM 3351 N N . HIS A 1 415 ? -14.487 12.215 -25.571 1.00 92.25 415 HIS A N 1
ATOM 3352 C CA . HIS A 1 415 ? -15.206 12.805 -26.718 1.00 92.25 415 HIS A CA 1
ATOM 3353 C C . HIS A 1 415 ? -15.490 14.306 -26.610 1.00 92.25 415 HIS A C 1
ATOM 3355 O O . HIS A 1 415 ? -16.514 14.796 -27.084 1.00 92.25 415 HIS A O 1
ATOM 3361 N N . ASN A 1 416 ? -14.579 15.051 -25.991 1.00 91.88 416 ASN A N 1
ATOM 3362 C CA . ASN A 1 416 ? -14.697 16.485 -25.744 1.00 91.88 416 ASN A CA 1
ATOM 3363 C C . ASN A 1 416 ? -15.975 16.865 -24.979 1.00 91.88 416 ASN A C 1
ATOM 3365 O O . ASN A 1 416 ? -16.494 17.972 -25.138 1.00 91.88 416 ASN A O 1
ATOM 3369 N N . ALA A 1 417 ? -16.498 15.956 -24.149 1.00 91.56 417 ALA A N 1
ATOM 3370 C CA . ALA A 1 417 ? -17.585 16.291 -23.245 1.00 91.56 417 ALA A CA 1
ATOM 3371 C C . ALA A 1 417 ? -17.117 17.339 -22.209 1.00 91.56 417 ALA A C 1
ATOM 3373 O O . ALA A 1 417 ? -15.946 17.341 -21.817 1.00 91.56 417 ALA A O 1
ATOM 3374 N N . PRO A 1 418 ? -18.014 18.227 -21.734 1.00 93.31 418 PRO A N 1
ATOM 3375 C CA . PRO A 1 418 ? -17.672 19.201 -20.701 1.00 93.31 418 PRO A CA 1
ATOM 3376 C C . PRO A 1 418 ? -17.127 18.516 -19.445 1.00 93.31 418 PRO A C 1
ATOM 3378 O O . PRO A 1 418 ? -17.703 17.531 -18.969 1.00 93.31 418 PRO A O 1
ATOM 3381 N N . ILE A 1 419 ? -16.041 19.048 -18.883 1.00 93.69 419 ILE A N 1
ATOM 3382 C CA . ILE A 1 419 ? -15.340 18.421 -17.756 1.00 93.69 419 ILE A CA 1
ATOM 3383 C C . ILE A 1 419 ? -16.233 18.282 -16.517 1.00 93.69 419 ILE A C 1
ATOM 3385 O O . ILE A 1 419 ? -16.136 17.301 -15.784 1.00 93.69 419 ILE A O 1
ATOM 3389 N N . GLU A 1 420 ? -17.174 19.201 -16.304 1.00 92.81 420 GLU A N 1
ATOM 3390 C CA . GLU A 1 420 ? -18.151 19.146 -15.216 1.00 92.81 420 GLU A CA 1
ATOM 3391 C C . GLU A 1 420 ? -19.096 17.953 -15.368 1.00 92.81 420 GLU A C 1
ATOM 3393 O O . GLU A 1 420 ? -19.434 17.292 -14.384 1.00 92.81 420 GLU A O 1
ATOM 3398 N N . LYS A 1 421 ? -19.502 17.655 -16.609 1.00 92.31 421 LYS A N 1
ATOM 3399 C CA . LYS A 1 421 ? -20.369 16.519 -16.936 1.00 92.31 421 LYS A CA 1
ATOM 3400 C C . LYS A 1 421 ? -19.634 15.200 -16.727 1.00 92.31 421 LYS A C 1
ATOM 3402 O O . LYS A 1 421 ? -20.213 14.246 -16.207 1.00 92.31 421 LYS A O 1
ATOM 3407 N N . ILE A 1 422 ? -18.354 15.159 -17.085 1.00 93.50 422 ILE A N 1
ATOM 3408 C CA . ILE A 1 422 ? -17.497 14.003 -16.826 1.00 93.50 422 ILE A CA 1
ATOM 3409 C C . ILE A 1 422 ? -17.323 13.825 -15.320 1.00 93.50 422 ILE A C 1
ATOM 3411 O O . ILE A 1 422 ? -17.612 12.744 -14.816 1.00 93.50 422 ILE A O 1
ATOM 3415 N N . TYR A 1 423 ? -16.981 14.888 -14.585 1.00 93.00 423 TYR A N 1
ATOM 3416 C CA . TYR A 1 423 ? -16.765 14.870 -13.134 1.00 93.00 423 TYR A CA 1
ATOM 3417 C C . TYR A 1 423 ? -17.920 14.215 -12.362 1.00 93.00 423 TYR A C 1
ATOM 3419 O O . TYR A 1 423 ? -17.688 13.346 -11.522 1.00 93.00 423 TYR A O 1
ATOM 3427 N N . ILE A 1 424 ? -19.171 14.558 -12.685 1.00 92.25 424 ILE A N 1
ATOM 3428 C CA . ILE A 1 424 ? -20.351 13.955 -12.036 1.00 92.25 424 ILE A CA 1
ATOM 3429 C C . ILE A 1 424 ? -20.656 12.521 -12.511 1.00 92.25 424 ILE A C 1
ATOM 3431 O O . ILE A 1 424 ? -21.411 11.800 -11.855 1.00 92.25 424 ILE A O 1
ATOM 3435 N N . SER A 1 425 ? -20.080 12.098 -13.638 1.00 93.06 425 SER A N 1
ATOM 3436 C CA . SER A 1 425 ? -20.346 10.808 -14.288 1.00 93.06 425 SER A CA 1
ATOM 3437 C C . SER A 1 425 ? -19.250 9.765 -14.049 1.00 93.06 425 SER A C 1
ATOM 3439 O O . SER A 1 425 ? -19.506 8.575 -14.240 1.00 93.06 425 SER A O 1
ATOM 3441 N N . LEU A 1 426 ? -18.061 10.162 -13.575 1.00 93.69 426 LEU A N 1
ATOM 3442 C CA . LEU A 1 426 ? -16.893 9.285 -13.402 1.00 93.69 426 LEU A CA 1
ATOM 3443 C C . LEU A 1 426 ? -17.169 8.037 -12.559 1.00 93.69 426 LEU A C 1
ATOM 3445 O O . LEU A 1 426 ? -16.710 6.954 -12.913 1.00 93.69 426 LEU A O 1
ATOM 3449 N N . ALA A 1 427 ? -17.962 8.145 -11.488 1.00 91.94 427 ALA A N 1
ATOM 3450 C CA . ALA A 1 427 ? -18.323 6.986 -10.667 1.00 91.94 427 ALA A CA 1
ATOM 3451 C C . ALA A 1 427 ? -19.118 5.933 -11.467 1.00 91.94 427 ALA A C 1
ATOM 3453 O O . ALA A 1 427 ? -18.887 4.725 -11.347 1.00 91.94 427 ALA A O 1
ATOM 3454 N N . LYS A 1 428 ? -20.044 6.390 -12.320 1.00 92.56 428 LYS A N 1
ATOM 3455 C CA . LYS A 1 428 ? -20.838 5.509 -13.185 1.00 92.56 428 LYS A CA 1
ATOM 3456 C C . LYS A 1 428 ? -19.982 4.933 -14.314 1.00 92.56 428 LYS A C 1
ATOM 3458 O O . LYS A 1 428 ? -20.066 3.734 -14.565 1.00 92.56 428 LYS A O 1
ATOM 3463 N N . LEU A 1 429 ? -19.137 5.758 -14.938 1.00 92.12 429 LEU A N 1
ATOM 3464 C CA . LEU A 1 429 ? -18.207 5.337 -15.990 1.00 92.12 429 LEU A CA 1
ATOM 3465 C C . LEU A 1 429 ? -17.227 4.277 -15.474 1.00 92.12 429 LEU A C 1
ATOM 3467 O O . LEU A 1 429 ? -17.102 3.221 -16.085 1.00 92.12 429 LEU A O 1
ATOM 3471 N N . GLY A 1 430 ? -16.624 4.491 -14.301 1.00 91.88 430 GLY A N 1
ATOM 3472 C CA . GLY A 1 430 ? -15.744 3.509 -13.664 1.00 91.88 430 GLY A CA 1
ATOM 3473 C C . GLY A 1 430 ? -16.460 2.186 -13.376 1.00 91.88 430 GLY A C 1
ATOM 3474 O O . GLY A 1 430 ? -15.936 1.115 -13.669 1.00 91.88 430 GLY A O 1
ATOM 3475 N N . THR A 1 431 ? -17.701 2.236 -12.879 1.00 90.31 431 THR A N 1
ATOM 3476 C CA . THR A 1 431 ? -18.510 1.022 -12.656 1.00 90.31 431 THR A CA 1
ATOM 3477 C C . THR A 1 431 ? -18.779 0.266 -13.963 1.00 90.31 431 THR A C 1
ATOM 3479 O O . THR A 1 431 ? -18.674 -0.961 -14.003 1.00 90.31 431 THR A O 1
ATOM 3482 N N . ALA A 1 432 ? -19.117 0.982 -15.038 1.00 90.06 432 ALA A N 1
ATOM 3483 C CA . ALA A 1 432 ? -19.391 0.386 -16.341 1.00 90.06 432 ALA A CA 1
ATOM 3484 C C . ALA A 1 432 ? -18.125 -0.203 -16.990 1.00 90.06 432 ALA A C 1
ATOM 3486 O O . ALA A 1 432 ? -18.173 -1.319 -17.509 1.00 90.06 432 ALA A O 1
ATOM 3487 N N . PHE A 1 433 ? -16.984 0.481 -16.865 1.00 89.50 433 PHE A N 1
ATOM 3488 C CA . PHE A 1 433 ? -15.670 -0.017 -17.275 1.00 89.50 433 PHE A CA 1
ATOM 3489 C C . PHE A 1 433 ? -15.353 -1.376 -16.631 1.00 89.50 433 PHE A C 1
ATOM 3491 O O . PHE A 1 433 ? -15.064 -2.347 -17.329 1.00 89.50 433 PHE A O 1
ATOM 3498 N N . TRP A 1 434 ? -15.499 -1.494 -15.306 1.00 85.38 434 TRP A N 1
ATOM 3499 C CA . TRP A 1 434 ? -15.221 -2.754 -14.606 1.00 85.38 434 TRP A CA 1
ATOM 3500 C C . TRP A 1 434 ? -16.213 -3.874 -14.948 1.00 85.38 434 TRP A C 1
ATOM 3502 O O . TRP A 1 434 ? -15.844 -5.050 -14.920 1.00 85.38 434 TRP A O 1
ATOM 3512 N N . LYS A 1 435 ? -17.457 -3.531 -15.303 1.00 84.62 435 LYS A N 1
ATOM 3513 C CA . LYS A 1 435 ? -18.485 -4.499 -15.716 1.00 84.62 435 LYS A CA 1
ATOM 3514 C C . LYS A 1 435 ? -18.196 -5.115 -17.090 1.00 84.62 435 LYS A C 1
ATOM 3516 O O . LYS A 1 435 ? -18.478 -6.296 -17.285 1.00 84.62 435 LYS A O 1
ATOM 3521 N N . ASN A 1 436 ? -17.612 -4.342 -18.003 1.00 76.62 436 ASN A N 1
ATOM 3522 C CA . ASN A 1 436 ? -17.310 -4.758 -19.378 1.00 76.62 436 ASN A CA 1
ATOM 3523 C C . ASN A 1 436 ? -15.891 -5.336 -19.541 1.00 76.62 436 ASN A C 1
ATOM 3525 O O . ASN A 1 436 ? -15.388 -5.486 -20.653 1.00 76.62 436 ASN A O 1
ATOM 3529 N N . ARG A 1 437 ? -15.224 -5.684 -18.435 1.00 77.38 437 ARG A N 1
ATOM 3530 C CA . ARG A 1 437 ? -13.875 -6.255 -18.463 1.00 77.38 437 ARG A CA 1
ATOM 3531 C C . ARG A 1 437 ? -13.874 -7.622 -19.160 1.00 77.38 437 ARG A C 1
ATOM 3533 O O . ARG A 1 437 ? -14.701 -8.483 -18.852 1.00 77.38 437 ARG A O 1
ATOM 3540 N N . GLY A 1 438 ? -12.909 -7.831 -20.056 1.00 80.88 438 GLY A N 1
ATOM 3541 C CA . GLY A 1 438 ? -12.741 -9.082 -20.809 1.00 80.88 438 GLY A CA 1
ATOM 3542 C C . GLY A 1 438 ? -12.836 -8.936 -22.324 1.00 80.88 438 GLY A C 1
ATOM 3543 O O . GLY A 1 438 ? -12.572 -9.904 -23.029 1.00 80.88 438 GLY A O 1
ATOM 3544 N N . GLU A 1 439 ? -13.166 -7.750 -22.831 1.00 88.19 439 GLU A N 1
ATOM 3545 C CA . GLU A 1 439 ? -13.134 -7.471 -24.266 1.00 88.19 439 GLU A CA 1
ATOM 3546 C C . GLU A 1 439 ? -11.716 -7.133 -24.738 1.00 88.19 439 GLU A C 1
ATOM 3548 O O . GLU A 1 439 ? -10.920 -6.528 -24.010 1.00 88.19 439 GLU A O 1
ATOM 3553 N N . ARG A 1 440 ? -11.398 -7.577 -25.957 1.00 91.69 440 ARG A N 1
ATOM 3554 C CA . ARG A 1 440 ? -10.131 -7.295 -26.627 1.00 91.69 440 ARG A CA 1
ATOM 3555 C C . ARG A 1 440 ? -10.342 -6.145 -27.602 1.00 91.69 440 ARG A C 1
ATOM 3557 O O . ARG A 1 440 ? -11.252 -6.206 -28.424 1.00 91.69 440 ARG A O 1
ATOM 3564 N N . PHE A 1 441 ? -9.482 -5.139 -27.533 1.00 92.81 441 PHE A N 1
ATOM 3565 C CA . PHE A 1 441 ? -9.542 -3.941 -28.364 1.00 92.81 441 PHE A CA 1
ATOM 3566 C C . PHE A 1 441 ? -8.307 -3.840 -29.250 1.00 92.81 441 PHE A C 1
ATOM 3568 O O . PHE A 1 441 ? -7.225 -4.285 -28.868 1.00 92.81 441 PHE A O 1
ATOM 3575 N N . ASN A 1 442 ? -8.460 -3.225 -30.420 1.00 94.12 442 ASN A N 1
ATOM 3576 C CA . ASN A 1 442 ? -7.348 -2.914 -31.311 1.00 94.12 442 ASN A CA 1
ATOM 3577 C C . ASN A 1 442 ? -6.846 -1.505 -31.005 1.00 94.12 442 ASN A C 1
ATOM 3579 O O . ASN A 1 442 ? -7.537 -0.529 -31.282 1.00 94.12 442 ASN A O 1
ATOM 3583 N N . PHE A 1 443 ? -5.651 -1.402 -30.433 1.00 96.06 443 PHE A N 1
ATOM 3584 C CA . PHE A 1 443 ? -5.046 -0.122 -30.090 1.00 96.06 443 PHE A CA 1
ATOM 3585 C C . PHE A 1 443 ? -4.116 0.360 -31.197 1.00 96.06 443 PHE A C 1
ATOM 3587 O O . PHE A 1 443 ? -3.309 -0.416 -31.706 1.00 96.06 443 PHE A O 1
ATOM 3594 N N . GLU A 1 444 ? -4.163 1.658 -31.498 1.00 96.69 444 GLU A N 1
ATOM 3595 C CA . GLU A 1 444 ? -3.101 2.359 -32.219 1.00 96.69 444 GLU A CA 1
ATOM 3596 C C . GLU A 1 444 ? -2.227 3.112 -31.209 1.00 96.69 444 GLU A C 1
ATOM 3598 O O . GLU A 1 444 ? -2.566 4.219 -30.778 1.00 96.69 444 GLU A O 1
ATOM 3603 N N . ILE A 1 445 ? -1.111 2.504 -30.803 1.00 96.75 445 ILE A N 1
ATOM 3604 C CA . ILE A 1 445 ? -0.206 3.075 -29.801 1.00 96.75 445 ILE A CA 1
ATOM 3605 C C . ILE A 1 445 ? 1.000 3.753 -30.444 1.00 96.75 445 ILE A C 1
ATOM 3607 O O . ILE A 1 445 ? 1.502 3.322 -31.480 1.00 96.75 445 ILE A O 1
ATOM 3611 N N . HIS A 1 446 ? 1.484 4.809 -29.807 1.00 95.75 446 HIS A N 1
ATOM 3612 C CA . HIS A 1 446 ? 2.696 5.519 -30.203 1.00 95.75 446 HIS A CA 1
ATOM 3613 C C . HIS A 1 446 ? 3.365 6.138 -28.980 1.00 95.75 446 HIS A C 1
ATOM 3615 O O . HIS A 1 446 ? 2.813 6.112 -27.876 1.00 95.75 446 HIS A O 1
ATOM 3621 N N . LYS A 1 447 ? 4.571 6.669 -29.168 1.00 95.56 447 LYS A N 1
ATOM 3622 C CA . LYS A 1 447 ? 5.300 7.347 -28.102 1.00 95.56 447 LYS A CA 1
ATOM 3623 C C . LYS A 1 447 ? 5.011 8.835 -28.099 1.00 95.56 447 LYS A C 1
ATOM 3625 O O . LYS A 1 447 ? 5.022 9.465 -29.149 1.00 95.56 447 LYS A O 1
ATOM 3630 N N . LYS A 1 448 ? 4.820 9.384 -26.906 1.00 93.88 448 LYS A N 1
ATOM 3631 C CA . LYS A 1 448 ? 4.628 10.814 -26.670 1.00 93.88 448 LYS A CA 1
ATOM 3632 C C . LYS A 1 448 ? 5.517 11.245 -25.508 1.00 93.88 448 LYS A C 1
ATOM 3634 O O . LYS A 1 448 ? 5.673 10.497 -24.540 1.00 93.88 448 LYS A O 1
ATOM 3639 N N . LEU A 1 449 ? 6.116 12.428 -25.609 1.00 92.44 449 LEU A N 1
ATOM 3640 C CA . LEU A 1 449 ? 6.756 13.077 -24.469 1.00 92.44 449 LEU A CA 1
ATOM 3641 C C . LEU A 1 449 ? 5.691 13.774 -23.628 1.00 92.44 449 LEU A C 1
ATOM 3643 O O . LEU A 1 449 ? 4.888 14.540 -24.155 1.00 92.44 449 LEU A O 1
ATOM 3647 N N . ILE A 1 450 ? 5.693 13.499 -22.330 1.00 90.94 450 ILE A N 1
ATOM 3648 C CA . ILE A 1 450 ? 4.824 14.162 -21.359 1.00 90.94 450 ILE A CA 1
ATOM 3649 C C . ILE A 1 450 ? 5.668 14.841 -20.291 1.00 90.94 450 ILE A C 1
ATOM 3651 O O . ILE A 1 450 ? 6.706 14.314 -19.886 1.00 90.94 450 ILE A O 1
ATOM 3655 N N . GLU A 1 451 ? 5.206 15.987 -19.812 1.00 88.31 451 GLU A N 1
ATOM 3656 C CA . GLU A 1 451 ? 5.801 16.674 -18.669 1.00 88.31 451 GLU A CA 1
ATOM 3657 C C . GLU A 1 451 ? 5.478 15.899 -17.379 1.00 88.31 451 GLU A C 1
ATOM 3659 O O . GLU A 1 451 ? 4.356 15.425 -17.158 1.00 88.31 451 GLU A O 1
ATOM 3664 N N . ILE A 1 452 ? 6.495 15.685 -16.547 1.00 80.38 452 ILE A N 1
ATOM 3665 C CA . ILE A 1 452 ? 6.378 14.968 -15.271 1.00 80.38 452 ILE A CA 1
ATOM 3666 C C . ILE A 1 452 ? 6.279 15.969 -14.118 1.00 80.38 452 ILE A C 1
ATOM 3668 O O . ILE A 1 452 ? 5.491 15.753 -13.200 1.00 80.38 452 ILE A O 1
ATOM 3672 N N . ASN A 1 453 ? 7.053 17.059 -14.185 1.00 76.94 453 ASN A N 1
ATOM 3673 C CA . ASN A 1 453 ? 7.218 18.039 -13.112 1.00 76.94 453 ASN A CA 1
ATOM 3674 C C . ASN A 1 453 ? 7.230 19.470 -13.678 1.00 76.94 453 ASN A C 1
ATOM 3676 O O . ASN A 1 453 ? 7.474 19.657 -14.866 1.00 76.94 453 ASN A O 1
ATOM 3680 N N . GLU A 1 454 ? 7.079 20.464 -12.796 1.00 70.94 454 GLU A N 1
ATOM 3681 C CA . GLU A 1 454 ? 7.183 21.900 -13.125 1.00 70.94 454 GLU A CA 1
ATOM 3682 C C . GLU A 1 454 ? 8.586 22.327 -13.615 1.00 70.94 454 GLU A C 1
ATOM 3684 O O . GLU A 1 454 ? 8.728 23.398 -14.192 1.00 70.94 454 GLU A O 1
ATOM 3689 N N . ASP A 1 455 ? 9.610 21.484 -13.431 1.00 75.81 455 ASP A N 1
ATOM 3690 C CA . ASP A 1 455 ? 11.000 21.732 -13.853 1.00 75.81 455 ASP A CA 1
ATOM 3691 C C . ASP A 1 455 ? 11.295 21.292 -15.309 1.00 75.81 455 ASP A C 1
ATOM 3693 O O . ASP A 1 455 ? 12.416 20.883 -15.619 1.00 75.81 455 ASP A O 1
ATOM 3697 N N . ASP A 1 456 ? 10.291 21.277 -16.194 1.00 71.88 456 ASP A N 1
ATOM 3698 C CA . ASP A 1 456 ? 10.392 20.839 -17.603 1.00 71.88 456 ASP A CA 1
ATOM 3699 C C . ASP A 1 456 ? 10.926 19.401 -17.806 1.00 71.88 456 ASP A C 1
ATOM 3701 O O . ASP A 1 456 ? 11.368 19.007 -18.893 1.00 71.88 456 ASP A O 1
ATOM 3705 N N . ALA A 1 457 ? 10.895 18.566 -16.765 1.00 83.56 457 ALA A N 1
ATOM 3706 C CA . ALA A 1 457 ? 11.306 17.172 -16.871 1.00 83.56 457 ALA A CA 1
ATOM 3707 C C . ALA A 1 457 ? 10.289 16.396 -17.720 1.00 83.56 457 ALA A C 1
ATOM 3709 O O . ALA A 1 457 ? 9.117 16.302 -17.351 1.00 83.56 457 ALA A O 1
ATOM 3710 N N . THR A 1 458 ? 10.735 15.801 -18.831 1.00 88.56 458 THR A N 1
ATOM 3711 C CA . THR A 1 458 ? 9.873 15.025 -19.736 1.00 88.56 458 THR A CA 1
ATOM 3712 C C . THR A 1 458 ? 10.120 13.519 -19.635 1.00 88.56 458 THR A C 1
ATOM 3714 O O . THR A 1 458 ? 11.244 13.057 -19.425 1.00 88.56 458 THR A O 1
ATOM 3717 N N . ALA A 1 459 ? 9.059 12.728 -19.805 1.00 89.44 459 ALA A N 1
ATOM 3718 C CA . ALA A 1 459 ? 9.118 11.276 -19.967 1.00 89.44 459 ALA A CA 1
ATOM 3719 C C . ALA A 1 459 ? 8.543 10.859 -21.317 1.00 89.44 459 ALA A C 1
ATOM 3721 O O . ALA A 1 459 ? 7.471 11.308 -21.710 1.00 89.44 459 ALA A O 1
ATOM 3722 N N . SER A 1 460 ? 9.217 9.922 -21.986 1.00 93.00 460 SER A N 1
ATOM 3723 C CA . SER A 1 460 ? 8.660 9.207 -23.138 1.00 93.00 460 SER A CA 1
ATOM 3724 C C . SER A 1 460 ? 7.743 8.095 -22.637 1.00 93.00 460 SER A C 1
ATOM 3726 O O . SER A 1 460 ? 8.219 7.117 -22.056 1.00 93.00 460 SER A O 1
ATOM 3728 N N . VAL A 1 461 ? 6.442 8.243 -22.874 1.00 94.81 461 VAL A N 1
ATOM 3729 C CA . VAL A 1 461 ? 5.410 7.260 -22.519 1.00 94.81 461 VAL A CA 1
ATOM 3730 C C . VAL A 1 461 ? 4.754 6.686 -23.765 1.00 94.81 461 VAL A C 1
ATOM 3732 O O . VAL A 1 461 ? 4.777 7.298 -24.834 1.00 94.81 461 VAL A O 1
ATOM 3735 N N . TRP A 1 462 ? 4.151 5.508 -23.628 1.00 97.25 462 TRP A N 1
ATOM 3736 C CA . TRP A 1 462 ? 3.221 4.998 -24.628 1.00 97.25 462 TRP A CA 1
ATOM 3737 C C . TRP A 1 462 ? 1.856 5.643 -24.420 1.00 97.25 462 TRP A C 1
ATOM 3739 O O . TRP A 1 462 ? 1.389 5.757 -23.293 1.00 97.25 462 TRP A O 1
ATOM 3749 N N . THR A 1 463 ? 1.197 6.036 -25.499 1.00 96.75 463 THR A N 1
ATOM 3750 C CA . THR A 1 463 ? -0.181 6.531 -25.481 1.00 96.75 463 THR A CA 1
ATOM 3751 C C . THR A 1 463 ? -0.958 5.935 -26.651 1.00 96.75 463 THR A C 1
ATOM 3753 O O . THR A 1 463 ? -0.359 5.359 -27.563 1.00 96.75 463 THR A O 1
ATOM 3756 N N . ALA A 1 464 ? -2.283 6.046 -26.627 1.00 96.38 464 ALA A N 1
ATOM 3757 C CA . ALA A 1 464 ? -3.149 5.576 -27.702 1.00 96.38 464 ALA A CA 1
ATOM 3758 C C . ALA A 1 464 ? -3.785 6.758 -28.435 1.00 96.38 464 ALA A C 1
ATOM 3760 O O . ALA A 1 464 ? -4.174 7.750 -27.823 1.00 96.38 464 ALA A O 1
ATOM 3761 N N . ARG A 1 465 ? -3.919 6.632 -29.754 1.00 93.56 465 ARG A N 1
ATOM 3762 C CA . ARG A 1 465 ? -4.712 7.552 -30.579 1.00 93.56 465 ARG A CA 1
ATOM 3763 C C . ARG A 1 465 ? -5.964 6.846 -31.083 1.00 93.56 465 ARG A C 1
ATOM 3765 O O . ARG A 1 465 ? -5.979 5.621 -31.166 1.00 93.56 465 ARG A O 1
ATOM 3772 N N . ASN A 1 466 ? -6.979 7.623 -31.462 1.00 92.44 466 ASN A N 1
ATOM 3773 C CA . ASN A 1 466 ? -8.258 7.102 -31.962 1.00 92.44 466 ASN A CA 1
ATOM 3774 C C . ASN A 1 466 ? -8.897 6.075 -31.007 1.00 92.44 466 ASN A C 1
ATOM 3776 O O . ASN A 1 466 ? -9.509 5.113 -31.456 1.00 92.44 466 ASN A O 1
ATOM 3780 N N . PHE A 1 467 ? -8.696 6.267 -29.703 1.00 93.88 467 PHE A N 1
ATOM 3781 C CA . PHE A 1 467 ? -9.212 5.401 -28.655 1.00 93.88 467 PHE A CA 1
ATOM 3782 C C . PHE A 1 467 ? -9.832 6.268 -27.564 1.00 93.88 467 PHE A C 1
ATOM 3784 O O . PHE A 1 467 ? -9.189 7.200 -27.071 1.00 93.88 467 PHE A O 1
ATOM 3791 N N . GLY A 1 468 ? -11.073 5.974 -27.203 1.00 93.50 468 GLY A N 1
ATOM 3792 C CA . GLY A 1 468 ? -11.864 6.758 -26.269 1.00 93.50 468 GLY A CA 1
ATOM 3793 C C . GLY A 1 468 ? -12.683 5.905 -25.311 1.00 93.50 468 GLY A C 1
ATOM 3794 O O . GLY A 1 468 ? -12.687 4.675 -25.326 1.00 93.50 468 GLY A O 1
ATOM 3795 N N . VAL A 1 469 ? -13.417 6.589 -24.440 1.00 93.44 469 VAL A N 1
ATOM 3796 C CA . VAL A 1 469 ? -14.234 5.952 -23.403 1.00 93.44 469 VAL A CA 1
ATOM 3797 C C . VAL A 1 469 ? -15.406 5.133 -23.978 1.00 93.44 469 VAL A C 1
ATOM 3799 O O . VAL A 1 469 ? -15.864 4.194 -23.330 1.00 93.44 469 VAL A O 1
ATOM 3802 N N . SER A 1 470 ? -15.882 5.451 -25.188 1.00 91.69 470 SER A N 1
ATOM 3803 C CA . SER A 1 470 ? -16.961 4.715 -25.876 1.00 91.69 470 SER A CA 1
ATOM 3804 C C . SER A 1 470 ? -16.501 3.337 -26.324 1.00 91.69 470 SER A C 1
ATOM 3806 O O . SER A 1 470 ? -17.287 2.395 -26.266 1.00 91.69 470 SER A O 1
ATOM 3808 N N . ASP A 1 471 ? -15.229 3.208 -26.708 1.00 91.31 471 ASP A N 1
ATOM 3809 C CA . ASP A 1 471 ? -14.639 1.924 -27.069 1.00 91.31 471 ASP A CA 1
ATOM 3810 C C . ASP A 1 471 ? -14.644 0.993 -25.852 1.00 91.31 471 ASP A C 1
ATOM 3812 O O . ASP A 1 471 ? -14.944 -0.189 -25.969 1.00 91.31 471 ASP A O 1
ATOM 3816 N N . LEU A 1 472 ? -14.389 1.539 -24.658 1.00 89.06 472 LEU A N 1
ATOM 3817 C CA . LEU A 1 472 ? -14.348 0.781 -23.405 1.00 89.06 472 LEU A CA 1
ATOM 3818 C C . LEU A 1 472 ? -15.727 0.434 -22.831 1.00 89.06 472 LEU A C 1
ATOM 3820 O O . LEU A 1 472 ? -15.867 -0.552 -22.102 1.00 89.06 472 LEU A O 1
ATOM 3824 N N . ILE A 1 473 ? -16.736 1.272 -23.074 1.00 89.44 473 ILE A N 1
ATOM 3825 C CA . ILE A 1 473 ? -18.033 1.183 -22.401 1.00 89.44 473 ILE A CA 1
ATOM 3826 C C . ILE A 1 473 ? -19.154 1.129 -23.437 1.00 89.44 473 ILE A C 1
ATOM 3828 O O . ILE A 1 473 ? -19.554 2.136 -24.015 1.00 89.44 473 ILE A O 1
ATOM 3832 N N . LYS A 1 474 ? -19.742 -0.059 -23.601 1.00 80.81 474 LYS A N 1
ATOM 3833 C CA . LYS A 1 474 ? -20.958 -0.239 -24.403 1.00 80.81 474 LYS A CA 1
ATOM 3834 C C . LYS A 1 474 ? -22.135 0.526 -23.790 1.00 80.81 474 LYS A C 1
ATOM 3836 O O . LYS A 1 474 ? -22.356 0.442 -22.583 1.00 80.81 474 LYS A O 1
ATOM 3841 N N . GLY A 1 475 ? -22.907 1.218 -24.633 1.00 71.56 475 GLY A N 1
ATOM 3842 C CA . GLY A 1 475 ? -24.081 2.000 -24.213 1.00 71.56 475 GLY A CA 1
ATOM 3843 C C . GLY A 1 475 ? -23.752 3.381 -23.636 1.00 71.56 475 GLY A C 1
ATOM 3844 O O . GLY A 1 475 ? -24.570 3.958 -22.925 1.00 71.56 475 GLY A O 1
ATOM 3845 N N . LEU A 1 476 ? -22.558 3.911 -23.923 1.00 74.94 476 LEU A N 1
ATOM 3846 C CA . LEU A 1 476 ? -22.109 5.222 -23.447 1.00 74.94 476 LEU A CA 1
ATOM 3847 C C . LEU A 1 476 ? -23.034 6.381 -23.872 1.00 74.94 476 LEU A C 1
ATOM 3849 O O . LEU A 1 476 ? -23.129 7.372 -23.150 1.00 74.94 476 LEU A O 1
ATOM 3853 N N . ASP A 1 477 ? -23.739 6.238 -24.999 1.00 70.50 477 ASP A N 1
ATOM 3854 C CA . ASP A 1 477 ? -24.641 7.258 -25.556 1.00 70.50 477 ASP A CA 1
ATOM 3855 C C . ASP A 1 477 ? -25.790 7.636 -24.604 1.00 70.50 477 ASP A C 1
ATOM 3857 O O . ASP A 1 477 ? -26.321 8.738 -24.678 1.00 70.50 477 ASP A O 1
ATOM 3861 N N . GLU A 1 478 ? -26.152 6.759 -23.662 1.00 63.66 478 GLU A N 1
ATOM 3862 C CA . GLU A 1 478 ? -27.172 7.043 -22.641 1.00 63.66 478 GLU A CA 1
ATOM 3863 C C . GLU A 1 478 ? -26.604 7.751 -21.398 1.00 63.66 478 GLU A C 1
ATOM 3865 O O . GLU A 1 478 ? -27.354 8.208 -20.533 1.00 63.66 478 GLU A O 1
ATOM 3870 N N . MET A 1 479 ? -25.275 7.810 -21.265 1.00 63.44 479 MET A N 1
ATOM 3871 C CA . MET A 1 479 ? -24.587 8.343 -20.085 1.00 63.44 479 MET A CA 1
ATOM 3872 C C . MET A 1 479 ? -24.102 9.780 -20.275 1.00 63.44 479 MET A C 1
ATOM 3874 O O . MET A 1 479 ? -23.836 10.452 -19.273 1.00 63.44 479 MET A O 1
ATOM 3878 N N . PHE A 1 480 ? -24.003 10.240 -21.528 1.00 62.19 480 PHE A N 1
ATOM 3879 C CA . PHE A 1 480 ? -23.694 11.622 -21.874 1.00 62.19 480 PHE A CA 1
ATOM 3880 C C . PHE A 1 480 ? -24.930 12.364 -22.380 1.00 62.19 480 PHE A C 1
ATOM 3882 O O . PHE A 1 480 ? -25.083 12.575 -23.591 1.00 62.19 480 PHE A O 1
#

Organism: NCBI:txid984487